Protein AF-A0A2U2X5R2-F1 (afdb_monomer_lite)

Radius of gyration: 72.31 Å; chains: 1; bounding box: 182×84×213 Å

Sequence (684 aa):
MVKTIYPLLIFLSFTLQVFSQEASISTKFSQDGNLYQTEERSSEKIAEFKENQKCIVKSYLGNYTYKVKYKDVVGFVRDQYLFVNEQMMDLYFDHEEKQREKAIEARKQRQDKVEAIARKAREEKELIEQRKRDSIAKIEAEKQRKLLEIRRNDSIAKARIEQERLRIEQRKKDSIARVIKEQNRLIAEKRRNDSIALVKEEERKLLVIKRRNDSIAKVNADKERRRIAQIKKDSIAQAIKEQNRLIAEKRRNDSIALVREERRRQLALQKRNDSIAKVKANQELLRIAQQKKDSIARVKIEQDRLLAEQRKKDSIAQALKEQKRLQAEKRKTDSINQVNKELKLLKQRNDSIAKAKVQQKKEAEKRKKDSIAKVNVEQAKALELLKKRNDSLKSVKSKLKKEAERKKKDSLAKVKKEKADALKLLRKQNDAAAKAKKEAEKNEKITIKRSSEALLIKEEKRKYDSLIKAQQQERKELQALKRKSDSIAQVIALERQELIALRKRDSIAKLNNQRLQTDNSQQEDISRKAHEKAAKEAAFLERMKFRDSCHYQINEYDKFYNITTIRTEAYTLSNNLTVELYRQNRKTNVFFNYSGDLGCASYLPNQRSSVKVTLENNQTIPFYHSWDIECGEFLFKARLTSAQISILKNSPIKSIVLKGTEDSKQINFIEYKEFFIDKLKCIE

Foldseek 3Di:
DDDDDDDPPPPPPPPPPPPPVFAWAKWWWQAKDFFFAAPDPPTDTDDTDGGGAMWTWGADDDPQKTFIGDPNDIGIDGVNGIDDDPVNVVRVVVNVVVVVVVVVVVVVVVVVVVVVVVVVVVVVVVVVVVVVVVVVVVVVVVVVVVVVVVVVVVVVVVVVVVVVVVVVVVVVVVVVVVVVVVVVVVVVVVVVVVVVVVVVVVVVVVVVVVVVVVVVVVVVVVVVVVVVVVVVVVVVVVVVVVVVCVVCVVPDDDDDDDDDDPPPPPDPPPPDDPPDPPPVVVVVVVVVVVVVVVVVVVVVVVVVVVVVVVVVVVVVVVVVVVVVVVVVVVVVVVVVVVVVVVVVVVVVVVVVVVVVVVVVVVVVVVVVVVVVVVVVVVVVVVVVVPPPPDDPDDDDDDDDDDDDDDDDDDDDDDDDPPDPPPPPPPDDDDDDDPPPPPPVVPPPPPPPPPPVVVVVVVVVVVVVVVVVVVVVVVVVVVVVVVVVVVVVVVVVVVVVVVVVVVVVVVVVVCVVVVVPPVPDPCPPVVVVVVVVVVVVVVVVVVLVVVLQDWAFPDQDQDPVVRKTWTKTPWDAFDVQWTKIWIDIPPWIKMKIWGQAFQFKCDQDPVQWKWKWWAFPVRDIDIFTADDDIDGRTHIGMGTDDPVNLVVLLPTFTQWMWTHGSHHIDIGRDTPGRCCSNRHVVVRD

Secondary structure (DSSP, 8-state):
------------------------EEEEBSS-EEEESSSSTTPPEEEEE-TT-EEEEEEE-STTEEEEEETTEEEEEEGGGB---HHHHHHHHHHHHHHHHHHHHHHHHHHHHHHHHHHHHHHHHHHHHHHHHHHHHHHHHHHHHHHHHHHHHHHHHHHHHHHHHHHHHHHHHHHHHHHHHHHHHHHHHHHHHHHHHHHHHHHHHHHHHHHHHHHHHHHHHHHHHHHHHHHHHHHHHHHHHHHHHHHHTTS------------TTSSS--S--SSSSSHHHHHHHHHHHHHHHHHHHHHHHHHHHHHHHHHHHHHHHHHHHHHHHHHHHHHHHHHHHHHHHHHHHHHHHHHHHHHHHHHHHHHHHHHHHHHHHHHHHHHHTTTGGGS-SS-------------S-------------SSSSTTSSSS-----SSSSSSSSSSSSSSSSHHHHHHHHHHHHHHHHHHHHHHHHHHHHHHHHHHHHHHHHHHHHHHHHHHHHHHHHHHHHHHHHHTTTTSTTTSHHHHHHHHHHHHHHHHHHHHHHHHHHS--EEEEEEETTTTEEEEEEPPEEEETTEEEEEEEETTEEEEEEEEEEEEEEE--SGGG--EEEEEETTS-EEEEE--S--EEEEEEEEEEEPHHHHHHHTSS-EEEEEEE-SS-EEEE---S-TTHHHHHGGGG-

Organism: NCBI:txid2100723

Structure (mmCIF, N/CA/C/O backbone):
data_AF-A0A2U2X5R2-F1
#
_entry.id   AF-A0A2U2X5R2-F1
#
loop_
_atom_site.group_PDB
_atom_site.id
_atom_site.type_symbol
_atom_site.label_atom_id
_atom_site.label_alt_id
_atom_site.label_comp_id
_atom_site.label_asym_id
_atom_site.label_entity_id
_atom_site.label_seq_id
_atom_site.pdbx_PDB_ins_code
_atom_site.Cartn_x
_atom_site.Cartn_y
_atom_site.Cartn_z
_atom_site.occupancy
_atom_site.B_iso_or_equiv
_atom_site.auth_seq_id
_atom_site.auth_comp_id
_atom_site.auth_asym_id
_atom_site.auth_atom_id
_atom_site.pdbx_PDB_model_num
ATOM 1 N N . MET A 1 1 ? -40.132 -37.989 -43.905 1.00 37.59 1 MET A N 1
ATOM 2 C CA . MET A 1 1 ? -40.172 -36.617 -44.458 1.00 37.59 1 MET A CA 1
ATOM 3 C C . MET A 1 1 ? -39.296 -35.747 -43.567 1.00 37.59 1 MET A C 1
ATOM 5 O O . MET A 1 1 ? -39.565 -35.738 -42.385 1.00 37.59 1 MET A O 1
ATOM 9 N N . VAL A 1 2 ? -38.227 -35.063 -43.962 1.00 36.97 2 VAL A N 1
ATOM 10 C CA . VAL A 1 2 ? -37.566 -34.801 -45.244 1.00 36.97 2 VAL A CA 1
ATOM 11 C C . VAL A 1 2 ? -36.122 -34.382 -44.889 1.00 36.97 2 VAL A C 1
ATOM 13 O O . VAL A 1 2 ? -35.931 -33.506 -44.057 1.00 36.97 2 VAL A O 1
ATOM 16 N N . LYS A 1 3 ? -35.158 -35.036 -45.551 1.00 43.12 3 LYS A N 1
ATOM 17 C CA . LYS A 1 3 ? -33.820 -34.593 -46.003 1.00 43.12 3 LYS A CA 1
ATOM 18 C C . LYS A 1 3 ? -32.773 -34.087 -44.991 1.00 43.12 3 LYS A C 1
ATOM 20 O O . LYS A 1 3 ? -32.706 -32.921 -44.628 1.00 43.12 3 LYS A O 1
ATOM 25 N N . THR A 1 4 ? -31.838 -34.999 -44.728 1.00 48.16 4 THR A N 1
ATOM 26 C CA . THR A 1 4 ? -30.377 -34.822 -44.825 1.00 48.16 4 THR A CA 1
ATOM 27 C C . THR A 1 4 ? -29.923 -33.643 -45.698 1.00 48.16 4 THR A C 1
ATOM 29 O O . THR A 1 4 ? -30.252 -33.604 -46.885 1.00 48.16 4 THR A O 1
ATOM 32 N N . ILE A 1 5 ? -29.077 -32.763 -45.153 1.00 51.28 5 ILE A N 1
ATOM 33 C CA . ILE A 1 5 ? -28.224 -31.855 -45.933 1.00 51.28 5 ILE A CA 1
ATOM 34 C C . ILE A 1 5 ? -26.797 -31.946 -45.378 1.00 51.28 5 ILE A C 1
ATOM 36 O O . ILE A 1 5 ? -26.553 -31.751 -44.191 1.00 51.28 5 ILE A O 1
ATOM 40 N N . TYR A 1 6 ? -25.892 -32.329 -46.274 1.00 48.84 6 TYR A N 1
ATOM 41 C CA . TYR A 1 6 ? -24.459 -32.550 -46.098 1.00 48.84 6 TYR A CA 1
ATOM 42 C C . TYR A 1 6 ? -23.696 -31.282 -45.667 1.00 48.84 6 TYR A C 1
ATOM 44 O O . TYR A 1 6 ? -24.061 -30.186 -46.095 1.00 48.84 6 TYR A O 1
ATOM 52 N N . PRO A 1 7 ? -22.562 -31.408 -44.948 1.00 48.75 7 PRO A N 1
ATOM 53 C CA . PRO A 1 7 ? -21.560 -30.354 -44.907 1.00 48.75 7 PRO A CA 1
ATOM 54 C C . PRO A 1 7 ? -20.773 -30.366 -46.228 1.00 48.75 7 PRO A C 1
ATOM 56 O O . PRO A 1 7 ? -20.002 -31.284 -46.510 1.00 48.75 7 PRO A O 1
ATOM 59 N N . LEU A 1 8 ? -20.988 -29.346 -47.057 1.00 40.56 8 LEU A N 1
ATOM 60 C CA . LEU A 1 8 ? -20.209 -29.089 -48.264 1.00 40.56 8 LEU A CA 1
ATOM 61 C C . LEU A 1 8 ? -18.820 -28.564 -47.850 1.00 40.56 8 LEU A C 1
ATOM 63 O O . LEU A 1 8 ? -18.608 -27.366 -47.676 1.00 40.56 8 LEU A O 1
ATOM 67 N N . LEU A 1 9 ? -17.882 -29.487 -47.647 1.00 42.34 9 LEU A N 1
ATOM 68 C CA . LEU A 1 9 ? -16.447 -29.227 -47.536 1.00 42.34 9 LEU A CA 1
ATOM 69 C C . LEU A 1 9 ? -15.927 -28.766 -48.907 1.00 42.34 9 LEU A C 1
ATOM 71 O O . LEU A 1 9 ? -15.457 -29.563 -49.715 1.00 42.34 9 LEU A O 1
ATOM 75 N N . ILE A 1 10 ? -16.034 -27.467 -49.188 1.00 40.41 10 ILE A N 1
ATOM 76 C CA . ILE A 1 10 ? -15.314 -26.840 -50.298 1.00 40.41 10 ILE A CA 1
ATOM 77 C C . ILE A 1 10 ? -13.854 -26.682 -49.853 1.00 40.41 10 ILE A C 1
ATOM 79 O O . ILE A 1 10 ? -13.467 -25.682 -49.249 1.00 40.41 10 ILE A O 1
ATOM 83 N N . PHE A 1 11 ? -13.033 -27.692 -50.147 1.00 38.81 11 PHE A N 1
ATOM 84 C CA . PHE A 1 11 ? -11.586 -27.529 -50.270 1.00 38.81 11 PHE A CA 1
ATOM 85 C C . PHE A 1 11 ? -11.328 -26.664 -51.507 1.00 38.81 11 PHE A C 1
ATOM 87 O O . PHE A 1 11 ? -11.135 -27.167 -52.611 1.00 38.81 11 PHE A O 1
ATOM 94 N N . LEU A 1 12 ? -11.372 -25.342 -51.339 1.00 37.56 12 LEU A N 1
ATOM 95 C CA . LEU A 1 12 ? -10.900 -24.417 -52.360 1.00 37.56 12 LEU A CA 1
ATOM 96 C C . LEU A 1 12 ? -9.373 -24.401 -52.266 1.00 37.56 12 LEU A C 1
ATOM 98 O O . LEU A 1 12 ? -8.764 -23.585 -51.575 1.00 37.56 12 LEU A O 1
ATOM 102 N N . SER A 1 13 ? -8.755 -25.384 -52.916 1.00 37.25 13 SER A N 1
ATOM 103 C CA . SER A 1 13 ? -7.333 -25.398 -53.223 1.00 37.25 13 SER A CA 1
ATOM 104 C C . SER A 1 13 ? -7.034 -24.239 -54.173 1.00 37.25 13 SER A C 1
ATOM 106 O O . SER A 1 13 ? -6.959 -24.415 -55.386 1.00 37.25 13 SER A O 1
ATOM 108 N N . PHE A 1 14 ? -6.874 -23.035 -53.619 1.00 38.00 14 PHE A N 1
ATOM 109 C CA . PHE A 1 14 ? -6.139 -21.958 -54.273 1.00 38.00 14 PHE A CA 1
ATOM 110 C C . PHE A 1 14 ? -4.673 -22.396 -54.333 1.00 38.00 14 PHE A C 1
ATOM 112 O O . PHE A 1 14 ? -3.842 -22.021 -53.507 1.00 38.00 14 PHE A O 1
ATOM 119 N N . THR A 1 15 ? -4.339 -23.225 -55.319 1.00 39.06 15 THR A N 1
ATOM 120 C CA . THR A 1 15 ? -2.985 -23.221 -55.857 1.00 39.06 15 THR A CA 1
ATOM 121 C C . THR A 1 15 ? -2.805 -21.848 -56.485 1.00 39.06 15 THR A C 1
ATOM 123 O O . THR A 1 15 ? -3.190 -21.621 -57.631 1.00 39.06 15 THR A O 1
ATOM 126 N N . LEU A 1 16 ? -2.274 -20.903 -55.708 1.00 37.88 16 LEU A N 1
ATOM 127 C CA . LEU A 1 16 ? -1.624 -19.721 -56.251 1.00 37.88 16 LEU A CA 1
ATOM 128 C C . LEU A 1 16 ? -0.477 -20.240 -57.119 1.00 37.88 16 LEU A C 1
ATOM 130 O O . LEU A 1 16 ? 0.641 -20.443 -56.650 1.00 37.88 16 LEU A O 1
ATOM 134 N N . GLN A 1 17 ? -0.767 -20.497 -58.393 1.00 35.28 17 GLN A N 1
ATOM 135 C CA . GLN A 1 17 ? 0.243 -20.422 -59.428 1.00 35.28 17 GLN A CA 1
ATOM 136 C C . GLN A 1 17 ? 0.679 -18.962 -59.435 1.00 35.28 17 GLN A C 1
ATOM 138 O O . GLN A 1 17 ? 0.082 -18.111 -60.091 1.00 35.28 17 GLN A O 1
ATOM 143 N N . VAL A 1 18 ? 1.683 -18.654 -58.615 1.00 37.62 18 VAL A N 1
ATOM 144 C CA . VAL A 1 18 ? 2.458 -17.431 -58.753 1.00 37.62 18 VAL A CA 1
ATOM 145 C C . VAL A 1 18 ? 3.125 -17.556 -60.116 1.00 37.62 18 VAL A C 1
ATOM 147 O O . VAL A 1 18 ? 4.194 -18.149 -60.244 1.00 37.62 18 VAL A O 1
ATOM 150 N N . PHE A 1 19 ? 2.465 -17.045 -61.152 1.00 38.88 19 PHE A N 1
ATOM 151 C CA . PHE A 1 19 ? 3.115 -16.709 -62.407 1.00 38.88 19 PHE A CA 1
ATOM 152 C C . PHE A 1 19 ? 4.068 -15.553 -62.104 1.00 38.88 19 PHE A C 1
ATOM 154 O O . PHE A 1 19 ? 3.778 -14.391 -62.361 1.00 38.88 19 PHE A O 1
ATOM 161 N N . SER A 1 20 ? 5.215 -15.873 -61.506 1.00 44.91 20 SER A N 1
ATOM 162 C CA . SER A 1 20 ? 6.387 -15.028 -61.649 1.00 44.91 20 SER A CA 1
ATOM 163 C C . SER A 1 20 ? 6.757 -15.157 -63.116 1.00 44.91 20 SER A C 1
ATOM 165 O O . SER A 1 20 ? 7.351 -16.160 -63.510 1.00 44.91 20 SER A O 1
ATOM 167 N N . GLN A 1 21 ? 6.340 -14.202 -63.948 1.00 52.94 21 GLN A N 1
ATOM 168 C CA . GLN A 1 21 ? 6.970 -14.043 -65.250 1.00 52.94 21 GLN A CA 1
ATOM 169 C C . GLN A 1 21 ? 8.452 -13.830 -64.943 1.00 52.94 21 GLN A C 1
ATOM 171 O O . GLN A 1 21 ? 8.826 -12.816 -64.360 1.00 52.94 21 GLN A O 1
ATOM 176 N N . GLU A 1 22 ? 9.290 -14.840 -65.191 1.00 62.19 22 GLU A N 1
ATOM 177 C CA . GLU A 1 22 ? 10.728 -14.621 -65.141 1.00 62.19 22 GLU A CA 1
ATOM 178 C C . GLU A 1 22 ? 11.011 -13.550 -66.186 1.00 62.19 22 GLU A C 1
ATOM 180 O O . GLU A 1 22 ? 10.770 -13.768 -67.378 1.00 62.19 22 GLU A O 1
ATOM 185 N N . ALA A 1 23 ? 11.486 -12.393 -65.732 1.00 69.81 23 ALA A N 1
ATOM 186 C CA . ALA A 1 23 ? 11.900 -11.342 -66.633 1.00 69.81 23 ALA A CA 1
ATOM 187 C C . ALA A 1 23 ? 12.921 -11.923 -67.620 1.00 69.81 23 ALA A C 1
ATOM 189 O O . ALA A 1 23 ? 13.661 -12.857 -67.314 1.00 69.81 23 ALA A O 1
ATOM 190 N N . SER A 1 24 ? 12.922 -11.438 -68.853 1.00 84.81 24 SER A N 1
ATOM 191 C CA . SER A 1 24 ? 13.872 -11.893 -69.868 1.00 84.81 24 SER A CA 1
ATOM 192 C C . SER A 1 24 ? 14.518 -10.675 -70.495 1.00 84.81 24 SER A C 1
ATOM 194 O O . SER A 1 24 ? 14.292 -10.359 -71.661 1.00 84.81 24 SER A O 1
ATOM 196 N N . ILE A 1 25 ? 15.300 -9.968 -69.684 1.00 90.62 25 ILE A N 1
ATOM 197 C CA . ILE A 1 25 ? 15.908 -8.697 -70.068 1.00 90.62 25 ILE A CA 1
ATOM 198 C C . ILE A 1 25 ? 17.297 -8.979 -70.633 1.00 90.62 25 ILE A C 1
ATOM 200 O O . ILE A 1 25 ? 18.167 -9.506 -69.942 1.00 90.62 25 ILE A O 1
ATOM 204 N N . SER A 1 26 ? 17.517 -8.646 -71.903 1.00 91.75 26 SER A N 1
ATOM 205 C CA . SER A 1 26 ? 18.826 -8.809 -72.541 1.00 91.75 26 SER A CA 1
ATOM 206 C C . SER A 1 26 ? 19.774 -7.688 -72.108 1.00 91.75 26 SER A C 1
ATOM 208 O O . SER A 1 26 ? 19.473 -6.513 -72.301 1.00 91.75 26 SER A O 1
ATOM 210 N N . THR A 1 27 ? 20.959 -8.045 -71.615 1.00 93.88 27 THR A N 1
ATOM 211 C CA . THR A 1 27 ? 22.047 -7.099 -71.323 1.00 93.88 27 THR A CA 1
ATOM 212 C C . THR A 1 27 ? 23.414 -7.702 -71.680 1.00 93.88 27 THR A C 1
ATOM 214 O O . THR A 1 27 ? 23.500 -8.725 -72.368 1.00 93.88 27 THR A O 1
ATOM 217 N N . LYS A 1 28 ? 24.500 -7.036 -71.288 1.00 95.12 28 LYS A N 1
ATOM 218 C CA . LYS A 1 28 ? 25.884 -7.481 -71.443 1.00 95.12 28 LYS A CA 1
ATOM 219 C C . LYS A 1 28 ? 26.638 -7.356 -70.125 1.00 95.12 28 LYS A C 1
ATOM 221 O O . LYS A 1 28 ? 26.268 -6.546 -69.273 1.00 95.12 28 LYS A O 1
ATOM 226 N N . PHE A 1 29 ? 27.724 -8.110 -69.999 1.00 96.12 29 PHE A N 1
ATOM 227 C CA . PHE A 1 29 ? 28.652 -7.933 -68.890 1.00 96.12 29 PHE A CA 1
ATOM 228 C C . PHE A 1 29 ? 29.520 -6.682 -69.078 1.00 96.12 29 PHE A C 1
ATOM 230 O O . PHE A 1 29 ? 30.000 -6.428 -70.183 1.00 96.12 29 PHE A O 1
ATOM 237 N N . SER A 1 30 ? 29.710 -5.908 -68.012 1.00 92.88 30 SER A N 1
ATOM 238 C CA . SER A 1 30 ? 30.490 -4.658 -67.998 1.00 92.88 30 SER A CA 1
ATOM 239 C C . SER A 1 30 ? 31.986 -4.861 -67.759 1.00 92.88 30 SER A C 1
ATOM 241 O O . SER A 1 30 ? 32.760 -3.942 -67.993 1.00 92.88 30 SER A O 1
ATOM 243 N N . GLN A 1 31 ? 32.387 -6.046 -67.293 1.00 93.25 31 GLN A N 1
ATOM 244 C CA . GLN A 1 31 ? 33.775 -6.451 -67.063 1.00 93.25 31 GLN A CA 1
ATOM 245 C C . GLN A 1 31 ? 33.865 -7.983 -66.982 1.00 93.25 31 GLN A C 1
ATOM 247 O O . GLN A 1 31 ? 32.840 -8.663 -66.873 1.00 93.25 31 GLN A O 1
ATOM 252 N N . ASP A 1 32 ? 35.080 -8.523 -67.003 1.00 94.62 32 ASP A N 1
ATOM 253 C CA . ASP A 1 32 ? 35.329 -9.954 -66.807 1.00 94.62 32 ASP A CA 1
ATOM 254 C C . ASP A 1 32 ? 34.900 -10.410 -65.402 1.00 94.62 32 ASP A C 1
ATOM 256 O O . ASP A 1 32 ? 35.036 -9.686 -64.408 1.00 94.62 32 ASP A O 1
ATOM 260 N N . GLY A 1 33 ? 34.367 -11.626 -65.294 1.00 93.12 33 GLY A N 1
ATOM 261 C CA . GLY A 1 33 ? 33.856 -12.114 -64.020 1.00 93.12 33 GLY A CA 1
ATOM 262 C C . GLY A 1 33 ? 33.344 -13.547 -64.039 1.00 93.12 33 GLY A C 1
ATOM 263 O O . GLY A 1 33 ? 33.489 -14.288 -65.008 1.00 93.12 33 GLY A O 1
ATOM 264 N N . ASN A 1 34 ? 32.756 -13.947 -62.910 1.00 94.06 34 ASN A N 1
ATOM 265 C CA . ASN A 1 34 ? 32.271 -15.304 -62.684 1.00 94.06 34 ASN A CA 1
ATOM 266 C C . ASN A 1 34 ? 30.782 -15.302 -62.347 1.00 94.06 34 ASN A C 1
ATOM 268 O O . ASN A 1 34 ? 30.295 -14.429 -61.627 1.00 94.06 34 ASN A O 1
ATOM 272 N N . LEU A 1 35 ? 30.090 -16.321 -62.840 1.00 93.06 35 LEU A N 1
ATOM 273 C CA . LEU A 1 35 ? 28.728 -16.669 -62.479 1.00 93.06 35 LEU A CA 1
ATOM 274 C C . LEU A 1 35 ? 28.761 -17.686 -61.334 1.00 93.06 35 LEU A C 1
ATOM 276 O O . LEU A 1 35 ? 29.531 -18.650 -61.380 1.00 93.06 35 LEU A O 1
ATOM 280 N N . TYR A 1 36 ? 27.920 -17.482 -60.324 1.00 94.38 36 TYR A N 1
ATOM 281 C CA . TYR A 1 36 ? 27.874 -18.314 -59.120 1.00 94.38 36 TYR A CA 1
ATOM 282 C C . TYR A 1 36 ? 26.615 -19.181 -59.071 1.00 94.38 36 TYR A C 1
ATOM 284 O O . TYR A 1 36 ? 25.584 -18.809 -59.627 1.00 94.38 36 TYR A O 1
ATOM 292 N N . GLN A 1 37 ? 26.694 -20.339 -58.415 1.00 90.69 37 GLN A N 1
ATOM 293 C CA . GLN A 1 37 ? 25.565 -21.267 -58.266 1.00 90.69 37 GLN A CA 1
ATOM 294 C C . GLN A 1 37 ? 24.440 -20.748 -57.359 1.00 90.69 37 GLN A C 1
ATOM 296 O O . GLN A 1 37 ? 23.286 -21.112 -57.557 1.00 90.69 37 GLN A O 1
ATOM 301 N N . THR A 1 38 ? 24.762 -19.920 -56.366 1.00 87.88 38 THR A N 1
ATOM 302 C CA . THR A 1 38 ? 23.839 -19.354 -55.371 1.00 87.88 38 THR A CA 1
ATOM 303 C C . THR A 1 38 ? 24.201 -17.891 -55.081 1.00 87.88 38 THR A C 1
ATOM 305 O O . THR A 1 38 ? 25.253 -17.406 -55.496 1.00 87.88 38 THR A O 1
ATOM 308 N N . GLU A 1 39 ? 23.339 -17.180 -54.352 1.00 79.75 39 GLU A N 1
ATOM 309 C CA . GLU A 1 39 ? 23.553 -15.781 -53.931 1.00 79.75 39 GLU A CA 1
ATOM 310 C C . GLU A 1 39 ? 24.578 -15.632 -52.789 1.00 79.75 39 GLU A C 1
ATOM 312 O O . GLU A 1 39 ? 24.951 -14.519 -52.405 1.00 79.75 39 GLU A O 1
ATOM 317 N N . GLU A 1 40 ? 25.026 -16.745 -52.206 1.00 82.19 40 GLU A N 1
ATOM 318 C CA . GLU A 1 40 ? 25.890 -16.744 -51.032 1.00 82.19 40 GLU A CA 1
ATOM 319 C C . GLU A 1 40 ? 27.345 -16.390 -51.370 1.00 82.19 40 GLU A C 1
ATOM 321 O O . GLU A 1 40 ? 27.879 -16.719 -52.428 1.00 82.19 40 GLU A O 1
ATOM 326 N N . ARG A 1 41 ? 28.047 -15.755 -50.420 1.00 69.06 41 ARG A N 1
ATOM 327 C CA . ARG A 1 41 ? 29.455 -15.344 -50.599 1.00 69.06 41 ARG A CA 1
ATOM 328 C C . ARG A 1 41 ? 30.423 -16.517 -50.796 1.00 69.06 41 ARG A C 1
ATOM 330 O O . ARG A 1 41 ? 31.503 -16.306 -51.335 1.00 69.06 41 ARG A O 1
ATOM 337 N N . SER A 1 42 ? 30.056 -17.710 -50.335 1.00 77.88 42 SER A N 1
ATOM 338 C CA . SER A 1 42 ? 30.820 -18.958 -50.459 1.00 77.88 42 SER A CA 1
ATOM 339 C C . SER A 1 42 ? 30.389 -19.812 -51.652 1.00 77.88 42 SER A C 1
ATOM 341 O O . SER A 1 42 ? 30.792 -20.967 -51.740 1.00 77.88 42 SER A O 1
ATOM 343 N N . SER A 1 43 ? 29.551 -19.280 -52.545 1.00 87.50 43 SER A N 1
ATOM 344 C CA . SER A 1 43 ? 29.026 -20.047 -53.668 1.00 87.50 43 SER A CA 1
ATOM 345 C C . SER A 1 43 ? 30.126 -20.511 -54.623 1.00 87.50 43 SER A C 1
ATOM 347 O O . SER A 1 43 ? 31.051 -19.764 -54.949 1.00 87.50 43 SER A O 1
ATOM 349 N N . GLU A 1 44 ? 29.962 -21.719 -55.160 1.00 90.69 44 GLU A N 1
ATOM 350 C CA . GLU A 1 44 ? 30.823 -22.247 -56.215 1.00 90.69 44 GLU A CA 1
ATOM 351 C C . GLU A 1 44 ? 30.660 -21.457 -57.522 1.00 90.69 44 GLU A C 1
ATOM 353 O O . GLU A 1 44 ? 29.568 -20.967 -57.847 1.00 90.69 44 GLU A O 1
ATOM 358 N N . LYS A 1 45 ? 31.770 -21.327 -58.259 1.00 92.31 45 LYS A N 1
ATOM 359 C CA . LYS A 1 45 ? 31.824 -20.706 -59.588 1.00 92.31 45 LYS A CA 1
ATOM 360 C C . LYS A 1 45 ? 31.391 -21.732 -60.628 1.00 92.31 45 LYS A C 1
ATOM 362 O O . LYS A 1 45 ? 31.979 -22.805 -60.703 1.00 92.31 45 LYS A O 1
ATOM 367 N N . ILE A 1 46 ? 30.406 -21.382 -61.447 1.00 93.75 46 ILE A N 1
ATOM 368 C CA . ILE A 1 46 ? 29.803 -22.304 -62.423 1.00 93.75 46 ILE A CA 1
ATOM 369 C C . ILE A 1 46 ? 30.059 -21.910 -63.879 1.00 93.75 46 ILE A C 1
ATOM 371 O O . ILE A 1 46 ? 29.938 -22.747 -64.767 1.00 93.75 46 ILE A O 1
ATOM 375 N N . ALA A 1 47 ? 30.426 -20.654 -64.139 1.00 92.50 47 ALA A N 1
ATOM 376 C CA . ALA A 1 47 ? 30.899 -20.208 -65.445 1.00 92.50 47 ALA A CA 1
ATOM 377 C C . ALA A 1 47 ? 31.716 -18.922 -65.326 1.00 92.50 47 ALA A C 1
ATOM 379 O O . ALA A 1 47 ? 31.487 -18.114 -64.430 1.00 92.50 47 ALA A O 1
ATOM 380 N N . GLU A 1 48 ? 32.622 -18.714 -66.273 1.00 94.44 48 GLU A N 1
ATOM 381 C CA . GLU A 1 48 ? 33.357 -17.464 -66.451 1.00 94.44 48 GLU A CA 1
ATOM 382 C C . GLU A 1 48 ? 32.817 -16.727 -67.684 1.00 94.44 48 GLU A C 1
ATOM 384 O O . GLU A 1 48 ? 32.497 -17.344 -68.709 1.00 94.44 48 GLU A O 1
ATOM 389 N N . PHE A 1 49 ? 32.690 -15.408 -67.577 1.00 94.94 49 PHE A N 1
ATOM 390 C CA . PHE A 1 49 ? 32.255 -14.529 -68.655 1.00 94.94 49 PHE A CA 1
ATOM 391 C C . PHE A 1 49 ? 33.270 -13.409 -68.868 1.00 94.94 49 PHE A C 1
ATOM 393 O O . PHE A 1 49 ? 33.984 -13.004 -67.951 1.00 94.94 49 PHE A O 1
ATOM 400 N N . LYS A 1 50 ? 33.306 -12.902 -70.097 1.00 94.56 50 LYS A N 1
ATOM 401 C CA . LYS A 1 50 ? 34.136 -11.766 -70.493 1.00 94.56 50 LYS A CA 1
ATOM 402 C C . LYS A 1 50 ? 33.298 -10.514 -70.698 1.00 94.56 50 LYS A C 1
ATOM 404 O O . LYS A 1 50 ? 32.104 -10.603 -71.003 1.00 94.56 50 LYS A O 1
ATOM 409 N N . GLU A 1 51 ? 33.951 -9.367 -70.597 1.00 94.88 51 GLU A N 1
ATOM 410 C CA . GLU A 1 51 ? 33.386 -8.062 -70.909 1.00 94.88 51 GLU A CA 1
ATOM 411 C C . GLU A 1 51 ? 32.653 -8.072 -72.265 1.00 94.88 51 GLU A C 1
ATOM 413 O O . GLU A 1 51 ? 33.062 -8.725 -73.230 1.00 94.88 51 GLU A O 1
ATOM 418 N N . ASN A 1 52 ? 31.535 -7.349 -72.339 1.00 93.38 52 ASN A N 1
ATOM 419 C CA . ASN A 1 52 ? 30.684 -7.168 -73.516 1.00 93.38 52 ASN A CA 1
ATOM 420 C C . ASN A 1 52 ? 29.959 -8.427 -74.031 1.00 93.38 52 ASN A C 1
ATOM 422 O O . ASN A 1 52 ? 29.184 -8.335 -74.994 1.00 93.38 52 ASN A O 1
ATOM 426 N N . GLN A 1 53 ? 30.122 -9.588 -73.387 1.00 95.44 53 GLN A N 1
ATOM 427 C CA . GLN A 1 53 ? 29.342 -10.781 -73.714 1.00 95.44 53 GLN A CA 1
ATOM 428 C C . GLN A 1 53 ? 27.884 -10.630 -73.269 1.00 95.44 53 GLN A C 1
ATOM 430 O O . GLN A 1 53 ? 27.597 -10.111 -72.192 1.00 95.44 53 GLN A O 1
ATOM 435 N N . LYS A 1 54 ? 26.951 -11.084 -74.115 1.00 95.50 54 LYS A N 1
ATOM 436 C CA . LYS A 1 54 ? 25.508 -10.967 -73.868 1.00 95.50 54 LYS A CA 1
ATOM 437 C C . LYS A 1 54 ? 25.028 -11.979 -72.830 1.00 95.50 54 LYS A C 1
ATOM 439 O O . LYS A 1 54 ? 25.438 -13.139 -72.855 1.00 95.50 54 LYS A O 1
ATOM 444 N N . CYS A 1 55 ? 24.093 -11.557 -71.992 1.00 94.50 55 CYS A N 1
ATOM 445 C CA . CYS A 1 55 ? 23.410 -12.396 -71.018 1.00 94.50 55 CYS A CA 1
ATOM 446 C C . CYS A 1 55 ? 21.951 -11.946 -70.835 1.00 94.50 55 CYS A C 1
ATOM 448 O O . CYS A 1 55 ? 21.558 -10.871 -71.289 1.00 94.50 55 CYS A O 1
ATOM 450 N N . ILE A 1 56 ? 21.130 -12.797 -70.218 1.00 94.88 56 ILE A N 1
ATOM 451 C CA . ILE A 1 56 ? 19.702 -12.537 -70.001 1.00 94.88 56 ILE A CA 1
ATOM 452 C C . ILE A 1 56 ? 19.431 -12.488 -68.503 1.00 94.88 56 ILE A C 1
ATOM 454 O O . ILE A 1 56 ? 19.582 -13.494 -67.813 1.00 94.88 56 ILE A O 1
ATOM 458 N N . VAL A 1 57 ? 19.001 -11.337 -68.000 1.00 93.94 57 VAL A N 1
ATOM 459 C CA . VAL A 1 57 ? 18.594 -11.158 -66.606 1.00 93.94 57 VAL A CA 1
ATOM 460 C C . VAL A 1 57 ? 17.209 -11.757 -66.404 1.00 93.94 57 VAL A C 1
ATOM 462 O O . VAL A 1 57 ? 16.283 -11.467 -67.162 1.00 93.94 57 VAL A O 1
ATOM 465 N N . LYS A 1 58 ? 17.107 -12.606 -65.378 1.00 91.44 58 LYS A N 1
ATOM 466 C CA . LYS A 1 58 ? 15.921 -13.381 -65.005 1.00 91.44 58 LYS A CA 1
ATOM 467 C C . LYS A 1 58 ? 15.152 -12.793 -63.828 1.00 91.44 58 LYS A C 1
ATOM 469 O O . LYS A 1 58 ? 13.925 -12.801 -63.832 1.00 91.44 58 LYS A O 1
ATOM 474 N N . SER A 1 59 ? 15.865 -12.304 -62.818 1.00 89.94 59 SER A N 1
ATOM 475 C CA . SER A 1 59 ? 15.266 -11.675 -61.639 1.00 89.94 59 SER A CA 1
ATOM 476 C C . SER A 1 59 ? 16.301 -10.873 -60.856 1.00 89.94 59 SER A C 1
ATOM 478 O O . SER A 1 59 ? 17.494 -11.185 -60.896 1.00 89.94 59 SER A O 1
ATOM 480 N N . TYR A 1 60 ? 15.831 -9.887 -60.097 1.00 90.19 60 TYR A N 1
ATOM 481 C CA . TYR A 1 60 ? 16.608 -9.207 -59.065 1.00 90.19 60 TYR A CA 1
ATOM 482 C C . TYR A 1 60 ? 16.275 -9.787 -57.687 1.00 90.19 60 TYR A C 1
ATOM 484 O O . TYR A 1 60 ? 15.124 -10.130 -57.414 1.00 90.19 60 TYR A O 1
ATOM 492 N N . LEU A 1 61 ? 17.290 -9.950 -56.841 1.00 87.69 61 LEU A N 1
ATOM 493 C CA . LEU A 1 61 ? 17.192 -10.719 -55.592 1.00 87.69 61 LEU A CA 1
ATOM 494 C C . LEU A 1 61 ? 17.547 -9.879 -54.356 1.00 87.69 61 LEU A C 1
ATOM 496 O O . LEU A 1 61 ? 17.577 -10.388 -53.238 1.00 87.69 61 LEU A O 1
ATOM 500 N N . GLY A 1 62 ? 17.812 -8.583 -54.546 1.00 83.75 62 GLY A N 1
ATOM 501 C CA . GLY A 1 62 ? 18.342 -7.709 -53.504 1.00 83.75 62 GLY A CA 1
ATOM 502 C C . GLY A 1 62 ? 19.869 -7.747 -53.424 1.00 83.75 62 GLY A C 1
ATOM 503 O O . GLY A 1 62 ? 20.539 -8.497 -54.136 1.00 83.75 62 GLY A O 1
ATOM 504 N N . ASN A 1 63 ? 20.445 -6.899 -52.564 1.00 85.00 63 ASN A N 1
ATOM 505 C CA . ASN A 1 63 ? 21.899 -6.775 -52.370 1.00 85.00 63 ASN A CA 1
ATOM 506 C C . ASN A 1 63 ? 22.688 -6.657 -53.684 1.00 85.00 63 ASN A C 1
ATOM 508 O O . ASN A 1 63 ? 23.759 -7.255 -53.822 1.00 85.00 63 ASN A O 1
ATOM 512 N N . TYR A 1 64 ? 22.138 -5.925 -54.656 1.00 88.06 64 TYR A N 1
ATOM 513 C CA . TYR A 1 64 ? 22.766 -5.718 -55.957 1.00 88.06 64 TYR A CA 1
ATOM 514 C C . TYR A 1 64 ? 23.038 -7.021 -56.732 1.00 88.06 64 TYR A C 1
ATOM 516 O O . TYR A 1 64 ? 23.944 -7.079 -57.557 1.00 88.06 64 TYR A O 1
ATOM 524 N N . THR A 1 65 ? 22.283 -8.090 -56.457 1.00 91.19 65 THR A N 1
ATOM 525 C CA . THR A 1 65 ? 22.486 -9.419 -57.050 1.00 91.19 65 THR A CA 1
ATOM 526 C C . THR A 1 65 ? 21.345 -9.777 -57.996 1.00 91.19 65 THR A C 1
ATOM 528 O O . THR A 1 65 ? 20.164 -9.654 -57.666 1.00 91.19 65 THR A O 1
ATOM 531 N N . TYR A 1 66 ? 21.714 -10.251 -59.182 1.00 92.62 66 TYR A N 1
ATOM 532 C CA . TYR A 1 66 ? 20.806 -10.649 -60.247 1.00 92.62 66 TYR A CA 1
ATOM 533 C C . TYR A 1 66 ? 20.979 -12.130 -60.576 1.00 92.62 66 TYR A C 1
ATOM 535 O O . TYR A 1 66 ? 22.099 -12.643 -60.647 1.00 92.62 66 TYR A O 1
ATOM 543 N N . LYS A 1 67 ? 19.859 -12.802 -60.844 1.00 94.12 67 LYS A N 1
ATOM 544 C CA . LYS A 1 67 ? 19.839 -14.109 -61.502 1.00 94.12 67 LYS A CA 1
ATOM 545 C C . LYS A 1 67 ? 19.952 -13.880 -62.999 1.00 94.12 67 LYS A C 1
ATOM 547 O O . LYS A 1 67 ? 19.148 -13.146 -63.573 1.00 94.12 67 LYS A O 1
ATOM 552 N N . VAL A 1 68 ? 20.918 -14.516 -63.638 1.00 93.94 68 VAL A N 1
ATOM 553 C CA . VAL A 1 68 ? 21.231 -14.324 -65.052 1.00 93.94 68 VAL A CA 1
ATOM 554 C C . VAL A 1 68 ? 21.402 -15.675 -65.734 1.00 93.94 68 VAL A C 1
ATOM 556 O O . VAL A 1 68 ? 22.015 -16.592 -65.191 1.00 93.94 68 VAL A O 1
ATOM 559 N N . LYS A 1 69 ? 20.872 -15.791 -66.952 1.00 95.00 69 LYS A N 1
ATOM 560 C CA . LYS A 1 69 ? 21.183 -16.866 -67.891 1.00 95.00 69 LYS A CA 1
ATOM 561 C C . LYS A 1 69 ? 22.299 -16.407 -68.825 1.00 95.00 69 LYS A C 1
ATOM 563 O O . LYS A 1 69 ? 22.165 -15.395 -69.517 1.00 95.00 69 LYS A O 1
ATOM 568 N N . TYR A 1 70 ? 23.379 -17.169 -68.872 1.00 95.12 70 TYR A N 1
ATOM 569 C CA . TYR A 1 70 ? 24.504 -16.947 -69.769 1.00 95.12 70 TYR A CA 1
ATOM 570 C C . TYR A 1 70 ? 24.865 -18.275 -70.435 1.00 95.12 70 TYR A C 1
ATOM 572 O O . TYR A 1 70 ? 25.145 -19.254 -69.750 1.00 95.12 70 TYR A O 1
ATOM 580 N N . LYS A 1 71 ? 24.821 -18.323 -71.774 1.00 91.75 71 LYS A N 1
ATOM 581 C CA . LYS A 1 71 ? 24.845 -19.588 -72.535 1.00 91.75 71 LYS A CA 1
ATOM 582 C C . LYS A 1 71 ? 23.744 -20.534 -72.011 1.00 91.75 71 LYS A C 1
ATOM 584 O O . LYS A 1 71 ? 22.599 -20.102 -71.850 1.00 91.75 71 LYS A O 1
ATOM 589 N N . ASP A 1 72 ? 24.091 -21.780 -71.702 1.00 91.19 72 ASP A N 1
ATOM 590 C CA . ASP A 1 72 ? 23.168 -22.800 -71.192 1.00 91.19 72 ASP A CA 1
ATOM 591 C C . ASP A 1 72 ? 23.148 -22.904 -69.661 1.00 91.19 72 ASP A C 1
ATOM 593 O O . ASP A 1 72 ? 22.481 -23.778 -69.111 1.00 91.19 72 ASP A O 1
ATOM 597 N N . VAL A 1 73 ? 23.831 -21.994 -68.954 1.00 92.62 73 VAL A N 1
ATOM 598 C CA . VAL A 1 73 ? 23.874 -21.979 -67.487 1.00 92.62 73 VAL A CA 1
ATOM 599 C C . VAL A 1 73 ? 23.117 -20.786 -66.909 1.00 92.62 73 VAL A C 1
ATOM 601 O O . VAL A 1 73 ? 23.084 -19.691 -67.476 1.00 92.62 73 VAL A O 1
ATOM 604 N N . VAL A 1 74 ? 22.489 -21.006 -65.757 1.00 94.12 74 VAL A N 1
ATOM 605 C CA . VAL A 1 74 ? 21.796 -19.977 -64.978 1.00 94.12 74 VAL A CA 1
ATOM 606 C C . VAL A 1 74 ? 22.498 -19.850 -63.641 1.00 94.12 74 VAL A C 1
ATOM 608 O O . VAL A 1 74 ? 22.729 -20.852 -62.970 1.00 94.12 74 VAL A O 1
ATOM 611 N N . GLY A 1 75 ? 22.810 -18.625 -63.245 1.00 92.88 75 GLY A N 1
ATOM 612 C CA . GLY A 1 75 ? 23.451 -18.363 -61.969 1.00 92.88 75 GLY A CA 1
ATOM 613 C C . GLY A 1 75 ? 23.364 -16.910 -61.561 1.00 92.88 75 GLY A C 1
ATOM 614 O O . GLY A 1 75 ? 22.573 -16.143 -62.106 1.00 92.88 75 GLY A O 1
ATOM 615 N N . PHE A 1 76 ? 24.165 -16.549 -60.574 1.00 94.50 76 PHE A N 1
ATOM 616 C CA . PHE A 1 76 ? 24.039 -15.299 -59.847 1.00 94.50 76 PHE A CA 1
ATOM 617 C C . PHE A 1 76 ? 25.256 -14.422 -60.089 1.00 94.50 76 PHE A C 1
ATOM 619 O O . PHE A 1 76 ? 26.396 -14.895 -60.099 1.00 94.50 76 PHE A O 1
ATOM 626 N N . VAL A 1 77 ? 25.008 -13.136 -60.301 1.00 93.50 77 VAL A N 1
ATOM 627 C CA . VAL A 1 77 ? 26.046 -12.140 -60.551 1.00 93.50 77 VAL A CA 1
ATOM 628 C C . VAL A 1 77 ? 25.631 -10.805 -59.946 1.00 93.50 77 VAL A C 1
ATOM 630 O O . VAL A 1 77 ? 24.444 -10.500 -59.840 1.00 93.50 77 VAL A O 1
ATOM 633 N N . ARG A 1 78 ? 26.611 -10.004 -59.530 1.00 92.38 78 ARG A N 1
ATOM 634 C CA . ARG A 1 78 ? 26.353 -8.651 -59.035 1.00 92.38 78 ARG A CA 1
ATOM 635 C C . ARG A 1 78 ? 26.193 -7.647 -60.169 1.00 92.38 78 ARG A C 1
ATOM 637 O O . ARG A 1 78 ? 26.790 -7.807 -61.231 1.00 92.38 78 ARG A O 1
ATOM 644 N N . ASP A 1 79 ? 25.439 -6.597 -59.895 1.00 90.69 79 ASP A N 1
ATOM 645 C CA . ASP A 1 79 ? 25.180 -5.458 -60.774 1.00 90.69 79 ASP A CA 1
ATOM 646 C C . ASP A 1 79 ? 26.453 -4.810 -61.335 1.00 90.69 79 ASP A C 1
ATOM 648 O O . ASP A 1 79 ? 26.479 -4.447 -62.501 1.00 90.69 79 ASP A O 1
ATOM 652 N N . GLN A 1 80 ? 27.537 -4.767 -60.555 1.00 90.81 80 GLN A N 1
ATOM 653 C CA . GLN A 1 80 ? 28.837 -4.225 -60.954 1.00 90.81 80 GLN A CA 1
ATOM 654 C C . GLN A 1 80 ? 29.432 -4.923 -62.187 1.00 90.81 80 GLN A C 1
ATOM 656 O O . GLN A 1 80 ? 30.317 -4.371 -62.832 1.00 90.81 80 GLN A O 1
ATOM 661 N N . TYR A 1 81 ? 28.979 -6.144 -62.494 1.00 93.88 81 TYR A N 1
ATOM 662 C CA . TYR A 1 81 ? 29.382 -6.909 -63.674 1.00 93.88 81 TYR A CA 1
ATOM 663 C C . TYR A 1 81 ? 28.374 -6.813 -64.821 1.00 93.88 81 TYR A C 1
ATOM 665 O O . TYR A 1 81 ? 28.583 -7.462 -65.839 1.00 93.88 81 TYR A O 1
ATOM 673 N N . LEU A 1 82 ? 27.281 -6.064 -64.682 1.00 92.88 82 LEU A N 1
ATOM 674 C CA . LEU A 1 82 ? 26.228 -5.932 -65.684 1.00 92.88 82 LEU A CA 1
ATOM 675 C C . LEU A 1 82 ? 26.095 -4.478 -66.136 1.00 92.88 82 LEU A C 1
ATOM 677 O O . LEU A 1 82 ? 26.178 -3.545 -65.341 1.00 92.88 82 LEU A O 1
ATOM 681 N N . PHE A 1 83 ? 25.787 -4.277 -67.415 1.00 91.88 83 PHE A N 1
ATOM 682 C CA . PHE A 1 83 ? 25.232 -3.001 -67.858 1.00 91.88 83 PHE A CA 1
ATOM 683 C C . PHE A 1 83 ? 23.769 -2.909 -67.410 1.00 91.88 83 PHE A C 1
ATOM 685 O O . PHE A 1 83 ? 22.876 -3.490 -68.029 1.00 91.88 83 PHE A O 1
ATOM 692 N N . VAL A 1 84 ? 23.523 -2.208 -66.304 1.00 87.88 84 VAL A N 1
ATOM 693 C CA . VAL A 1 84 ? 22.170 -1.996 -65.774 1.00 87.88 84 VAL A CA 1
ATOM 694 C C . VAL A 1 84 ? 21.397 -1.070 -66.715 1.00 87.88 84 VAL A C 1
ATOM 696 O O . VAL A 1 84 ? 21.849 0.033 -67.017 1.00 87.88 84 VAL A O 1
ATOM 699 N N . ASN A 1 85 ? 20.245 -1.532 -67.199 1.00 87.50 85 ASN A N 1
ATOM 700 C CA . ASN A 1 85 ? 19.346 -0.765 -68.062 1.00 87.50 85 ASN A CA 1
ATOM 701 C C . ASN A 1 85 ? 18.026 -0.442 -67.340 1.00 87.50 85 ASN A C 1
ATOM 703 O O . ASN A 1 85 ? 17.777 -0.926 -66.238 1.00 87.50 85 ASN A O 1
ATOM 707 N N . GLU A 1 86 ? 17.175 0.369 -67.968 1.00 84.94 86 GLU A N 1
ATOM 708 C CA . GLU A 1 86 ? 15.901 0.819 -67.388 1.00 84.94 86 GLU A CA 1
ATOM 709 C C . GLU A 1 86 ? 14.984 -0.351 -66.991 1.00 84.94 86 GLU A C 1
ATOM 711 O O . GLU A 1 86 ? 14.480 -0.382 -65.877 1.00 84.94 86 GLU A O 1
ATOM 716 N N . GLN A 1 87 ? 14.888 -1.393 -67.823 1.00 86.44 87 GLN A N 1
ATOM 717 C CA . GLN A 1 87 ? 14.073 -2.582 -67.527 1.00 86.44 87 GLN A CA 1
ATOM 718 C C . GLN A 1 87 ? 14.568 -3.357 -66.292 1.00 86.44 87 GLN A C 1
ATOM 720 O O . GLN A 1 87 ? 13.793 -4.032 -65.620 1.00 86.44 87 GLN A O 1
ATOM 725 N N . MET A 1 88 ? 15.868 -3.297 -65.985 1.00 87.50 88 MET A N 1
ATOM 726 C CA . MET A 1 88 ? 16.422 -3.894 -64.765 1.00 87.50 88 MET A CA 1
ATOM 727 C C . MET A 1 88 ? 16.115 -3.059 -63.516 1.00 87.50 88 MET A C 1
ATOM 729 O O . MET A 1 88 ? 16.051 -3.629 -62.427 1.00 87.50 88 MET A O 1
ATOM 733 N N . MET A 1 89 ? 15.902 -1.744 -63.657 1.00 81.69 89 MET A N 1
ATOM 734 C CA . MET A 1 89 ? 15.490 -0.878 -62.545 1.00 81.69 89 MET A CA 1
ATOM 735 C C . MET A 1 89 ? 14.071 -1.201 -62.077 1.00 81.69 89 MET A C 1
ATOM 737 O O . MET A 1 89 ? 13.825 -1.189 -60.872 1.00 81.69 89 MET A O 1
ATOM 741 N N . ASP A 1 90 ? 13.173 -1.584 -62.986 1.00 86.44 90 ASP A N 1
ATOM 742 C CA . ASP A 1 90 ? 11.826 -2.043 -62.622 1.00 86.44 90 ASP A CA 1
ATOM 743 C C . ASP A 1 90 ? 11.891 -3.268 -61.695 1.00 86.44 90 ASP A C 1
ATOM 745 O O . ASP A 1 90 ? 11.241 -3.298 -60.654 1.00 86.44 90 ASP A O 1
ATOM 749 N N . LEU A 1 91 ? 12.790 -4.224 -61.972 1.00 86.81 91 LEU A N 1
ATOM 750 C CA . LEU A 1 91 ? 13.009 -5.384 -61.093 1.00 86.81 91 LEU A CA 1
ATOM 751 C C . LEU A 1 91 ? 13.525 -5.000 -59.701 1.00 86.81 91 LEU A C 1
ATOM 753 O O . LEU A 1 91 ? 13.237 -5.693 -58.721 1.00 86.81 91 LEU A O 1
ATOM 757 N N . TYR A 1 92 ? 14.317 -3.930 -59.612 1.00 83.94 92 TYR A N 1
ATOM 758 C CA . TYR A 1 92 ? 14.771 -3.384 -58.338 1.00 83.94 92 TYR A CA 1
ATOM 759 C C . TYR A 1 92 ? 13.594 -2.802 -57.550 1.00 83.94 92 TYR A C 1
ATOM 761 O O . TYR A 1 92 ? 13.406 -3.165 -56.387 1.00 83.94 92 TYR A O 1
ATOM 769 N N . PHE A 1 93 ? 12.778 -1.954 -58.179 1.00 81.94 93 PHE A N 1
ATOM 770 C CA . PHE A 1 93 ? 11.625 -1.342 -57.520 1.00 81.94 93 PHE A CA 1
ATOM 771 C C . PHE A 1 93 ? 10.564 -2.374 -57.121 1.00 81.94 93 PHE A C 1
ATOM 773 O O . PHE A 1 93 ? 10.112 -2.338 -55.978 1.00 81.94 93 PHE A O 1
ATOM 780 N N . ASP A 1 94 ? 10.265 -3.353 -57.979 1.00 85.31 94 ASP A N 1
ATOM 781 C CA . ASP A 1 94 ? 9.349 -4.461 -57.681 1.00 85.31 94 ASP A CA 1
ATOM 782 C C . ASP A 1 94 ? 9.816 -5.281 -56.470 1.00 85.31 94 ASP A C 1
ATOM 784 O O . ASP A 1 94 ? 9.027 -5.673 -55.601 1.00 85.31 94 ASP A O 1
ATOM 788 N N . HIS A 1 95 ? 11.122 -5.558 -56.389 1.00 85.12 95 HIS A N 1
ATOM 789 C CA . HIS A 1 95 ? 11.701 -6.246 -55.241 1.00 85.12 95 HIS A CA 1
ATOM 790 C C . HIS A 1 95 ? 11.543 -5.413 -53.965 1.00 85.12 95 HIS A C 1
ATOM 792 O O . HIS A 1 95 ? 11.072 -5.938 -52.955 1.00 85.12 95 HIS A O 1
ATOM 798 N N . GLU A 1 96 ? 11.909 -4.130 -53.998 1.00 78.81 96 GLU A N 1
ATOM 799 C CA . GLU A 1 96 ? 11.810 -3.237 -52.839 1.00 78.81 96 GLU A CA 1
ATOM 800 C C . GLU A 1 96 ? 10.361 -3.044 -52.373 1.00 78.81 96 GLU A C 1
ATOM 802 O O . GLU A 1 96 ? 10.083 -3.117 -51.172 1.00 78.81 96 GLU A O 1
ATOM 807 N N . GLU A 1 97 ? 9.414 -2.880 -53.298 1.00 83.00 97 GLU A N 1
ATOM 808 C CA . GLU A 1 97 ? 7.989 -2.763 -52.988 1.00 83.00 97 GLU A CA 1
ATOM 809 C C . GLU A 1 97 ? 7.461 -4.043 -52.331 1.00 83.00 97 GLU A C 1
ATOM 811 O O . GLU A 1 97 ? 6.852 -3.993 -51.259 1.00 83.00 97 GLU A O 1
ATOM 816 N N . LYS A 1 98 ? 7.819 -5.215 -52.865 1.00 84.75 98 LYS A N 1
ATOM 817 C CA . LYS A 1 98 ? 7.459 -6.507 -52.268 1.00 84.75 98 LYS A CA 1
ATOM 818 C C . LYS A 1 98 ? 8.061 -6.712 -50.874 1.00 84.75 98 LYS A C 1
ATOM 820 O O . LYS A 1 98 ? 7.425 -7.319 -50.008 1.00 84.75 98 LYS A O 1
ATOM 825 N N . GLN A 1 99 ? 9.284 -6.238 -50.619 1.00 78.94 99 GLN A N 1
ATOM 826 C CA . GLN A 1 99 ? 9.864 -6.271 -49.269 1.00 78.94 99 GLN A CA 1
ATOM 827 C C . GLN A 1 99 ? 9.145 -5.297 -48.327 1.00 78.94 99 GLN A C 1
ATOM 829 O O . GLN A 1 99 ? 8.887 -5.636 -47.167 1.00 78.94 99 GLN A O 1
ATOM 834 N N . ARG A 1 100 ? 8.760 -4.117 -48.825 1.00 78.19 100 ARG A N 1
ATOM 835 C CA . ARG A 1 100 ? 7.991 -3.119 -48.075 1.00 78.19 100 ARG A CA 1
ATOM 836 C C . ARG A 1 100 ? 6.628 -3.659 -47.654 1.00 78.19 100 ARG A C 1
ATOM 838 O O . ARG A 1 100 ? 6.270 -3.534 -46.485 1.00 78.19 100 ARG A O 1
ATOM 845 N N . GLU A 1 101 ? 5.900 -4.309 -48.557 1.00 82.62 101 GLU A N 1
ATOM 846 C CA . GLU A 1 101 ? 4.615 -4.949 -48.257 1.00 82.62 101 GLU A CA 1
ATOM 847 C C . GLU A 1 101 ? 4.750 -6.035 -47.185 1.00 82.62 101 GLU A C 1
ATOM 849 O O . GLU A 1 101 ? 4.009 -6.030 -46.200 1.00 82.62 101 GLU A O 1
ATOM 854 N N . LYS A 1 102 ? 5.751 -6.920 -47.304 1.00 83.00 102 LYS A N 1
ATOM 855 C CA . LYS A 1 102 ? 6.044 -7.933 -46.274 1.00 83.00 102 LYS A CA 1
ATOM 856 C C . LYS A 1 102 ? 6.335 -7.301 -44.914 1.00 83.00 102 LYS A C 1
ATOM 858 O O . LYS A 1 102 ? 5.894 -7.821 -43.889 1.00 83.00 102 LYS A O 1
ATOM 863 N N . ALA A 1 103 ? 7.071 -6.190 -44.885 1.00 74.38 103 ALA A N 1
ATOM 864 C CA . ALA A 1 103 ? 7.377 -5.473 -43.653 1.00 74.38 103 ALA A CA 1
ATOM 865 C C . ALA A 1 103 ? 6.126 -4.823 -43.034 1.00 74.38 103 ALA A C 1
ATOM 867 O O . ALA A 1 103 ? 5.955 -4.867 -41.812 1.00 74.38 103 ALA A O 1
ATOM 868 N N . ILE A 1 104 ? 5.236 -4.262 -43.860 1.00 78.50 104 ILE A N 1
ATOM 869 C CA . ILE A 1 104 ? 3.948 -3.701 -43.425 1.00 78.50 104 ILE A CA 1
ATOM 870 C C . ILE A 1 104 ? 3.058 -4.802 -42.839 1.00 78.50 104 ILE A C 1
ATOM 872 O O . ILE A 1 104 ? 2.551 -4.645 -41.728 1.00 78.50 104 ILE A O 1
ATOM 876 N N . GLU A 1 105 ? 2.925 -5.936 -43.525 1.00 84.75 105 GLU A N 1
ATOM 877 C CA . GLU A 1 105 ? 2.122 -7.072 -43.065 1.00 84.75 105 GLU A CA 1
ATOM 878 C C . GLU A 1 105 ? 2.684 -7.664 -41.762 1.00 84.75 105 GLU A C 1
ATOM 880 O O . GLU A 1 105 ? 1.957 -7.860 -40.787 1.00 84.75 105 GLU A O 1
ATOM 885 N N . ALA A 1 106 ? 4.006 -7.844 -41.673 1.00 75.50 106 ALA A N 1
ATOM 886 C CA . ALA A 1 106 ? 4.657 -8.289 -40.442 1.00 75.50 106 ALA A CA 1
ATOM 887 C C . ALA A 1 106 ? 4.438 -7.305 -39.279 1.00 75.50 106 ALA A C 1
ATOM 889 O O . ALA A 1 106 ? 4.270 -7.724 -38.129 1.00 75.50 106 ALA A O 1
ATOM 890 N N . ARG A 1 107 ? 4.422 -5.994 -39.552 1.00 72.50 107 ARG A N 1
ATOM 891 C CA . ARG A 1 107 ? 4.116 -4.965 -38.550 1.00 72.50 107 ARG A CA 1
ATOM 892 C C . ARG A 1 107 ? 2.658 -5.039 -38.099 1.00 72.50 107 ARG A C 1
ATOM 894 O O . ARG A 1 107 ? 2.421 -4.989 -36.893 1.00 72.50 107 ARG A O 1
ATOM 901 N N . LYS A 1 108 ? 1.716 -5.212 -39.027 1.00 81.12 108 LYS A N 1
ATOM 902 C CA . LYS A 1 108 ? 0.285 -5.369 -38.734 1.00 81.12 108 LYS A CA 1
ATOM 903 C C . LYS A 1 108 ? 0.028 -6.599 -37.862 1.00 81.12 108 LYS A C 1
ATOM 905 O O . LYS A 1 108 ? -0.552 -6.480 -36.791 1.00 81.12 108 LYS A O 1
ATOM 910 N N . GLN A 1 109 ? 0.614 -7.745 -38.209 1.00 81.44 109 GLN A N 1
ATOM 911 C CA . GLN A 1 109 ? 0.514 -8.965 -37.397 1.00 81.44 109 GLN A CA 1
ATOM 912 C C . GLN A 1 109 ? 1.101 -8.806 -35.989 1.00 81.44 109 GLN A C 1
ATOM 914 O O . GLN A 1 109 ? 0.594 -9.387 -35.026 1.00 81.44 109 GLN A O 1
ATOM 919 N N . ARG A 1 110 ? 2.188 -8.038 -35.835 1.00 76.25 110 ARG A N 1
ATOM 920 C CA . ARG A 1 110 ? 2.732 -7.709 -34.508 1.00 76.25 110 ARG A CA 1
ATOM 921 C C . ARG A 1 110 ? 1.765 -6.829 -33.718 1.00 76.25 110 ARG A C 1
ATOM 923 O O . ARG A 1 110 ? 1.571 -7.092 -32.535 1.00 76.25 110 ARG A O 1
ATOM 930 N N . GLN A 1 111 ? 1.153 -5.831 -34.356 1.00 69.75 111 GLN A N 1
ATOM 931 C CA . GLN A 1 111 ? 0.156 -4.963 -33.724 1.00 69.75 111 GLN A CA 1
ATOM 932 C C . GLN A 1 111 ? -1.077 -5.753 -33.271 1.00 69.75 111 GLN A C 1
ATOM 934 O O . GLN A 1 111 ? -1.434 -5.665 -32.099 1.00 69.75 111 GLN A O 1
ATOM 939 N N . ASP A 1 112 ? -1.630 -6.613 -34.126 1.00 82.25 112 ASP A N 1
ATOM 940 C CA . ASP A 1 112 ? -2.792 -7.448 -33.793 1.00 82.25 112 ASP A CA 1
ATOM 941 C C . ASP A 1 112 ? -2.504 -8.381 -32.604 1.00 82.25 112 ASP A C 1
ATOM 943 O O . ASP A 1 112 ? -3.334 -8.558 -31.709 1.00 82.25 112 ASP A O 1
ATOM 947 N N . LYS A 1 113 ? -1.291 -8.954 -32.538 1.00 80.81 113 LYS A N 1
ATOM 948 C CA . LYS A 1 113 ? -0.854 -9.774 -31.393 1.00 80.81 113 LYS A CA 1
ATOM 949 C C . LYS A 1 113 ? -0.771 -8.959 -30.103 1.00 80.81 113 LYS A C 1
ATOM 951 O O . LYS A 1 113 ? -1.220 -9.435 -29.060 1.00 80.81 113 LYS A O 1
ATOM 956 N N . VAL A 1 114 ? -0.210 -7.751 -30.161 1.00 75.50 114 VAL A N 1
ATOM 957 C CA . VAL A 1 114 ? -0.124 -6.849 -29.001 1.00 75.50 114 VAL A CA 1
ATOM 958 C C . VAL A 1 114 ? -1.522 -6.447 -28.529 1.00 75.50 114 VAL A C 1
ATOM 960 O O . VAL A 1 114 ? -1.803 -6.507 -27.331 1.00 75.50 114 VAL A O 1
ATOM 963 N N . GLU A 1 115 ? -2.425 -6.115 -29.449 1.00 74.50 115 GLU A N 1
ATOM 964 C CA . GLU A 1 115 ? -3.802 -5.750 -29.118 1.00 74.50 115 GLU A CA 1
ATOM 965 C C . GLU A 1 115 ? -4.581 -6.925 -28.508 1.00 74.50 115 GLU A C 1
ATOM 967 O O . GLU A 1 115 ? -5.276 -6.754 -27.503 1.00 74.50 115 GLU A O 1
ATOM 972 N N . ALA A 1 116 ? -4.406 -8.141 -29.035 1.00 81.88 116 ALA A N 1
ATOM 973 C CA . ALA A 1 116 ? -5.010 -9.346 -28.472 1.00 81.88 116 ALA A CA 1
ATOM 974 C C . ALA A 1 116 ? -4.531 -9.626 -27.036 1.00 81.88 116 ALA A C 1
ATOM 976 O O . ALA A 1 116 ? -5.337 -10.000 -26.179 1.00 81.88 116 ALA A O 1
ATOM 977 N N . ILE A 1 117 ? -3.240 -9.418 -26.749 1.00 73.06 117 ILE A N 1
ATOM 978 C CA . ILE A 1 117 ? -2.686 -9.533 -25.390 1.00 73.06 117 ILE A CA 1
ATOM 979 C C . ILE A 1 117 ? -3.290 -8.456 -24.480 1.00 73.06 117 ILE A C 1
ATOM 981 O O . ILE A 1 117 ? -3.752 -8.766 -23.381 1.00 73.06 117 ILE A O 1
ATOM 985 N N . ALA A 1 118 ? -3.356 -7.207 -24.948 1.00 71.50 118 ALA A N 1
ATOM 986 C CA . ALA A 1 118 ? -3.937 -6.103 -24.189 1.00 71.50 118 ALA A CA 1
ATOM 987 C C . ALA A 1 118 ? -5.435 -6.309 -23.897 1.00 71.50 118 ALA A C 1
ATOM 989 O O . ALA A 1 118 ? -5.919 -5.918 -22.834 1.00 71.50 118 ALA A O 1
ATOM 990 N N . ARG A 1 119 ? -6.187 -6.927 -24.817 1.00 82.94 119 ARG A N 1
ATOM 991 C CA . ARG A 1 119 ? -7.595 -7.288 -24.598 1.00 82.94 119 ARG A CA 1
ATOM 992 C C . ARG A 1 119 ? -7.737 -8.371 -23.528 1.00 82.94 119 ARG A C 1
ATOM 994 O O . ARG A 1 119 ? -8.479 -8.161 -22.576 1.00 82.94 119 ARG A O 1
ATOM 1001 N N . LYS A 1 120 ? -6.961 -9.458 -23.614 1.00 76.81 120 LYS A N 1
ATOM 1002 C CA . LYS A 1 120 ? -6.963 -10.522 -22.590 1.00 76.81 120 LYS A CA 1
ATOM 1003 C C . LYS A 1 120 ? -6.610 -9.993 -21.199 1.00 76.81 120 LYS A C 1
ATOM 1005 O O . LYS A 1 120 ? -7.266 -10.343 -20.226 1.00 76.81 120 LYS A O 1
ATOM 1010 N N . ALA A 1 121 ? -5.623 -9.101 -21.108 1.00 68.19 121 ALA A N 1
ATOM 1011 C CA . ALA A 1 121 ? -5.249 -8.474 -19.843 1.00 68.19 121 ALA A CA 1
ATOM 1012 C C . ALA A 1 121 ? -6.379 -7.604 -19.254 1.00 68.19 121 ALA A C 1
ATOM 1014 O O . ALA A 1 121 ? -6.558 -7.564 -18.036 1.00 68.19 121 ALA A O 1
ATOM 1015 N N . ARG A 1 122 ? -7.160 -6.916 -20.103 1.00 74.12 122 ARG A N 1
ATOM 1016 C CA . ARG A 1 122 ? -8.345 -6.152 -19.673 1.00 74.12 122 ARG A CA 1
ATOM 1017 C C . ARG A 1 122 ? -9.455 -7.071 -19.159 1.00 74.12 122 ARG A C 1
ATOM 1019 O O . ARG A 1 122 ? -9.940 -6.843 -18.055 1.00 74.12 122 ARG A O 1
ATOM 1026 N N . GLU A 1 123 ? -9.784 -8.124 -19.903 1.00 81.94 123 GLU A N 1
ATOM 1027 C CA . GLU A 1 123 ? -10.794 -9.123 -19.515 1.00 81.94 123 GLU A CA 1
ATOM 1028 C C . GLU A 1 123 ? -10.440 -9.804 -18.180 1.00 81.94 123 GLU A C 1
ATOM 1030 O O . GLU A 1 123 ? -11.280 -9.934 -17.289 1.00 81.94 123 GLU A O 1
ATOM 1035 N N . GLU A 1 124 ? -9.173 -10.183 -17.986 1.00 77.69 124 GLU A N 1
ATOM 1036 C CA . GLU A 1 124 ? -8.707 -10.781 -16.731 1.00 77.69 124 GLU A CA 1
ATOM 1037 C C . GLU A 1 124 ? -8.806 -9.799 -15.554 1.00 77.69 124 GLU A C 1
ATOM 1039 O O . GLU A 1 124 ? -9.242 -10.167 -14.459 1.00 77.69 124 GLU A O 1
ATOM 1044 N N . LYS A 1 125 ? -8.464 -8.525 -15.780 1.00 71.56 125 LYS A N 1
ATOM 1045 C CA . LYS A 1 125 ? -8.600 -7.472 -14.768 1.00 71.56 125 LYS A CA 1
ATOM 1046 C C . LYS A 1 125 ? -10.062 -7.259 -14.368 1.00 71.56 125 LYS A C 1
ATOM 1048 O O . LYS A 1 125 ? -10.348 -7.146 -13.176 1.00 71.56 125 LYS A O 1
ATOM 1053 N N . GLU A 1 126 ? -10.981 -7.237 -15.329 1.00 81.94 126 GLU A N 1
ATOM 1054 C CA . GLU A 1 126 ? -12.421 -7.127 -15.069 1.00 81.94 126 GLU A CA 1
ATOM 1055 C C . GLU A 1 126 ? -12.948 -8.324 -14.268 1.00 81.94 126 GLU A C 1
ATOM 1057 O O . GLU A 1 126 ? -13.659 -8.134 -13.278 1.00 81.94 126 GLU A O 1
ATOM 1062 N N . LEU A 1 127 ? -12.521 -9.544 -14.606 1.00 81.75 127 LEU A N 1
ATOM 1063 C CA . LEU A 1 127 ? -12.892 -10.753 -13.867 1.00 81.75 127 LEU A CA 1
ATOM 1064 C C . LEU A 1 127 ? -12.392 -10.721 -12.414 1.00 81.75 127 LEU A C 1
ATOM 1066 O O . LEU A 1 127 ? -13.112 -11.113 -11.490 1.00 81.75 127 LEU A O 1
ATOM 1070 N N . ILE A 1 128 ? -11.163 -10.249 -12.189 1.00 69.56 128 ILE A N 1
ATOM 1071 C CA . ILE A 1 128 ? -10.604 -10.083 -10.841 1.00 69.56 128 ILE A CA 1
ATOM 1072 C C . ILE A 1 12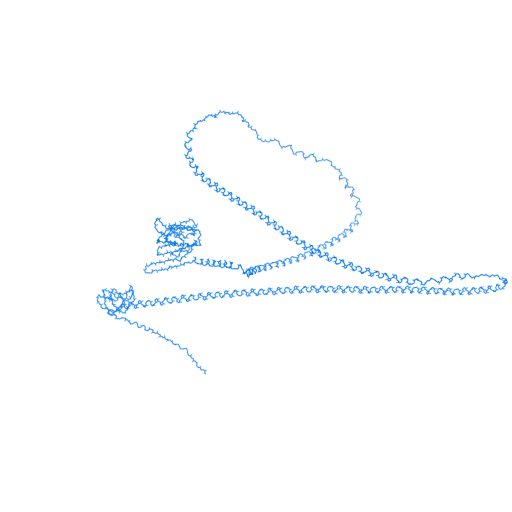8 ? -11.427 -9.068 -10.039 1.00 69.56 128 ILE A C 1
ATOM 1074 O O . ILE A 1 128 ? -11.744 -9.321 -8.875 1.00 69.56 128 ILE A O 1
ATOM 1078 N N . GLU A 1 129 ? -11.802 -7.939 -10.642 1.00 72.12 129 GLU A N 1
ATOM 1079 C CA . GLU A 1 129 ? -12.628 -6.927 -9.980 1.00 72.12 129 GLU A CA 1
ATOM 1080 C C . GLU A 1 129 ? -14.040 -7.437 -9.671 1.00 72.12 129 GLU A C 1
ATOM 1082 O O . GLU A 1 129 ? -14.552 -7.204 -8.573 1.00 72.12 129 GLU A O 1
ATOM 1087 N N . GLN A 1 130 ? -14.647 -8.210 -10.572 1.00 78.56 130 GLN A N 1
ATOM 1088 C CA . GLN A 1 130 ? -15.938 -8.847 -10.318 1.00 78.56 130 GLN A CA 1
ATOM 1089 C C . GLN A 1 130 ? -15.862 -9.820 -9.132 1.00 78.56 130 GLN A C 1
ATOM 1091 O O . GLN A 1 130 ? -16.653 -9.714 -8.194 1.00 78.56 130 GLN A O 1
ATOM 1096 N N . ARG A 1 131 ? -14.843 -10.691 -9.087 1.00 72.69 131 ARG A N 1
ATOM 1097 C CA . ARG A 1 131 ? -14.631 -11.622 -7.960 1.00 72.69 131 ARG A CA 1
ATOM 1098 C C . ARG A 1 131 ? -14.459 -10.905 -6.620 1.00 72.69 131 ARG A C 1
ATOM 1100 O O . ARG A 1 131 ? -14.923 -11.404 -5.589 1.00 72.69 131 ARG A O 1
ATOM 1107 N N . LYS A 1 132 ? -13.801 -9.740 -6.609 1.00 69.19 132 LYS A N 1
ATOM 1108 C CA . LYS A 1 132 ? -13.681 -8.909 -5.401 1.00 69.19 132 LYS A CA 1
ATOM 1109 C C . LYS A 1 132 ? -15.044 -8.386 -4.953 1.00 69.19 132 LYS A C 1
ATOM 1111 O O . LYS A 1 132 ? -15.359 -8.504 -3.770 1.00 69.19 132 LYS A O 1
ATOM 1116 N N . ARG A 1 133 ? -15.859 -7.862 -5.877 1.00 71.31 133 ARG A N 1
ATOM 1117 C CA . ARG A 1 133 ? -17.217 -7.373 -5.575 1.00 71.31 133 ARG A CA 1
ATOM 1118 C C . ARG A 1 133 ? -18.099 -8.479 -5.003 1.00 71.31 133 ARG A C 1
ATOM 1120 O O . ARG A 1 133 ? -18.701 -8.279 -3.951 1.00 71.31 133 ARG A O 1
ATOM 1127 N N . ASP A 1 134 ? -18.092 -9.657 -5.620 1.00 77.81 134 ASP A N 1
ATOM 1128 C CA . ASP A 1 134 ? -18.883 -10.803 -5.157 1.00 77.81 134 ASP A CA 1
ATOM 1129 C C . ASP A 1 134 ? -18.452 -11.268 -3.758 1.00 77.81 134 ASP A C 1
ATOM 1131 O O . ASP A 1 134 ? -19.282 -11.572 -2.897 1.00 77.81 134 ASP A O 1
ATOM 1135 N N . SER A 1 135 ? -17.143 -11.272 -3.493 1.00 70.00 135 SER A N 1
ATOM 1136 C CA . SER A 1 135 ? -16.599 -11.627 -2.178 1.00 70.00 135 SER A CA 1
ATOM 1137 C C . SER A 1 135 ? -17.021 -10.631 -1.095 1.00 70.00 135 SER A C 1
ATOM 1139 O O . SER A 1 135 ? -17.409 -11.043 -0.000 1.00 70.00 135 SER A O 1
ATOM 1141 N N . ILE A 1 136 ? -16.991 -9.329 -1.397 1.00 70.50 136 ILE A N 1
ATOM 1142 C CA . ILE A 1 136 ? -17.444 -8.274 -0.480 1.00 70.50 136 ILE A CA 1
ATOM 1143 C C . ILE A 1 136 ? -18.945 -8.417 -0.210 1.00 70.50 136 ILE A C 1
ATOM 1145 O O . ILE A 1 136 ? -19.346 -8.474 0.953 1.00 70.50 136 ILE A O 1
ATOM 1149 N N . ALA A 1 137 ? -19.759 -8.580 -1.256 1.00 82.38 137 ALA A N 1
ATOM 1150 C CA . ALA A 1 137 ? -21.203 -8.763 -1.126 1.00 82.38 137 ALA A CA 1
ATOM 1151 C C . ALA A 1 137 ? -21.552 -9.979 -0.249 1.00 82.38 137 ALA A C 1
ATOM 1153 O O . ALA A 1 137 ? -22.449 -9.917 0.595 1.00 82.38 137 ALA A O 1
ATOM 1154 N N . LYS A 1 138 ? -20.799 -11.080 -0.381 1.00 82.38 138 LYS A N 1
ATOM 1155 C CA . LYS A 1 138 ? -20.971 -12.273 0.459 1.00 82.38 138 LYS A CA 1
ATOM 1156 C C . LYS A 1 138 ? -20.658 -11.999 1.934 1.00 82.38 138 LYS A C 1
ATOM 1158 O O . LYS A 1 138 ? -21.423 -12.418 2.805 1.00 82.38 138 LYS A O 1
ATOM 1163 N N . ILE A 1 139 ? -19.571 -11.280 2.222 1.00 75.75 139 ILE A N 1
ATOM 1164 C CA . ILE A 1 139 ? -19.191 -10.893 3.592 1.00 75.75 139 ILE A CA 1
ATOM 1165 C C . ILE A 1 139 ? -20.252 -9.972 4.207 1.00 75.75 139 ILE A C 1
ATOM 1167 O O . ILE A 1 139 ? -20.633 -10.143 5.369 1.00 75.75 139 ILE A O 1
ATOM 1171 N N . GLU A 1 140 ? -20.764 -9.015 3.436 1.00 74.94 140 GLU A N 1
ATOM 1172 C CA . GLU A 1 140 ? -21.815 -8.100 3.884 1.00 74.94 140 GLU A CA 1
ATOM 1173 C C . GLU A 1 140 ? -23.126 -8.832 4.180 1.00 74.94 140 GLU A C 1
ATOM 1175 O O . GLU A 1 140 ? -23.723 -8.618 5.240 1.00 74.94 140 GLU A O 1
ATOM 1180 N N . ALA A 1 141 ? -23.536 -9.755 3.307 1.00 83.06 141 ALA A N 1
ATOM 1181 C CA . ALA A 1 141 ? -24.714 -10.588 3.523 1.00 83.06 141 ALA A CA 1
ATOM 1182 C C . ALA A 1 141 ? -24.586 -11.447 4.795 1.00 83.06 141 ALA A C 1
ATOM 1184 O O . ALA A 1 141 ? -25.537 -11.562 5.574 1.00 83.06 141 ALA A O 1
ATOM 1185 N N . GLU A 1 142 ? -23.408 -12.017 5.059 1.00 83.38 142 GLU A N 1
ATOM 1186 C CA . GLU A 1 142 ? -23.157 -12.783 6.281 1.00 83.38 142 GLU A CA 1
ATOM 1187 C C . GLU A 1 142 ? -23.190 -11.895 7.537 1.00 83.38 142 GLU A C 1
ATOM 1189 O O . GLU A 1 142 ? -23.787 -12.268 8.553 1.00 83.38 142 GLU A O 1
ATOM 1194 N N . LYS A 1 143 ? -22.613 -10.688 7.467 1.00 83.38 143 LYS A N 1
ATOM 1195 C CA . LYS A 1 143 ? -22.666 -9.700 8.557 1.00 83.38 143 LYS A CA 1
ATOM 1196 C C . LYS A 1 143 ? -24.111 -9.304 8.874 1.00 83.38 143 LYS A C 1
ATOM 1198 O O . LYS A 1 143 ? -24.476 -9.248 10.049 1.00 83.38 143 LYS A O 1
ATOM 1203 N N . GLN A 1 144 ? -24.938 -9.079 7.852 1.00 81.38 144 GLN A N 1
ATOM 1204 C CA . GLN A 1 144 ? -26.365 -8.777 8.011 1.00 81.38 144 GLN A CA 1
ATOM 1205 C C . GLN A 1 144 ? -27.122 -9.937 8.669 1.00 81.38 144 GLN A C 1
ATOM 1207 O O . GLN A 1 144 ? -27.874 -9.719 9.620 1.00 81.38 144 GLN A O 1
ATOM 1212 N N . ARG A 1 145 ? -26.873 -11.182 8.239 1.00 84.25 145 ARG A N 1
ATOM 1213 C CA . ARG A 1 145 ? -27.473 -12.376 8.863 1.00 84.25 145 ARG A CA 1
ATOM 1214 C C . ARG A 1 145 ? -27.122 -12.489 10.346 1.00 84.25 145 ARG A C 1
ATOM 1216 O O . ARG A 1 145 ? -28.022 -12.643 11.168 1.00 84.25 145 ARG A O 1
ATOM 1223 N N . LYS A 1 146 ? -25.843 -12.329 10.700 1.00 85.56 146 LYS A N 1
ATOM 1224 C CA . LYS A 1 146 ? -25.380 -12.352 12.100 1.00 85.56 146 LYS A CA 1
ATOM 1225 C C . LYS A 1 146 ? -26.009 -11.234 12.937 1.00 85.56 146 LYS A C 1
ATOM 1227 O O . LYS A 1 146 ? -26.388 -11.460 14.082 1.00 85.56 146 LYS A O 1
ATOM 1232 N N . LEU A 1 147 ? -26.164 -10.035 12.373 1.00 82.12 147 LEU A N 1
ATOM 1233 C CA . LEU A 1 147 ? -26.802 -8.916 13.070 1.00 82.12 147 LEU A CA 1
ATOM 1234 C C . LEU A 1 147 ? -28.291 -9.180 13.347 1.00 82.12 147 LEU A C 1
ATOM 1236 O O . LEU A 1 147 ? -28.780 -8.882 14.439 1.00 82.12 147 LEU A O 1
ATOM 1240 N N . LEU A 1 148 ? -29.006 -9.751 12.376 1.00 84.56 148 LEU A N 1
ATOM 1241 C CA . LEU A 1 148 ? -30.405 -10.151 12.541 1.00 84.56 148 LEU A CA 1
ATOM 1242 C C . LEU A 1 148 ? -30.557 -11.246 13.602 1.00 84.56 148 LEU A C 1
ATOM 1244 O O . LEU A 1 148 ? -31.487 -11.189 14.407 1.00 84.56 148 LEU A O 1
ATOM 1248 N N . GLU A 1 149 ? -29.630 -12.200 13.649 1.00 85.81 149 GLU A N 1
ATOM 1249 C CA . GLU A 1 149 ? -29.605 -13.251 14.667 1.00 85.81 149 GLU A CA 1
ATOM 1250 C C . GLU A 1 149 ? -29.398 -12.681 16.078 1.00 85.81 149 GLU A C 1
ATOM 1252 O O . GLU A 1 149 ? -30.169 -12.995 16.985 1.00 85.81 149 GLU A O 1
ATOM 1257 N N . ILE A 1 150 ? -28.437 -11.766 16.255 1.00 83.38 150 ILE A N 1
ATOM 1258 C CA . ILE A 1 150 ? -28.225 -11.064 17.532 1.00 83.38 150 ILE A CA 1
ATOM 1259 C C . ILE A 1 150 ? -29.498 -10.319 17.949 1.00 83.38 150 ILE A C 1
ATOM 1261 O O . ILE A 1 150 ? -29.964 -10.472 19.076 1.00 83.38 150 ILE A O 1
ATOM 1265 N N . ARG A 1 151 ? -30.124 -9.570 17.029 1.00 83.94 151 ARG A N 1
ATOM 1266 C CA . ARG A 1 151 ? -31.368 -8.833 17.311 1.00 83.94 151 ARG A CA 1
ATOM 1267 C C . ARG A 1 151 ? -32.511 -9.767 17.726 1.00 83.94 151 ARG A C 1
ATOM 1269 O O . ARG A 1 151 ? -33.294 -9.430 18.621 1.00 83.94 151 ARG A O 1
ATOM 1276 N N . ARG A 1 152 ? -32.622 -10.935 17.087 1.00 86.31 152 ARG A N 1
ATOM 1277 C CA . ARG A 1 152 ? -33.614 -11.957 17.441 1.00 86.31 152 ARG A CA 1
ATOM 1278 C C . ARG A 1 152 ? -33.353 -12.502 18.845 1.00 86.31 152 ARG A C 1
ATOM 1280 O O . ARG A 1 152 ? -34.286 -12.567 19.642 1.00 86.31 152 ARG A O 1
ATOM 1287 N N . ASN A 1 153 ? -32.103 -12.820 19.167 1.00 86.25 153 ASN A N 1
ATOM 1288 C CA . ASN A 1 153 ? -31.719 -13.336 20.481 1.00 86.25 153 ASN A CA 1
ATOM 1289 C C . ASN A 1 153 ? -31.955 -12.309 21.599 1.00 86.25 153 ASN A C 1
ATOM 1291 O O . ASN A 1 153 ? -32.512 -12.666 22.637 1.00 86.25 153 ASN A O 1
ATOM 1295 N N . ASP A 1 154 ? -31.652 -11.031 21.365 1.00 86.44 154 ASP A N 1
ATOM 1296 C CA . ASP A 1 154 ? -31.964 -9.943 22.301 1.00 86.44 154 ASP A CA 1
ATOM 1297 C C . ASP A 1 154 ? -33.471 -9.808 22.550 1.00 86.44 154 ASP A C 1
ATOM 1299 O O . ASP A 1 154 ? -33.915 -9.612 23.684 1.00 86.44 154 ASP A O 1
ATOM 1303 N N . SER A 1 155 ? -34.277 -9.931 21.493 1.00 84.19 155 SER A N 1
ATOM 1304 C CA . SER A 1 155 ? -35.739 -9.873 21.600 1.00 84.19 155 SER A CA 1
ATOM 1305 C C . SER A 1 155 ? -36.283 -11.050 22.415 1.00 84.19 155 SER A C 1
ATOM 1307 O O . SER A 1 155 ? -37.128 -10.861 23.290 1.00 84.19 155 SER A O 1
ATOM 1309 N N . ILE A 1 156 ? -35.741 -12.254 22.203 1.00 87.75 156 ILE A N 1
ATOM 1310 C CA . ILE A 1 156 ? -36.074 -13.447 22.994 1.00 87.75 156 ILE A CA 1
ATOM 1311 C C . ILE A 1 156 ? -35.666 -13.261 24.461 1.00 87.75 156 ILE A C 1
ATOM 1313 O O . ILE A 1 156 ? -36.437 -13.596 25.361 1.00 87.75 156 ILE A O 1
ATOM 1317 N N . ALA A 1 157 ? -34.480 -12.709 24.728 1.00 86.44 157 ALA A N 1
ATOM 1318 C CA . ALA A 1 157 ? -34.013 -12.453 26.088 1.00 86.44 157 ALA A CA 1
ATOM 1319 C C . ALA A 1 157 ? -34.931 -11.467 26.828 1.00 86.44 157 ALA A C 1
ATOM 1321 O O . ALA A 1 157 ? -35.313 -11.722 27.972 1.00 86.44 157 ALA A O 1
ATOM 1322 N N . LYS A 1 158 ? -35.356 -10.385 26.163 1.00 87.56 158 LYS A N 1
ATOM 1323 C CA . LYS A 1 158 ? -36.335 -9.435 26.715 1.00 87.56 158 LYS A CA 1
ATOM 1324 C C . LYS A 1 158 ? -37.668 -10.111 27.032 1.00 87.56 158 LYS A C 1
ATOM 1326 O O . LYS A 1 158 ? -38.154 -9.969 28.152 1.00 87.56 158 LYS A O 1
ATOM 1331 N N . ALA A 1 159 ? -38.202 -10.904 26.102 1.00 84.75 159 ALA A N 1
ATOM 1332 C CA . ALA A 1 159 ? -39.447 -11.641 26.312 1.00 84.75 159 ALA A CA 1
ATOM 1333 C C . ALA A 1 159 ? -39.357 -12.604 27.512 1.00 84.75 159 ALA A C 1
ATOM 1335 O O . ALA A 1 159 ? -40.284 -12.683 28.315 1.00 84.75 159 ALA A O 1
ATOM 1336 N N . ARG A 1 160 ? -38.217 -13.287 27.697 1.00 86.75 160 ARG A N 1
ATOM 1337 C CA . ARG A 1 160 ? -37.982 -14.154 28.867 1.00 86.75 160 ARG A CA 1
ATOM 1338 C C . ARG A 1 160 ? -37.957 -13.376 30.183 1.00 86.75 160 ARG A C 1
ATOM 1340 O O . ARG A 1 160 ? -38.540 -13.832 31.163 1.00 86.75 160 ARG A O 1
ATOM 1347 N N . ILE A 1 161 ? -37.302 -12.214 30.216 1.00 86.25 161 ILE A N 1
ATOM 1348 C CA . ILE A 1 161 ? -37.264 -11.353 31.411 1.00 86.25 161 ILE A CA 1
ATOM 1349 C C . ILE A 1 161 ? -38.674 -10.882 31.774 1.00 86.25 161 ILE A C 1
ATOM 1351 O O . ILE A 1 161 ? -39.044 -10.880 32.948 1.00 86.25 161 ILE A O 1
ATOM 1355 N N . GLU A 1 162 ? -39.463 -10.492 30.778 1.00 85.88 162 GLU A N 1
ATOM 1356 C CA . GLU A 1 162 ? -40.839 -10.052 30.982 1.00 85.88 162 GLU A CA 1
ATOM 1357 C C . GLU A 1 162 ? -41.737 -11.190 31.473 1.00 85.88 162 GLU A C 1
ATOM 1359 O O . GLU A 1 162 ? -42.452 -11.031 32.462 1.00 85.88 162 GLU A O 1
ATOM 1364 N N . GLN A 1 163 ? -41.611 -12.379 30.883 1.00 84.12 163 GLN A N 1
ATOM 1365 C CA . GLN A 1 163 ? -42.320 -13.570 31.344 1.00 84.12 163 GLN A CA 1
ATOM 1366 C C . GLN A 1 163 ? -41.976 -13.921 32.801 1.00 84.12 163 GLN A C 1
ATOM 1368 O O . GLN A 1 163 ? -42.864 -14.266 33.582 1.00 84.12 163 GLN A O 1
ATOM 1373 N N . GLU A 1 164 ? -40.707 -13.810 33.201 1.00 84.94 164 GLU A N 1
ATOM 1374 C CA . GLU A 1 164 ? -40.305 -14.071 34.585 1.00 84.94 164 GLU A CA 1
ATOM 1375 C C . GLU A 1 164 ? -40.820 -12.991 35.546 1.00 84.94 164 GLU A C 1
ATOM 1377 O O . GLU A 1 164 ? -41.276 -13.312 36.644 1.00 84.94 164 GLU A O 1
ATOM 1382 N N . ARG A 1 165 ? -40.843 -11.716 35.131 1.00 84.94 165 ARG A N 1
ATOM 1383 C CA . ARG A 1 165 ? -41.487 -10.646 35.912 1.00 84.94 165 ARG A CA 1
ATOM 1384 C C . ARG A 1 165 ? -42.961 -10.942 36.156 1.00 84.94 165 ARG A C 1
ATOM 1386 O O . ARG A 1 165 ? -43.401 -10.854 37.302 1.00 84.94 165 ARG A O 1
ATOM 1393 N N . LEU A 1 166 ? -43.686 -11.345 35.114 1.00 86.56 166 LEU A N 1
ATOM 1394 C CA . LEU A 1 166 ? -45.093 -11.727 35.221 1.00 86.56 166 LEU A CA 1
ATOM 1395 C C . LEU A 1 166 ? -45.275 -12.915 36.175 1.00 86.56 166 LEU A C 1
ATOM 1397 O O . LEU A 1 166 ? -46.141 -12.873 37.044 1.00 86.56 166 LEU A O 1
ATOM 1401 N N . ARG A 1 167 ? -44.415 -13.941 36.105 1.00 87.06 167 ARG A N 1
ATOM 1402 C CA . ARG A 1 167 ? -44.444 -15.080 37.046 1.00 87.06 167 ARG A CA 1
ATOM 1403 C C . ARG A 1 167 ? -44.171 -14.669 38.489 1.00 87.06 167 ARG A C 1
ATOM 1405 O O . ARG A 1 167 ? -44.829 -15.171 39.399 1.00 87.06 167 ARG A O 1
ATOM 1412 N N . ILE A 1 168 ? -43.212 -13.775 38.722 1.00 84.69 168 ILE A N 1
ATOM 1413 C CA . ILE A 1 168 ? -42.924 -13.247 40.062 1.00 84.69 168 ILE A CA 1
ATOM 1414 C C . ILE A 1 168 ? -44.129 -12.464 40.590 1.00 84.69 168 ILE A C 1
ATOM 1416 O O . ILE A 1 168 ? -44.484 -12.607 41.760 1.00 84.69 168 ILE A O 1
ATOM 1420 N N . GLU A 1 169 ? -44.772 -11.656 39.750 1.00 84.50 169 GLU A N 1
ATOM 1421 C CA . GLU A 1 169 ? -45.979 -10.923 40.128 1.00 84.50 169 GLU A CA 1
ATOM 1422 C C . GLU A 1 169 ? -47.142 -11.870 40.450 1.00 84.50 169 GLU A C 1
ATOM 1424 O O . GLU A 1 169 ? -47.788 -11.709 41.487 1.00 84.50 169 GLU A O 1
ATOM 1429 N N . GLN A 1 170 ? -47.344 -12.910 39.636 1.00 83.94 170 GLN A N 1
ATOM 1430 C CA . GLN A 1 170 ? -48.326 -13.964 39.890 1.00 83.94 170 GLN A CA 1
ATOM 1431 C C . GLN A 1 170 ? -48.073 -14.634 41.249 1.00 83.94 170 GLN A C 1
ATOM 1433 O O . GLN A 1 170 ? -48.957 -14.673 42.099 1.00 83.94 170 GLN A O 1
ATOM 1438 N N . ARG A 1 171 ? -46.827 -15.050 41.521 1.00 86.00 171 ARG A N 1
ATOM 1439 C CA . ARG A 1 171 ? -46.438 -15.658 42.805 1.00 86.00 171 ARG A CA 1
ATOM 1440 C C . ARG A 1 171 ? -46.700 -14.735 43.995 1.00 86.00 171 ARG A C 1
ATOM 1442 O O . ARG A 1 171 ? -47.077 -15.216 45.064 1.00 86.00 171 ARG A O 1
ATOM 1449 N N . LYS A 1 172 ? -46.510 -13.420 43.837 1.00 86.00 172 LYS A N 1
ATOM 1450 C CA . LYS A 1 172 ? -46.853 -12.436 44.876 1.00 86.00 172 LYS A CA 1
ATOM 1451 C C . LYS A 1 172 ? -48.362 -12.383 45.106 1.00 86.00 172 LYS A C 1
ATOM 1453 O O . LYS A 1 172 ? -48.774 -12.446 46.262 1.00 86.00 172 LYS A O 1
ATOM 1458 N N . LYS A 1 173 ? -49.170 -12.324 44.041 1.00 85.44 173 LYS A N 1
ATOM 1459 C CA . LYS A 1 173 ? -50.642 -12.362 44.133 1.00 85.44 173 LYS A CA 1
ATOM 1460 C C . LYS A 1 173 ? -51.116 -13.640 44.832 1.00 85.44 173 LYS A C 1
ATOM 1462 O O . LYS A 1 173 ? -51.869 -13.549 45.798 1.00 85.44 173 LYS A O 1
ATOM 1467 N N . ASP A 1 174 ? -50.582 -14.797 44.452 1.00 88.06 174 ASP A N 1
ATOM 1468 C CA . ASP A 1 174 ? -50.913 -16.090 45.068 1.00 88.06 174 ASP A CA 1
ATOM 1469 C C . ASP A 1 174 ? -50.487 -16.163 46.543 1.00 88.06 174 ASP A C 1
ATOM 1471 O O . ASP A 1 174 ? -51.184 -16.729 47.388 1.00 88.06 174 ASP A O 1
ATOM 1475 N N . SER A 1 175 ? -49.332 -15.586 46.888 1.00 84.25 175 SER A N 1
ATOM 1476 C CA . SER A 1 175 ? -48.876 -15.497 48.277 1.00 84.25 175 SER A CA 1
ATOM 1477 C C . SER A 1 175 ? -49.800 -14.619 49.120 1.00 84.25 175 SER A C 1
ATOM 1479 O O . SER A 1 175 ? -50.156 -15.009 50.230 1.00 84.25 175 SER A O 1
ATOM 1481 N N . ILE A 1 176 ? -50.213 -13.462 48.598 1.00 83.00 176 ILE A N 1
ATOM 1482 C CA . ILE A 1 176 ? -51.156 -12.561 49.271 1.00 83.00 176 ILE A CA 1
ATOM 1483 C C . ILE A 1 176 ? -52.510 -13.258 49.450 1.00 83.00 176 ILE A C 1
ATOM 1485 O O . ILE A 1 176 ? -53.059 -13.254 50.549 1.00 83.00 176 ILE A O 1
ATOM 1489 N N . ALA A 1 177 ? -53.011 -13.934 48.413 1.00 85.56 177 ALA A N 1
ATOM 1490 C CA . ALA A 1 177 ? -54.263 -14.683 48.476 1.00 85.56 177 ALA A CA 1
ATOM 1491 C C . ALA A 1 177 ? -54.231 -15.784 49.552 1.00 85.56 177 ALA A C 1
ATOM 1493 O O . ALA A 1 177 ? -55.198 -15.947 50.299 1.00 85.56 177 ALA A O 1
ATOM 1494 N N . ARG A 1 178 ? -53.108 -16.505 49.693 1.00 86.19 178 ARG A N 1
ATOM 1495 C CA . ARG A 1 178 ? -52.924 -17.498 50.767 1.00 86.19 178 ARG A CA 1
ATOM 1496 C C . ARG A 1 178 ? -52.960 -16.873 52.160 1.00 86.19 178 ARG A C 1
ATOM 1498 O O . ARG A 1 178 ? -53.629 -17.417 53.033 1.00 86.19 178 ARG A O 1
ATOM 1505 N N . VAL A 1 179 ? -52.289 -15.737 52.360 1.00 82.69 179 VAL A N 1
ATOM 1506 C CA . VAL A 1 179 ? -52.302 -15.024 53.650 1.00 82.69 179 VAL A CA 1
ATOM 1507 C C . VAL A 1 179 ? -53.716 -14.564 54.003 1.00 82.69 179 VAL A C 1
ATOM 1509 O O . VAL A 1 179 ? -54.166 -14.803 55.119 1.00 82.69 179 VAL A O 1
ATOM 1512 N N . ILE A 1 180 ? -54.452 -13.991 53.045 1.00 83.00 180 ILE A N 1
ATOM 1513 C CA . ILE A 1 180 ? -55.849 -13.575 53.247 1.00 83.00 180 ILE A CA 1
ATOM 1514 C C . ILE A 1 180 ? -56.728 -14.779 53.613 1.00 83.00 180 ILE A C 1
ATOM 1516 O O . ILE A 1 180 ? -57.533 -14.702 54.542 1.00 83.00 180 ILE A O 1
ATOM 1520 N N . LYS A 1 181 ? -56.565 -15.913 52.918 1.00 87.81 181 LYS A N 1
ATOM 1521 C CA . LYS A 1 181 ? -57.318 -17.141 53.205 1.00 87.81 181 LYS A CA 1
ATOM 1522 C C . LYS A 1 181 ? -57.061 -17.645 54.625 1.00 87.81 181 LYS A C 1
ATOM 1524 O O . LYS A 1 181 ? -58.013 -17.982 55.326 1.00 87.81 181 LYS A O 1
ATOM 1529 N N . GLU A 1 182 ? -55.804 -17.662 55.058 1.00 85.00 182 GLU A N 1
ATOM 1530 C CA . GLU A 1 182 ? -55.444 -18.109 56.406 1.00 85.00 182 GLU A CA 1
ATOM 1531 C C . GLU A 1 182 ? -55.935 -17.129 57.478 1.00 85.00 182 GLU A C 1
ATOM 1533 O O . GLU A 1 182 ? -56.481 -17.544 58.496 1.00 85.00 182 GLU A O 1
ATOM 1538 N N . GLN A 1 183 ? -55.855 -15.822 57.224 1.00 80.06 183 GLN A N 1
ATOM 1539 C CA . GLN A 1 183 ? -56.385 -14.807 58.133 1.00 80.06 183 GLN A CA 1
ATOM 1540 C C . GLN A 1 183 ? -57.908 -14.931 58.292 1.00 80.06 183 GLN A C 1
ATOM 1542 O O . GLN A 1 183 ? -58.418 -14.894 59.411 1.00 80.06 183 GLN A O 1
ATOM 1547 N N . ASN A 1 184 ? -58.635 -15.169 57.197 1.00 85.19 184 ASN A N 1
ATOM 1548 C CA . ASN A 1 184 ? -60.076 -15.424 57.235 1.00 85.19 184 ASN A CA 1
ATOM 1549 C C . ASN A 1 184 ? -60.417 -16.714 57.991 1.00 85.19 184 ASN A C 1
ATOM 1551 O O . ASN A 1 184 ? -61.383 -16.737 58.756 1.00 85.19 184 ASN A O 1
ATOM 1555 N N . ARG A 1 185 ? -59.614 -17.771 57.825 1.00 88.56 185 ARG A N 1
ATOM 1556 C CA . ARG A 1 185 ? -59.757 -19.016 58.588 1.00 88.56 185 ARG A CA 1
ATOM 1557 C C . ARG A 1 185 ? -59.563 -18.774 60.088 1.00 88.56 185 ARG A C 1
ATOM 1559 O O . ARG A 1 185 ? -60.410 -19.197 60.868 1.00 88.56 185 ARG A O 1
ATOM 1566 N N . LEU A 1 186 ? -58.518 -18.048 60.483 1.00 83.75 186 LEU A N 1
ATOM 1567 C CA . LEU A 1 186 ? -58.255 -17.700 61.884 1.00 83.75 186 LEU A CA 1
ATOM 1568 C C . LEU A 1 186 ? -59.377 -16.841 62.485 1.00 83.75 186 LEU A C 1
ATOM 1570 O O . LEU A 1 186 ? -59.789 -17.065 63.621 1.00 83.75 186 LEU A O 1
ATOM 1574 N N . ILE A 1 187 ? -59.921 -15.886 61.722 1.00 81.75 187 ILE A N 1
ATOM 1575 C CA . ILE A 1 187 ? -61.083 -15.090 62.149 1.00 81.75 187 ILE A CA 1
ATOM 1576 C C . ILE A 1 187 ? -62.308 -15.990 62.359 1.00 81.75 187 ILE A C 1
ATOM 1578 O O . ILE A 1 187 ? -63.015 -15.837 63.356 1.00 81.75 187 ILE A O 1
ATOM 1582 N N . ALA A 1 188 ? -62.566 -16.933 61.451 1.00 79.56 188 ALA A N 1
ATOM 1583 C CA . ALA A 1 188 ? -63.673 -17.877 61.583 1.00 79.56 188 ALA A CA 1
ATOM 1584 C C . ALA A 1 188 ? -63.498 -18.812 62.793 1.00 79.56 188 ALA A C 1
ATOM 1586 O O . ALA A 1 188 ? -64.458 -19.063 63.521 1.00 79.56 188 ALA A O 1
ATOM 1587 N N . GLU A 1 189 ? -62.278 -19.283 63.045 1.00 83.75 189 GLU A N 1
ATOM 1588 C CA . GLU A 1 189 ? -61.939 -20.113 64.203 1.00 83.75 189 GLU A CA 1
ATOM 1589 C C . GLU A 1 189 ? -62.110 -19.347 65.518 1.00 83.75 189 GLU A C 1
ATOM 1591 O O . GLU A 1 189 ? -62.740 -19.848 66.450 1.00 83.75 189 GLU A O 1
ATOM 1596 N N . LYS A 1 190 ? -61.669 -18.084 65.567 1.00 81.69 190 LYS A N 1
ATOM 1597 C CA . LYS A 1 190 ? -61.908 -17.206 66.715 1.00 81.69 190 LYS A CA 1
ATOM 1598 C C . LYS A 1 190 ? -63.403 -17.020 66.981 1.00 81.69 190 LYS A C 1
ATOM 1600 O O . LYS A 1 190 ? -63.838 -17.214 68.108 1.00 81.69 190 LYS A O 1
ATOM 1605 N N . ARG A 1 191 ? -64.209 -16.752 65.944 1.00 80.50 191 ARG A N 1
ATOM 1606 C CA . ARG A 1 191 ? -65.677 -16.647 66.074 1.00 80.50 191 ARG A CA 1
ATOM 1607 C C . ARG A 1 191 ? -66.315 -17.935 66.600 1.00 80.50 191 ARG A C 1
ATOM 1609 O O . ARG A 1 191 ? -67.240 -17.860 67.407 1.00 80.50 191 ARG A O 1
ATOM 1616 N N . ARG A 1 192 ? -65.837 -19.109 66.168 1.00 80.12 192 ARG A N 1
ATOM 1617 C CA . ARG A 1 192 ? -66.296 -20.403 66.704 1.00 80.12 192 ARG A CA 1
ATOM 1618 C C . ARG A 1 192 ? -65.949 -20.544 68.183 1.00 80.12 192 ARG A C 1
ATOM 1620 O O . ARG A 1 192 ? -66.826 -20.890 68.963 1.00 80.12 192 ARG A O 1
ATOM 1627 N N . ASN A 1 193 ? -64.717 -20.228 68.573 1.00 78.56 193 ASN A N 1
ATOM 1628 C CA . ASN A 1 193 ? -64.284 -20.304 69.969 1.00 78.56 193 ASN A CA 1
ATOM 1629 C C . ASN A 1 193 ? -65.044 -19.320 70.868 1.00 78.56 193 ASN A C 1
ATOM 1631 O O . ASN A 1 193 ? -65.469 -19.705 71.954 1.00 78.56 193 ASN A O 1
ATOM 1635 N N . ASP A 1 194 ? -65.283 -18.097 70.393 1.00 81.19 194 ASP A N 1
ATOM 1636 C CA . ASP A 1 194 ? -66.095 -17.099 71.096 1.00 81.19 194 ASP A CA 1
ATOM 1637 C C . ASP A 1 194 ? -67.546 -17.596 71.263 1.00 81.19 194 ASP A C 1
ATOM 1639 O O . ASP A 1 194 ? -68.122 -17.487 72.344 1.00 81.19 194 ASP A O 1
ATOM 1643 N N . SER A 1 195 ? -68.118 -18.230 70.232 1.00 77.50 195 SER A N 1
ATOM 1644 C CA . SER A 1 195 ? -69.459 -18.837 70.304 1.00 77.50 195 SER A CA 1
ATOM 1645 C C . SER A 1 195 ? -69.510 -20.008 71.295 1.00 77.50 195 SER A C 1
ATOM 1647 O O . SER A 1 195 ? -70.441 -20.107 72.088 1.00 77.50 195 SER A O 1
ATOM 1649 N N . ILE A 1 196 ? -68.486 -20.869 71.310 1.00 79.25 196 ILE A N 1
ATOM 1650 C CA . ILE A 1 196 ? -68.363 -21.974 72.278 1.00 79.25 196 ILE A CA 1
ATOM 1651 C C . ILE A 1 196 ? -68.234 -21.434 73.709 1.00 79.25 196 ILE A C 1
ATOM 1653 O O . ILE A 1 196 ? -68.806 -22.004 74.638 1.00 79.25 196 ILE A O 1
ATOM 1657 N N . ALA A 1 197 ? -67.490 -20.345 73.907 1.00 76.00 197 ALA A N 1
ATOM 1658 C CA . ALA A 1 197 ? -67.346 -19.711 75.213 1.00 76.00 197 ALA A CA 1
ATOM 1659 C C . ALA A 1 197 ? -68.685 -19.154 75.721 1.00 76.00 197 ALA A C 1
ATOM 1661 O O . ALA A 1 197 ? -69.031 -19.390 76.877 1.00 76.00 197 ALA A O 1
ATOM 1662 N N . LEU A 1 198 ? -69.462 -18.501 74.849 1.00 78.00 198 LEU A N 1
ATOM 1663 C CA . LEU A 1 198 ? -70.807 -18.019 75.178 1.00 78.00 198 LEU A CA 1
ATOM 1664 C C . LEU A 1 198 ? -71.741 -19.164 75.592 1.00 78.00 198 LEU A C 1
ATOM 1666 O O . LEU A 1 198 ? -72.379 -19.068 76.639 1.00 78.00 198 LEU A O 1
ATOM 1670 N N . VAL A 1 199 ? -71.755 -20.273 74.843 1.00 73.50 199 VAL A N 1
ATOM 1671 C CA . VAL A 1 199 ? -72.562 -21.460 75.184 1.00 73.50 199 VAL A CA 1
ATOM 1672 C C . VAL A 1 199 ? -72.142 -22.049 76.535 1.00 73.50 199 VAL A C 1
ATOM 1674 O O . VAL A 1 199 ? -72.991 -22.302 77.385 1.00 73.50 199 VAL A O 1
ATOM 1677 N N . LYS A 1 200 ? -70.836 -22.193 76.800 1.00 73.56 200 LYS A N 1
ATOM 1678 C CA . LYS A 1 200 ? -70.339 -22.663 78.109 1.00 73.56 200 LYS A CA 1
ATOM 1679 C C . LYS A 1 200 ? -70.736 -21.737 79.258 1.00 73.56 200 LYS A C 1
ATOM 1681 O O . LYS A 1 200 ? -70.932 -22.188 80.387 1.00 73.56 200 LYS A O 1
ATOM 1686 N N . GLU A 1 201 ? -70.813 -20.437 79.006 1.00 74.00 201 GLU A N 1
ATOM 1687 C CA . GLU A 1 201 ? -71.226 -19.462 80.010 1.00 74.00 201 GLU A CA 1
ATOM 1688 C C . GLU A 1 201 ? -72.733 -19.528 80.289 1.00 74.00 201 GLU A C 1
ATOM 1690 O O . GLU A 1 201 ? -73.150 -19.454 81.448 1.00 74.00 201 GLU A O 1
ATOM 1695 N N . GLU A 1 202 ? -73.552 -19.743 79.261 1.00 76.00 202 GLU A N 1
ATOM 1696 C CA . GLU A 1 202 ? -74.979 -20.031 79.418 1.00 76.00 202 GLU A CA 1
ATOM 1697 C C . GLU A 1 202 ? -75.223 -21.347 80.156 1.00 76.00 202 GLU A C 1
ATOM 1699 O O . GLU A 1 202 ? -76.002 -21.364 81.109 1.00 76.00 202 GLU A O 1
ATOM 1704 N N . GLU A 1 203 ? -74.499 -22.417 79.820 1.00 73.25 203 GLU A N 1
ATOM 1705 C CA . GLU A 1 203 ? -74.551 -23.688 80.551 1.00 73.25 203 GLU A CA 1
ATOM 1706 C C . GLU A 1 203 ? -74.212 -23.499 82.034 1.00 73.25 203 GLU A C 1
ATOM 1708 O O . GLU A 1 203 ? -74.912 -24.017 82.904 1.00 73.25 203 GLU A O 1
ATOM 1713 N N . ARG A 1 204 ? -73.183 -22.701 82.359 1.00 74.81 204 ARG A N 1
ATOM 1714 C CA . ARG A 1 204 ? -72.847 -22.364 83.753 1.00 74.81 204 ARG A CA 1
ATOM 1715 C C . ARG A 1 204 ? -73.978 -21.613 84.450 1.00 74.81 204 ARG A C 1
ATOM 1717 O O . ARG A 1 204 ? -74.289 -21.934 85.597 1.00 74.81 204 ARG A O 1
ATOM 1724 N N . LYS A 1 205 ? -74.606 -20.639 83.783 1.00 77.38 205 LYS A N 1
ATOM 1725 C CA . LYS A 1 205 ? -75.758 -19.900 84.331 1.00 77.38 205 LYS A CA 1
ATOM 1726 C C . LYS A 1 205 ? -76.947 -20.832 84.578 1.00 77.38 205 LYS A C 1
ATOM 1728 O O . LYS A 1 205 ? -77.522 -20.796 85.664 1.00 77.38 205 LYS A O 1
ATOM 1733 N N . LEU A 1 206 ? -77.262 -21.710 83.627 1.00 76.19 206 LEU A N 1
ATOM 1734 C CA . LEU A 1 206 ? -78.288 -22.751 83.758 1.00 76.19 206 LEU A CA 1
ATOM 1735 C C . LEU A 1 206 ? -77.990 -23.703 84.922 1.00 76.19 206 LEU A C 1
ATOM 1737 O O . LEU A 1 206 ? -78.884 -24.022 85.704 1.00 76.19 206 LEU A O 1
ATOM 1741 N N . LEU A 1 207 ? -76.731 -24.101 85.102 1.00 78.62 207 LEU A N 1
ATOM 1742 C CA . LEU A 1 207 ? -76.315 -24.980 86.194 1.00 78.62 207 LEU A CA 1
ATOM 1743 C C . LEU A 1 207 ? -76.444 -24.299 87.566 1.00 78.62 207 LEU A C 1
ATOM 1745 O O . LEU A 1 207 ? -76.857 -24.932 88.538 1.00 78.62 207 LEU A O 1
ATOM 1749 N N . VAL A 1 208 ? -76.142 -22.999 87.650 1.00 73.56 208 VAL A N 1
ATOM 1750 C CA . VAL A 1 208 ? -76.372 -22.184 88.854 1.00 73.56 208 VAL A CA 1
ATOM 1751 C C . VAL A 1 208 ? -77.867 -22.071 89.161 1.00 73.56 208 VAL A C 1
ATOM 1753 O O . VAL A 1 208 ? -78.259 -22.233 90.317 1.00 73.56 208 VAL A O 1
ATOM 1756 N N . ILE A 1 209 ? -78.709 -21.853 88.146 1.00 74.19 209 ILE A N 1
ATOM 1757 C CA . ILE A 1 209 ? -80.172 -21.835 88.304 1.00 74.19 209 ILE A CA 1
ATOM 1758 C C . ILE A 1 209 ? -80.672 -23.195 88.803 1.00 74.19 209 ILE A C 1
ATOM 1760 O O . ILE A 1 209 ? -81.424 -23.239 89.774 1.00 74.19 209 ILE A O 1
ATOM 1764 N N . LYS A 1 210 ? -80.202 -24.303 88.217 1.00 75.62 210 LYS A N 1
ATOM 1765 C CA . LYS A 1 210 ? -80.560 -25.662 88.647 1.00 75.62 210 LYS A CA 1
ATOM 1766 C C . LYS A 1 210 ? -80.185 -25.908 90.111 1.00 75.62 210 LYS A C 1
ATOM 1768 O O . LYS A 1 210 ? -81.053 -26.254 90.902 1.00 75.62 210 LYS A O 1
ATOM 1773 N N . ARG A 1 211 ? -78.948 -25.593 90.517 1.00 74.81 211 ARG A N 1
ATOM 1774 C CA . ARG A 1 211 ? -78.505 -25.695 91.924 1.00 74.81 211 ARG A CA 1
ATOM 1775 C C . ARG A 1 211 ? -79.346 -24.844 92.876 1.00 74.81 211 ARG A C 1
ATOM 1777 O O . ARG A 1 211 ? -79.598 -25.251 94.011 1.00 74.81 211 ARG A O 1
ATOM 1784 N N . ARG A 1 212 ? -79.772 -23.657 92.436 1.00 73.12 212 ARG A N 1
ATOM 1785 C CA . ARG A 1 212 ? -80.640 -22.778 93.225 1.00 73.12 212 ARG A CA 1
ATOM 1786 C C . ARG A 1 212 ? -82.037 -23.377 93.372 1.00 73.12 212 ARG A C 1
ATOM 1788 O O . ARG A 1 212 ? -82.559 -23.379 94.481 1.00 73.12 212 ARG A O 1
ATOM 1795 N N . ASN A 1 213 ? -82.598 -23.931 92.301 1.00 74.12 213 ASN A N 1
ATOM 1796 C CA . ASN A 1 213 ? -83.888 -24.620 92.328 1.00 74.12 213 ASN A CA 1
ATOM 1797 C C . ASN A 1 213 ? -83.844 -25.879 93.203 1.00 74.12 213 ASN A C 1
ATOM 1799 O O . ASN A 1 213 ? -84.740 -26.061 94.020 1.00 74.12 213 ASN A O 1
ATOM 1803 N N . ASP A 1 214 ? -82.777 -26.677 93.127 1.00 77.94 214 ASP A N 1
ATOM 1804 C CA . ASP A 1 214 ? -82.571 -27.847 93.992 1.00 77.94 214 ASP A CA 1
ATOM 1805 C C . ASP A 1 214 ? -82.457 -27.431 95.471 1.00 77.94 214 ASP A C 1
ATOM 1807 O O . ASP A 1 214 ? -83.034 -28.058 96.361 1.00 77.94 214 ASP A O 1
ATOM 1811 N N . SER A 1 215 ? -81.770 -26.315 95.748 1.00 73.44 215 SER A N 1
ATOM 1812 C CA . SER A 1 215 ? -81.681 -25.741 97.099 1.00 73.44 215 SER A CA 1
ATOM 1813 C C . SER A 1 215 ? -83.039 -25.239 97.603 1.00 73.44 215 SER A C 1
ATOM 1815 O O . SER A 1 215 ? -83.385 -25.471 98.759 1.00 73.44 215 SER A O 1
ATOM 1817 N N . ILE A 1 216 ? -83.833 -24.587 96.747 1.00 74.62 216 ILE A N 1
ATOM 1818 C CA . ILE A 1 216 ? -85.201 -24.151 97.070 1.00 74.62 216 ILE A CA 1
ATOM 1819 C C . ILE A 1 216 ? -86.098 -25.364 97.331 1.00 74.62 216 ILE A C 1
ATOM 1821 O O . ILE A 1 216 ? -86.835 -25.366 98.314 1.00 74.62 216 ILE A O 1
ATOM 1825 N N . ALA A 1 217 ? -86.008 -26.412 96.510 1.00 73.88 217 ALA A N 1
ATOM 1826 C CA . ALA A 1 217 ? -86.754 -27.651 96.703 1.00 73.88 217 ALA A CA 1
ATOM 1827 C C . ALA A 1 217 ? -86.411 -28.307 98.049 1.00 73.88 217 ALA A C 1
ATOM 1829 O O . ALA A 1 217 ? -87.313 -28.697 98.787 1.00 73.88 217 ALA A O 1
ATOM 1830 N N . LYS A 1 218 ? -85.125 -28.335 98.425 1.00 76.88 218 LYS A N 1
ATOM 1831 C CA . LYS A 1 218 ? -84.673 -28.832 99.733 1.00 76.88 218 LYS A CA 1
ATOM 1832 C C . LYS A 1 218 ? -85.210 -27.988 100.895 1.00 76.88 218 LYS A C 1
ATOM 1834 O O . LYS A 1 218 ? -85.731 -28.542 101.856 1.00 76.88 218 LYS A O 1
ATOM 1839 N N . VAL A 1 219 ? -85.161 -26.658 100.785 1.00 72.38 219 VAL A N 1
ATOM 1840 C CA . VAL A 1 219 ? -85.723 -25.739 101.794 1.00 72.38 219 VAL A CA 1
ATOM 1841 C C . VAL A 1 219 ? -87.241 -25.892 101.918 1.00 72.38 219 VAL A C 1
ATOM 1843 O O . VAL A 1 219 ? -87.771 -25.836 103.026 1.00 72.38 219 VAL A O 1
ATOM 1846 N N . ASN A 1 220 ? -87.951 -26.095 100.809 1.00 74.50 220 ASN A N 1
ATOM 1847 C CA . ASN A 1 220 ? -89.393 -26.332 100.821 1.00 74.50 220 ASN A CA 1
ATOM 1848 C C . ASN A 1 220 ? -89.731 -27.688 101.453 1.00 74.50 220 ASN A C 1
ATOM 1850 O O . ASN A 1 220 ? -90.631 -27.748 102.286 1.00 74.50 220 ASN A O 1
ATOM 1854 N N . ALA A 1 221 ? -88.970 -28.742 101.148 1.00 73.81 221 ALA A N 1
ATOM 1855 C CA . ALA A 1 221 ? -89.109 -30.040 101.804 1.00 73.81 221 ALA A CA 1
ATOM 1856 C C . ALA A 1 221 ? -88.830 -29.954 103.316 1.00 73.81 221 ALA A C 1
ATOM 1858 O O . ALA A 1 221 ? -89.561 -30.542 104.109 1.00 73.81 221 ALA A O 1
ATOM 1859 N N . ASP A 1 222 ? -87.829 -29.177 103.739 1.00 76.62 222 ASP A N 1
ATOM 1860 C CA . ASP A 1 222 ? -87.546 -28.930 105.157 1.00 76.62 222 ASP A CA 1
ATOM 1861 C C . ASP A 1 222 ? -88.635 -28.088 105.831 1.00 76.62 222 ASP A C 1
ATOM 1863 O O . ASP A 1 222 ? -89.003 -28.361 106.974 1.00 76.62 222 ASP A O 1
ATOM 1867 N N . LYS A 1 223 ? -89.191 -27.083 105.142 1.00 75.81 223 LYS A N 1
ATOM 1868 C CA . LYS A 1 223 ? -90.361 -26.332 105.623 1.00 75.81 223 LYS A CA 1
ATOM 1869 C C . LYS A 1 223 ? -91.566 -27.241 105.809 1.00 75.81 223 LYS A C 1
ATOM 1871 O O . LYS A 1 223 ? -92.248 -27.104 106.819 1.00 75.81 223 LYS A O 1
ATOM 1876 N N . GLU A 1 224 ? -91.805 -28.164 104.885 1.00 74.38 224 GLU A N 1
ATOM 1877 C CA . GLU A 1 224 ? -92.920 -29.102 104.979 1.00 74.38 224 GLU A CA 1
ATOM 1878 C C . GLU A 1 224 ? -92.701 -30.116 106.105 1.00 74.38 224 GLU A C 1
ATOM 1880 O O . GLU A 1 224 ? -93.579 -30.306 106.942 1.00 74.38 224 GLU A O 1
ATOM 1885 N N . ARG A 1 225 ? -91.484 -30.661 106.251 1.00 73.94 225 ARG A N 1
ATOM 1886 C CA . ARG A 1 225 ? -91.108 -31.475 107.422 1.00 73.94 225 ARG A CA 1
ATOM 1887 C C . ARG A 1 225 ? -91.306 -30.713 108.729 1.00 73.94 225 ARG A C 1
ATOM 1889 O O . ARG A 1 225 ? -91.816 -31.284 109.688 1.00 73.94 225 ARG A O 1
ATOM 1896 N N . ARG A 1 226 ? -90.929 -29.430 108.778 1.00 73.44 226 ARG A N 1
ATOM 1897 C CA . ARG A 1 226 ? -91.154 -28.566 109.946 1.00 73.44 226 ARG A CA 1
ATOM 1898 C C . ARG A 1 226 ? -92.636 -28.311 110.186 1.00 73.44 226 ARG A C 1
ATOM 1900 O O . ARG A 1 226 ? -93.032 -28.357 111.339 1.00 73.44 226 ARG A O 1
ATOM 1907 N N . ARG A 1 227 ? -93.456 -28.093 109.152 1.00 72.44 227 ARG A N 1
ATOM 1908 C CA . ARG A 1 227 ? -94.919 -27.974 109.285 1.00 72.44 227 ARG A CA 1
ATOM 1909 C C . ARG A 1 227 ? -95.535 -29.256 109.822 1.00 72.44 227 ARG A C 1
ATOM 1911 O O . ARG A 1 227 ? -96.290 -29.182 110.776 1.00 72.44 227 ARG A O 1
ATOM 1918 N N . ILE A 1 228 ? -95.159 -30.418 109.296 1.00 72.31 228 ILE A N 1
ATOM 1919 C CA . ILE A 1 228 ? -95.625 -31.718 109.799 1.00 72.31 228 ILE A CA 1
ATOM 1920 C C . ILE A 1 228 ? -95.167 -31.935 111.249 1.00 72.31 228 ILE A C 1
ATOM 1922 O O . ILE A 1 228 ? -95.950 -32.381 112.084 1.00 72.31 228 ILE A O 1
ATOM 1926 N N . ALA A 1 229 ? -93.921 -31.594 111.586 1.00 71.31 229 ALA A N 1
ATOM 1927 C CA . ALA A 1 229 ? -93.421 -31.664 112.960 1.00 71.31 229 ALA A CA 1
ATOM 1928 C C . ALA A 1 229 ? -94.141 -30.678 113.894 1.00 71.31 229 ALA A C 1
ATOM 1930 O O . ALA A 1 229 ? -94.389 -31.010 115.050 1.00 71.31 229 ALA A O 1
ATOM 1931 N N . GLN A 1 230 ? -94.498 -29.494 113.393 1.00 68.62 230 GLN A N 1
ATOM 1932 C CA . GLN A 1 230 ? -95.283 -28.501 114.115 1.00 68.62 230 GLN A CA 1
ATOM 1933 C C . GLN A 1 230 ? -96.711 -29.001 114.329 1.00 68.62 230 GLN A C 1
ATOM 1935 O O . GLN A 1 230 ? -97.161 -28.987 115.457 1.00 68.62 230 GLN A O 1
ATOM 1940 N N . ILE A 1 231 ? -97.366 -29.570 113.314 1.00 72.25 231 ILE A N 1
ATOM 1941 C CA . ILE A 1 231 ? -98.684 -30.210 113.437 1.00 72.25 231 ILE A CA 1
ATOM 1942 C C . ILE A 1 231 ? -98.636 -31.352 114.459 1.00 72.25 231 ILE A C 1
ATOM 1944 O O . ILE A 1 231 ? -99.539 -31.476 115.277 1.00 72.25 231 ILE A O 1
ATOM 1948 N N . LYS A 1 232 ? -97.565 -32.160 114.482 1.00 70.50 232 LYS A N 1
ATOM 1949 C CA . LYS A 1 232 ? -97.371 -33.186 115.520 1.00 70.50 232 LYS A CA 1
ATOM 1950 C C . LYS A 1 232 ? -97.183 -32.575 116.910 1.00 70.50 232 LYS A C 1
ATOM 1952 O O . LYS A 1 232 ? -97.786 -33.062 117.858 1.00 70.50 232 LYS A O 1
ATOM 1957 N N . LYS A 1 233 ? -96.384 -31.510 117.046 1.00 69.12 233 LYS A N 1
ATOM 1958 C CA . LYS A 1 233 ? -96.226 -30.769 118.310 1.00 69.12 233 LYS A CA 1
ATOM 1959 C C . LYS A 1 233 ? -97.528 -30.128 118.768 1.00 69.12 233 LYS A C 1
ATOM 1961 O O . LYS A 1 233 ? -97.816 -30.188 119.953 1.00 69.12 233 LYS A O 1
ATOM 1966 N N . ASP A 1 234 ? -98.297 -29.555 117.855 1.00 68.00 234 ASP A N 1
ATOM 1967 C CA . ASP A 1 234 ? -99.565 -28.893 118.127 1.00 68.00 234 ASP A CA 1
ATOM 1968 C C . ASP A 1 234 ? -100.633 -29.933 118.474 1.00 68.00 234 ASP A C 1
ATOM 1970 O O . ASP A 1 234 ? -101.388 -29.712 119.404 1.00 68.00 234 ASP A O 1
ATOM 1974 N N . SER A 1 235 ? -100.634 -31.110 117.838 1.00 66.00 235 SER A N 1
ATOM 1975 C CA . SER A 1 235 ? -101.499 -32.243 118.196 1.00 66.00 235 SER A CA 1
ATOM 1976 C C . SER A 1 235 ? -101.143 -32.833 119.570 1.00 66.00 235 SER A C 1
ATOM 1978 O O . SER A 1 235 ? -102.037 -33.082 120.376 1.00 66.00 235 SER A O 1
ATOM 1980 N N . ILE A 1 236 ? -99.850 -32.953 119.903 1.00 63.34 236 ILE A N 1
ATOM 1981 C CA . ILE A 1 236 ? -99.385 -33.298 121.260 1.00 63.34 236 ILE A CA 1
ATOM 1982 C C . ILE A 1 236 ? -99.772 -32.197 122.257 1.00 63.34 236 ILE A C 1
ATOM 1984 O O . ILE A 1 236 ? -100.244 -32.491 123.349 1.00 63.34 236 ILE A O 1
ATOM 1988 N N . ALA A 1 237 ? -99.621 -30.925 121.888 1.00 60.28 237 ALA A N 1
ATOM 1989 C CA . ALA A 1 237 ? -100.002 -29.794 122.724 1.00 60.28 237 ALA A CA 1
ATOM 1990 C C . ALA A 1 237 ? -101.519 -29.712 122.912 1.00 60.28 237 ALA A C 1
ATOM 1992 O O . ALA A 1 237 ? -101.957 -29.306 123.977 1.00 60.28 237 ALA A O 1
ATOM 1993 N N . GLN A 1 238 ? -102.321 -30.123 121.929 1.00 61.47 238 GLN A N 1
ATOM 1994 C CA . GLN A 1 238 ? -103.775 -30.196 122.014 1.00 61.47 238 GLN A CA 1
ATOM 1995 C C . GLN A 1 238 ? -104.207 -31.374 122.889 1.00 61.47 238 GLN A C 1
ATOM 1997 O O . GLN A 1 238 ? -105.095 -31.198 123.708 1.00 61.47 238 GLN A O 1
ATOM 2002 N N . ALA A 1 239 ? -103.519 -32.519 122.824 1.00 58.84 239 ALA A N 1
ATOM 2003 C CA . ALA A 1 239 ? -103.717 -33.627 123.760 1.00 58.84 239 ALA A CA 1
ATOM 2004 C C . ALA A 1 239 ? -103.345 -33.236 125.204 1.00 58.84 239 ALA A C 1
ATOM 2006 O O . ALA A 1 239 ? -104.110 -33.496 126.128 1.00 58.84 239 ALA A O 1
ATOM 2007 N N . ILE A 1 240 ? -102.227 -32.524 125.398 1.00 61.91 240 ILE A N 1
ATOM 2008 C CA . ILE A 1 240 ? -101.835 -31.946 126.695 1.00 61.91 240 ILE A CA 1
ATOM 2009 C C . ILE A 1 240 ? -102.836 -30.870 127.131 1.00 61.91 240 ILE A C 1
ATOM 2011 O O . ILE A 1 240 ? -103.154 -30.776 128.309 1.00 61.91 240 ILE A O 1
ATOM 2015 N N . LYS A 1 241 ? -103.357 -30.055 126.207 1.00 61.53 241 LYS A N 1
ATOM 2016 C CA . LYS A 1 241 ? -104.357 -29.020 126.492 1.00 61.53 241 LYS A CA 1
ATOM 2017 C C . LYS A 1 241 ? -105.704 -29.632 126.851 1.00 61.53 241 LYS A C 1
ATOM 2019 O O . LYS A 1 241 ? -106.337 -29.091 127.736 1.00 61.53 241 LYS A O 1
ATOM 2024 N N . GLU A 1 242 ? -106.110 -30.749 126.256 1.00 61.50 242 GLU A N 1
ATOM 2025 C CA . GLU A 1 242 ? -107.343 -31.465 126.606 1.00 61.50 242 GLU A CA 1
ATOM 2026 C C . GLU A 1 242 ? -107.192 -32.201 127.950 1.00 61.50 242 GLU A C 1
ATOM 2028 O O . GLU A 1 242 ? -108.078 -32.134 128.799 1.00 61.50 242 GLU A O 1
ATOM 2033 N N . GLN A 1 243 ? -106.020 -32.793 128.213 1.00 55.25 243 GLN A N 1
ATOM 2034 C CA . GLN A 1 243 ? -105.667 -33.371 129.515 1.00 55.25 243 GLN A CA 1
ATOM 2035 C C . GLN A 1 243 ? -105.610 -32.296 130.615 1.00 55.25 243 GLN A C 1
ATOM 2037 O O . GLN A 1 243 ? -106.128 -32.488 131.713 1.00 55.25 243 GLN A O 1
ATOM 2042 N N . ASN A 1 244 ? -105.053 -31.125 130.302 1.00 53.59 244 ASN A N 1
ATOM 2043 C CA . ASN A 1 244 ? -105.028 -29.974 131.198 1.00 53.59 244 ASN A CA 1
ATOM 2044 C C . ASN A 1 244 ? -106.379 -29.256 131.270 1.00 53.59 244 ASN A C 1
ATOM 2046 O O . ASN A 1 244 ? -106.639 -28.631 132.284 1.00 53.59 244 ASN A O 1
ATOM 2050 N N . ARG A 1 245 ? -107.256 -29.358 130.264 1.00 56.88 245 ARG A N 1
ATOM 2051 C CA . ARG A 1 245 ? -108.636 -28.847 130.286 1.00 56.88 245 ARG A CA 1
ATOM 2052 C C . ARG A 1 245 ? -109.501 -29.698 131.215 1.00 56.88 245 ARG A C 1
ATOM 2054 O O . ARG A 1 245 ? -110.196 -29.126 132.039 1.00 56.88 245 ARG A O 1
ATOM 2061 N N . LEU A 1 246 ? -109.339 -31.024 131.217 1.00 54.50 246 LEU A N 1
ATOM 2062 C CA . LEU A 1 246 ? -109.941 -31.918 132.221 1.00 54.50 246 LEU A CA 1
ATOM 2063 C C . LEU A 1 246 ? -109.450 -31.636 133.659 1.00 54.50 246 LEU A C 1
ATOM 2065 O O . LEU A 1 246 ? -110.182 -31.860 134.621 1.00 54.50 246 LEU A O 1
ATOM 2069 N N . ILE A 1 247 ? -108.225 -31.122 133.823 1.00 55.00 247 ILE A N 1
ATOM 2070 C CA . ILE A 1 247 ? -107.644 -30.765 135.132 1.00 55.00 247 ILE A CA 1
ATOM 2071 C C . ILE A 1 247 ? -107.958 -29.304 135.532 1.00 55.00 247 ILE A C 1
ATOM 2073 O O . ILE A 1 247 ? -108.119 -29.016 136.719 1.00 55.00 247 ILE A O 1
ATOM 2077 N N . ALA A 1 248 ? -108.099 -28.387 134.569 1.00 45.62 248 ALA A N 1
ATOM 2078 C CA . ALA A 1 248 ? -108.342 -26.954 134.774 1.00 45.62 248 ALA A CA 1
ATOM 2079 C C . ALA A 1 248 ? -109.834 -26.575 134.803 1.00 45.62 248 ALA A C 1
ATOM 2081 O O . ALA A 1 248 ? -110.185 -25.607 135.464 1.00 45.62 248 ALA A O 1
ATOM 2082 N N . GLU A 1 249 ? -110.733 -27.374 134.219 1.00 45.19 249 GLU A N 1
ATOM 2083 C CA . GLU A 1 249 ? -112.191 -27.244 134.416 1.00 45.19 249 GLU A CA 1
ATOM 2084 C C . GLU A 1 249 ? -112.602 -27.570 135.869 1.00 45.19 249 GLU A C 1
ATOM 2086 O O . GLU A 1 249 ? -113.659 -27.164 136.339 1.00 45.19 249 GLU A O 1
ATOM 2091 N N . LYS A 1 250 ? -111.707 -28.210 136.639 1.00 45.75 250 LYS A N 1
ATOM 2092 C CA . LYS A 1 250 ? -111.840 -28.402 138.092 1.00 45.75 250 LYS A CA 1
ATOM 2093 C C . LYS A 1 250 ? -111.272 -27.271 138.946 1.00 45.75 250 LYS A C 1
ATOM 2095 O O . LYS A 1 250 ? -111.465 -27.291 140.162 1.00 45.75 250 LYS A O 1
ATOM 2100 N N . ARG A 1 251 ? -110.530 -26.315 138.385 1.00 40.53 251 ARG A N 1
ATOM 2101 C CA . ARG A 1 251 ? -109.867 -25.280 139.185 1.00 40.53 251 ARG A CA 1
ATOM 2102 C C . ARG A 1 251 ? -109.845 -23.954 138.443 1.00 40.53 251 ARG A C 1
ATOM 2104 O O . ARG A 1 251 ? -108.899 -23.690 137.710 1.00 40.53 251 ARG A O 1
ATOM 2111 N N . ARG A 1 252 ? -110.806 -23.114 138.851 1.00 31.41 252 ARG A N 1
ATOM 2112 C CA . ARG A 1 252 ? -110.881 -21.647 138.710 1.00 31.41 252 ARG A CA 1
ATOM 2113 C C . ARG A 1 252 ? -111.678 -21.215 137.473 1.00 31.41 252 ARG A C 1
ATOM 2115 O O . ARG A 1 252 ? -111.186 -21.301 136.360 1.00 31.41 252 ARG A O 1
ATOM 2122 N N . ASN A 1 253 ? -112.951 -20.821 137.607 1.00 41.88 253 ASN A N 1
ATOM 2123 C CA . ASN A 1 253 ? -113.421 -19.721 138.467 1.00 41.88 253 ASN A CA 1
ATOM 2124 C C . ASN A 1 253 ? -112.378 -18.601 138.540 1.00 41.88 253 ASN A C 1
ATOM 2126 O O . ASN A 1 253 ? -111.410 -18.690 139.288 1.00 41.88 253 ASN A O 1
ATOM 2130 N N . ASP A 1 254 ? -112.647 -17.571 137.744 1.00 32.28 254 ASP A N 1
ATOM 2131 C CA . ASP A 1 254 ? -112.040 -16.242 137.744 1.00 32.28 254 ASP A CA 1
ATOM 2132 C C . ASP A 1 254 ? -110.799 -16.082 136.855 1.00 32.28 254 ASP A C 1
ATOM 2134 O O . ASP A 1 254 ? -109.661 -16.378 137.217 1.00 32.28 254 ASP A O 1
ATOM 2138 N N . SER A 1 255 ? -111.054 -15.571 135.644 1.00 31.41 255 SER A N 1
ATOM 2139 C CA . SER A 1 255 ? -110.049 -15.126 134.678 1.00 31.41 255 SER A CA 1
ATOM 2140 C C . SER A 1 255 ? -110.029 -13.605 134.557 1.00 31.41 255 SER A C 1
ATOM 2142 O O . SER A 1 255 ? -111.047 -12.955 134.330 1.00 31.41 255 SER A O 1
ATOM 2144 N N . ILE A 1 256 ? -108.811 -13.080 134.651 1.00 32.81 256 ILE A N 1
ATOM 2145 C CA . ILE A 1 256 ? -108.365 -11.735 134.287 1.00 32.81 256 ILE A CA 1
ATOM 2146 C C . ILE A 1 256 ? -107.887 -11.770 132.814 1.00 32.81 256 ILE A C 1
ATOM 2148 O O . ILE A 1 256 ? -107.419 -12.801 132.338 1.00 32.81 256 ILE A O 1
ATOM 2152 N N . ALA A 1 257 ? -107.887 -10.596 132.175 1.00 35.28 257 ALA A N 1
ATOM 2153 C CA . ALA A 1 257 ? -106.818 -10.078 131.298 1.00 35.28 257 ALA A CA 1
ATOM 2154 C C . ALA A 1 257 ? -106.929 -10.238 129.767 1.00 35.28 257 ALA A C 1
ATOM 2156 O O . ALA A 1 257 ? -106.662 -11.276 129.176 1.00 35.28 257 ALA A O 1
ATOM 2157 N N . LEU A 1 258 ? -107.216 -9.106 129.118 1.00 37.12 258 LEU A N 1
ATOM 2158 C CA . LEU A 1 258 ? -106.261 -8.252 128.387 1.00 37.12 258 LEU A CA 1
ATOM 2159 C C . LEU A 1 258 ? -104.910 -8.825 127.871 1.00 37.12 258 LEU A C 1
ATOM 2161 O O . LEU A 1 258 ? -104.115 -9.414 128.596 1.00 37.12 258 LEU A O 1
ATOM 2165 N N . VAL A 1 259 ? -104.609 -8.344 126.653 1.00 38.38 259 VAL A N 1
ATOM 2166 C CA . VAL A 1 259 ? -103.318 -8.135 125.954 1.00 38.38 259 VAL A CA 1
ATOM 2167 C C . VAL A 1 259 ? -102.870 -9.213 124.957 1.00 38.38 259 VAL A C 1
ATOM 2169 O O . VAL A 1 259 ? -102.348 -10.258 125.329 1.00 38.38 259 VAL A O 1
ATOM 2172 N N . ARG A 1 260 ? -102.922 -8.860 123.660 1.00 32.50 260 ARG A N 1
ATOM 2173 C CA . ARG A 1 260 ? -101.745 -8.702 122.768 1.00 32.50 260 ARG A CA 1
ATOM 2174 C C . ARG A 1 260 ? -102.183 -8.467 121.318 1.00 32.50 260 ARG A C 1
ATOM 2176 O O . ARG A 1 260 ? -102.652 -9.383 120.661 1.00 32.50 260 ARG A O 1
ATOM 2183 N N . GLU A 1 261 ? -101.917 -7.277 120.786 1.00 38.84 261 GLU A N 1
ATOM 2184 C CA . GLU A 1 261 ? -101.863 -7.027 119.334 1.00 38.84 261 GLU A CA 1
ATOM 2185 C C . GLU A 1 261 ? -100.689 -6.081 119.033 1.00 38.84 261 GLU A C 1
ATOM 2187 O O . GLU A 1 261 ? -100.808 -4.935 118.612 1.00 38.84 261 GLU A O 1
ATOM 2192 N N . GLU A 1 262 ? -99.495 -6.615 119.281 1.00 45.22 262 GLU A N 1
ATOM 2193 C CA . GLU A 1 262 ? -98.193 -6.064 118.895 1.00 45.22 262 GLU A CA 1
ATOM 2194 C C . GLU A 1 262 ? -97.862 -6.390 117.417 1.00 45.22 262 GLU A C 1
ATOM 2196 O O . GLU A 1 262 ? -96.714 -6.328 116.980 1.00 45.22 262 GLU A O 1
ATOM 2201 N N . ARG A 1 263 ? -98.872 -6.748 116.607 1.00 47.25 263 ARG A N 1
ATOM 2202 C CA . ARG A 1 263 ? -98.702 -7.287 115.248 1.00 47.25 263 ARG A CA 1
ATOM 2203 C C . ARG A 1 263 ? -98.915 -6.274 114.126 1.00 47.25 263 ARG A C 1
ATOM 2205 O O . ARG A 1 263 ? -98.725 -6.604 112.957 1.00 47.25 263 ARG A O 1
ATOM 2212 N N . ARG A 1 264 ? -99.243 -5.019 114.443 1.00 47.22 264 ARG A N 1
ATOM 2213 C CA . ARG A 1 264 ? -99.450 -3.969 113.426 1.00 47.22 264 ARG A CA 1
ATOM 2214 C C . ARG A 1 264 ? -98.205 -3.162 113.045 1.00 47.22 264 ARG A C 1
ATOM 2216 O O . ARG A 1 264 ? -98.273 -2.369 112.112 1.00 47.22 264 ARG A O 1
ATOM 2223 N N . ARG A 1 265 ? -97.042 -3.397 113.668 1.00 46.88 265 ARG A N 1
ATOM 2224 C CA . ARG A 1 265 ? -95.788 -2.684 113.334 1.00 46.88 265 ARG A CA 1
ATOM 2225 C C . ARG A 1 265 ? -94.966 -3.263 112.170 1.00 46.88 265 ARG A C 1
ATOM 2227 O O . ARG A 1 265 ? -93.936 -2.687 111.846 1.00 46.88 265 ARG A O 1
ATOM 2234 N N . GLN A 1 266 ? -95.392 -4.337 111.498 1.00 46.47 266 GLN A N 1
ATOM 2235 C CA . GLN A 1 266 ? -94.555 -4.997 110.473 1.00 46.47 266 GLN A CA 1
ATOM 2236 C C . GLN A 1 266 ? -95.064 -4.988 109.023 1.00 46.47 266 GLN A C 1
ATOM 2238 O O . GLN A 1 266 ? -94.375 -5.529 108.163 1.00 46.47 266 GLN A O 1
ATOM 2243 N N . LEU A 1 267 ? -96.188 -4.342 108.690 1.00 46.88 267 LEU A N 1
ATOM 2244 C CA . LEU A 1 267 ? -96.741 -4.430 107.323 1.00 46.88 267 LEU A CA 1
ATOM 2245 C C . LEU A 1 267 ? -96.571 -3.190 106.426 1.00 46.88 267 LEU A C 1
ATOM 2247 O O . LEU A 1 267 ? -97.038 -3.194 105.293 1.00 46.88 267 LEU A O 1
ATOM 2251 N N . ALA A 1 268 ? -95.877 -2.141 106.874 1.00 43.66 268 ALA A N 1
ATOM 2252 C CA . ALA A 1 268 ? -95.709 -0.904 106.094 1.00 43.66 268 ALA A CA 1
ATOM 2253 C C . ALA A 1 268 ? -94.288 -0.703 105.523 1.00 43.66 268 ALA A C 1
ATOM 2255 O O . ALA A 1 268 ? -93.913 0.407 105.159 1.00 43.66 268 ALA A O 1
ATOM 2256 N N . LEU A 1 269 ? -93.496 -1.777 105.415 1.00 41.78 269 LEU A N 1
ATOM 2257 C CA . LEU A 1 269 ? -92.145 -1.790 104.823 1.00 41.78 269 LEU A CA 1
ATOM 2258 C C . LEU A 1 269 ? -92.086 -2.554 103.487 1.00 41.78 269 LEU A C 1
ATOM 2260 O O . LEU A 1 269 ? -91.047 -3.077 103.095 1.00 41.78 269 LEU A O 1
ATOM 2264 N N . GLN A 1 270 ? -93.203 -2.598 102.759 1.00 47.59 270 GLN A N 1
ATOM 2265 C CA . GLN A 1 270 ? -93.315 -3.280 101.466 1.00 47.59 270 GLN A CA 1
ATOM 2266 C C . GLN A 1 270 ? -93.763 -2.324 100.344 1.00 47.59 270 GLN A C 1
ATOM 2268 O O . GLN A 1 270 ? -94.607 -2.659 99.523 1.00 47.59 270 GLN A O 1
ATOM 2273 N N . LYS A 1 271 ? -93.200 -1.105 100.314 1.00 48.78 271 LYS A N 1
ATOM 2274 C CA . LYS A 1 271 ? -93.382 -0.125 99.217 1.00 48.78 271 LYS A CA 1
ATOM 2275 C C . LYS A 1 271 ? -92.094 0.605 98.802 1.00 48.78 271 LYS A C 1
ATOM 2277 O O . LYS A 1 271 ? -92.106 1.787 98.478 1.00 48.78 271 LYS A O 1
ATOM 2282 N N . ARG A 1 272 ? -90.962 -0.094 98.771 1.00 40.84 272 ARG A N 1
ATOM 2283 C CA . ARG A 1 272 ? -89.744 0.384 98.093 1.00 40.84 272 ARG A CA 1
ATOM 2284 C C . ARG A 1 272 ? -88.969 -0.814 97.569 1.00 40.84 272 ARG A C 1
ATOM 2286 O O . ARG A 1 272 ? -88.190 -1.372 98.326 1.00 40.84 272 ARG A O 1
ATOM 2293 N N . ASN A 1 273 ? -89.214 -1.226 96.321 1.00 45.00 273 ASN A N 1
ATOM 2294 C CA . ASN A 1 273 ? -88.239 -1.983 95.517 1.00 45.00 273 ASN A CA 1
ATOM 2295 C C . ASN A 1 273 ? -88.606 -2.132 94.022 1.00 45.00 273 ASN A C 1
ATOM 2297 O O . ASN A 1 273 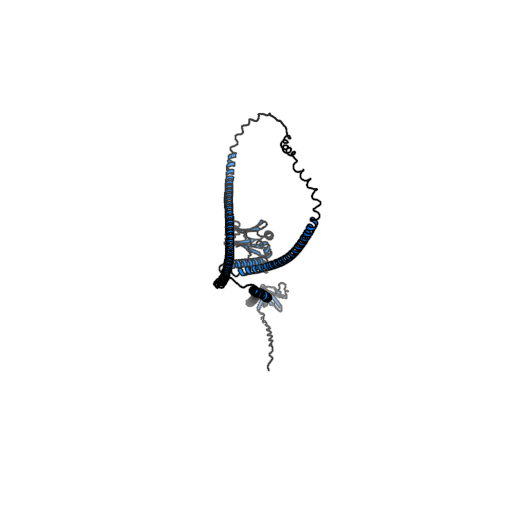? -88.220 -3.113 93.399 1.00 45.00 273 ASN A O 1
ATOM 2301 N N . ASP A 1 274 ? -89.244 -1.128 93.410 1.00 47.50 274 ASP A N 1
ATOM 2302 C CA . ASP A 1 274 ? -89.503 -1.120 91.954 1.00 47.50 274 ASP A CA 1
ATOM 2303 C C . ASP A 1 274 ? -88.468 -0.340 91.115 1.00 47.50 274 ASP A C 1
ATOM 2305 O O . ASP A 1 274 ? -88.647 -0.163 89.914 1.00 47.50 274 ASP A O 1
ATOM 2309 N N . SER A 1 275 ? -87.321 0.063 91.677 1.00 46.16 275 SER A N 1
ATOM 2310 C CA . SER A 1 275 ? -86.364 0.931 90.952 1.00 46.16 275 SER A CA 1
ATOM 2311 C C . SER A 1 275 ? -84.932 0.397 90.811 1.00 46.16 275 SER A C 1
ATOM 2313 O O . SER A 1 275 ? -84.010 1.188 90.634 1.00 46.16 275 SER A O 1
ATOM 2315 N N . ILE A 1 276 ? -84.700 -0.924 90.841 1.00 49.03 276 ILE A N 1
ATOM 2316 C CA . ILE A 1 276 ? -83.335 -1.505 90.725 1.00 49.03 276 ILE A CA 1
ATOM 2317 C C . ILE A 1 276 ? -83.114 -2.346 89.445 1.00 49.03 276 ILE A C 1
ATOM 2319 O O . ILE A 1 276 ? -81.991 -2.749 89.150 1.00 49.03 276 ILE A O 1
ATOM 2323 N N . ALA A 1 277 ? -84.127 -2.542 88.595 1.00 49.84 277 ALA A N 1
ATOM 2324 C CA . ALA A 1 277 ? -83.960 -3.321 87.357 1.00 49.84 277 ALA A CA 1
ATOM 2325 C C . ALA A 1 277 ? -83.558 -2.490 86.116 1.00 49.84 277 ALA A C 1
ATOM 2327 O O . ALA A 1 277 ? -82.995 -3.040 85.173 1.00 49.84 277 ALA A O 1
ATOM 2328 N N . LYS A 1 278 ? -83.786 -1.167 86.100 1.00 46.44 278 LYS A N 1
ATOM 2329 C CA . LYS A 1 278 ? -83.614 -0.336 84.885 1.00 46.44 278 LYS A CA 1
ATOM 2330 C C . LYS A 1 278 ? -82.267 0.398 84.774 1.00 46.44 278 LYS A C 1
ATOM 2332 O O . LYS A 1 278 ? -81.895 0.820 83.685 1.00 46.44 278 LYS A O 1
ATOM 2337 N N . VAL A 1 279 ? -81.497 0.504 85.861 1.00 48.69 279 VAL A N 1
ATOM 2338 C CA . VAL A 1 279 ? -80.207 1.233 85.874 1.00 48.69 279 VAL A CA 1
ATOM 2339 C C . VAL A 1 279 ? -79.022 0.349 85.450 1.00 48.69 279 VAL A C 1
ATOM 2341 O O . VAL A 1 279 ? -78.089 0.836 84.818 1.00 48.69 279 VAL A O 1
ATOM 2344 N N . LYS A 1 280 ? -79.074 -0.971 85.681 1.00 48.12 280 LYS A N 1
ATOM 2345 C CA . LYS A 1 280 ? -77.972 -1.888 85.318 1.00 48.12 280 LYS A CA 1
ATOM 2346 C C . LYS A 1 280 ? -77.881 -2.220 83.821 1.00 48.12 280 LYS A C 1
ATOM 2348 O O . LYS A 1 280 ? -76.801 -2.559 83.353 1.00 48.12 280 LYS A O 1
ATOM 2353 N N . ALA A 1 281 ? -78.971 -2.087 83.063 1.00 50.16 281 ALA A N 1
ATOM 2354 C CA . ALA A 1 281 ? -78.983 -2.368 81.623 1.00 50.16 281 ALA A CA 1
ATOM 2355 C C . ALA A 1 281 ? -78.397 -1.219 80.771 1.00 50.16 281 ALA A C 1
ATOM 2357 O O . ALA A 1 281 ? -77.766 -1.474 79.747 1.00 50.16 281 ALA A O 1
ATOM 2358 N N . ASN A 1 282 ? -78.517 0.038 81.219 1.00 52.03 282 ASN A N 1
ATOM 2359 C CA . ASN A 1 282 ? -77.971 1.196 80.494 1.00 52.03 282 ASN A CA 1
ATOM 2360 C C . ASN A 1 282 ? -76.461 1.409 80.709 1.00 52.03 282 ASN A C 1
ATOM 2362 O O . ASN A 1 282 ? -75.812 2.058 79.891 1.00 52.03 282 ASN A O 1
ATOM 2366 N N . GLN A 1 283 ? -75.878 0.836 81.764 1.00 52.44 283 GLN A N 1
ATOM 2367 C CA . GLN A 1 283 ? -74.451 0.982 82.068 1.00 52.44 283 GLN A CA 1
ATOM 2368 C C . GLN A 1 283 ? -73.562 0.037 81.229 1.00 52.44 283 GLN A C 1
ATOM 2370 O O . GLN A 1 283 ? -72.427 0.387 80.908 1.00 52.44 283 GLN A O 1
ATOM 2375 N N . GLU A 1 284 ? -74.091 -1.111 80.789 1.00 55.62 284 GLU A N 1
ATOM 2376 C CA . GLU A 1 284 ? -73.356 -2.073 79.946 1.00 55.62 284 GLU A CA 1
ATOM 2377 C C . GLU A 1 284 ? -73.365 -1.679 78.454 1.00 55.62 284 GLU A C 1
ATOM 2379 O O . GLU A 1 284 ? -72.356 -1.830 77.761 1.00 55.62 284 GLU A O 1
ATOM 2384 N N . LEU A 1 285 ? -74.455 -1.072 77.961 1.00 56.19 285 LEU A N 1
ATOM 2385 C CA . LEU A 1 285 ? -74.538 -0.546 76.588 1.00 56.19 285 LEU A CA 1
ATOM 2386 C C . LEU A 1 285 ? -73.578 0.634 76.346 1.00 56.19 285 LEU A C 1
ATOM 2388 O O . LEU A 1 285 ? -72.981 0.724 75.271 1.00 56.19 285 LEU A O 1
ATOM 2392 N N . LEU A 1 286 ? -73.349 1.490 77.353 1.00 54.91 286 LEU A N 1
ATOM 2393 C CA . LEU A 1 286 ? -72.343 2.558 77.271 1.00 54.91 286 LEU A CA 1
ATOM 2394 C C . LEU A 1 286 ? -70.908 2.001 77.204 1.00 54.91 286 LEU A C 1
ATOM 2396 O O . LEU A 1 286 ? -70.079 2.511 76.451 1.00 54.91 286 LEU A O 1
ATOM 2400 N N . ARG A 1 287 ? -70.613 0.917 77.936 1.00 57.19 287 ARG A N 1
ATOM 2401 C CA . ARG A 1 287 ? -69.270 0.312 77.997 1.00 57.19 287 ARG A CA 1
ATOM 2402 C C . ARG A 1 287 ? -68.851 -0.326 76.666 1.00 57.19 287 ARG A C 1
ATOM 2404 O O . ARG A 1 287 ? -67.703 -0.181 76.244 1.00 57.19 287 ARG A O 1
ATOM 2411 N N . ILE A 1 288 ? -69.794 -0.962 75.966 1.00 58.25 288 ILE A N 1
ATOM 2412 C CA . ILE A 1 288 ? -69.578 -1.548 74.631 1.00 58.25 288 ILE A CA 1
ATOM 2413 C C . ILE A 1 288 ? -69.412 -0.451 73.560 1.00 58.25 288 ILE A C 1
ATOM 2415 O O . ILE A 1 288 ? -68.591 -0.593 72.648 1.00 58.25 288 ILE A O 1
ATOM 2419 N N . ALA A 1 289 ? -70.129 0.671 73.682 1.00 53.22 289 ALA A N 1
ATOM 2420 C CA . ALA A 1 289 ? -69.967 1.822 72.790 1.00 53.22 289 ALA A CA 1
ATOM 2421 C C . ALA A 1 289 ? -68.596 2.515 72.964 1.00 53.22 289 ALA A C 1
ATOM 2423 O O . ALA A 1 289 ? -67.976 2.899 71.970 1.00 53.22 289 ALA A O 1
ATOM 2424 N N . GLN A 1 290 ? -68.072 2.594 74.195 1.00 54.94 290 GLN A N 1
ATOM 2425 C CA . GLN A 1 290 ? -66.734 3.131 74.485 1.00 54.94 290 GLN A CA 1
ATOM 2426 C C . GLN A 1 290 ? -65.616 2.247 73.892 1.00 54.94 290 GLN A C 1
ATOM 2428 O O . GLN A 1 290 ? -64.717 2.751 73.220 1.00 54.94 290 GLN A O 1
ATOM 2433 N N . GLN A 1 291 ? -65.716 0.917 74.031 1.00 57.31 291 GLN A N 1
ATOM 2434 C CA . GLN A 1 291 ? -64.730 -0.022 73.468 1.00 57.31 291 GLN A CA 1
ATOM 2435 C C . GLN A 1 291 ? -64.679 -0.012 71.928 1.00 57.31 291 GLN A C 1
ATOM 2437 O O . GLN A 1 291 ? -63.609 -0.206 71.340 1.00 57.31 291 GLN A O 1
ATOM 2442 N N . LYS A 1 292 ? -65.804 0.260 71.249 1.00 54.72 292 LYS A N 1
ATOM 2443 C CA . LYS A 1 292 ? -65.827 0.444 69.785 1.00 54.72 292 LYS A CA 1
ATOM 2444 C C . LYS A 1 292 ? -65.166 1.758 69.344 1.00 54.72 292 LYS A C 1
ATOM 2446 O O . LYS A 1 292 ? -64.501 1.767 68.309 1.00 54.72 292 LYS A O 1
ATOM 2451 N N . LYS A 1 293 ? -65.270 2.834 70.133 1.00 52.53 293 LYS A N 1
ATOM 2452 C CA . LYS A 1 293 ? -64.613 4.127 69.855 1.00 52.53 293 LYS A CA 1
ATOM 2453 C C . LYS A 1 293 ? -63.084 4.041 70.005 1.00 52.53 293 LYS A C 1
ATOM 2455 O O . LYS A 1 293 ? -62.360 4.530 69.139 1.00 52.53 293 LYS A O 1
ATOM 2460 N N . ASP A 1 294 ? -62.600 3.312 71.012 1.00 53.28 294 ASP A N 1
ATOM 2461 C CA . ASP A 1 294 ? -61.162 3.091 71.243 1.00 53.28 294 ASP A CA 1
ATOM 2462 C C . ASP A 1 294 ? -60.515 2.151 70.212 1.00 53.28 294 ASP A C 1
ATOM 2464 O O . ASP A 1 294 ? -59.328 2.273 69.903 1.00 53.28 294 ASP A O 1
ATOM 2468 N N . SER A 1 295 ? -61.286 1.222 69.641 1.00 52.56 295 SER A N 1
ATOM 2469 C CA . SER A 1 295 ? -60.803 0.308 68.595 1.00 52.56 295 SER A CA 1
ATOM 2470 C C . SER A 1 295 ? -60.628 1.016 67.244 1.00 52.56 295 SER A C 1
ATOM 2472 O O . SER A 1 295 ? -59.669 0.743 66.525 1.00 52.56 295 SER A O 1
ATOM 2474 N N . ILE A 1 296 ? -61.495 1.985 66.925 1.00 52.03 296 ILE A N 1
ATOM 2475 C CA . ILE A 1 296 ? -61.383 2.827 65.719 1.00 52.03 296 ILE A CA 1
ATOM 2476 C C . ILE A 1 296 ? -60.205 3.811 65.841 1.00 52.03 296 ILE A C 1
ATOM 2478 O O . ILE A 1 296 ? -59.500 4.054 64.861 1.00 52.03 296 ILE A O 1
ATOM 2482 N N . ALA A 1 297 ? -59.926 4.321 67.046 1.00 55.22 297 ALA A N 1
ATOM 2483 C CA . ALA A 1 297 ? -58.765 5.175 67.299 1.00 55.22 297 ALA A CA 1
ATOM 2484 C C . ALA A 1 297 ? -57.426 4.434 67.103 1.00 55.22 297 ALA A C 1
ATOM 2486 O O . ALA A 1 297 ? -56.494 4.996 66.531 1.00 55.22 297 ALA A O 1
ATOM 2487 N N . ARG A 1 298 ? -57.329 3.156 67.502 1.00 55.81 298 ARG A N 1
ATOM 2488 C CA . ARG A 1 298 ? -56.098 2.355 67.335 1.00 55.81 298 ARG A CA 1
ATOM 2489 C C . ARG A 1 298 ? -55.776 2.038 65.874 1.00 55.81 298 ARG A C 1
ATOM 2491 O O . ARG A 1 298 ? -54.619 2.160 65.489 1.00 55.81 298 ARG A O 1
ATOM 2498 N N . VAL A 1 299 ? -56.780 1.712 65.055 1.00 56.62 299 VAL A N 1
ATOM 2499 C CA . VAL A 1 299 ? -56.583 1.462 63.612 1.00 56.62 299 VAL A CA 1
ATOM 2500 C C . VAL A 1 299 ? -56.122 2.732 62.890 1.00 56.62 299 VAL A C 1
ATOM 2502 O O . VAL A 1 299 ? -55.246 2.671 62.031 1.00 56.62 299 VAL A O 1
ATOM 2505 N N . LYS A 1 300 ? -56.643 3.902 63.280 1.00 54.81 300 LYS A N 1
ATOM 2506 C CA . LYS A 1 300 ? -56.236 5.185 62.693 1.00 54.81 300 LYS A CA 1
ATOM 2507 C C . LYS A 1 300 ? -54.804 5.578 63.078 1.00 54.81 300 LYS A C 1
ATOM 2509 O O . LYS A 1 300 ? -54.040 5.985 62.212 1.00 54.81 300 LYS A O 1
ATOM 2514 N N . ILE A 1 301 ? -54.403 5.338 64.331 1.00 59.38 301 ILE A N 1
ATOM 2515 C CA . ILE A 1 301 ? -53.013 5.518 64.790 1.00 59.38 301 ILE A CA 1
ATOM 2516 C C . ILE A 1 301 ? -52.052 4.574 64.053 1.00 59.38 301 ILE A C 1
ATOM 2518 O O . ILE A 1 301 ? -50.948 4.979 63.699 1.00 59.38 301 ILE A O 1
ATOM 2522 N N . GLU A 1 302 ? -52.444 3.325 63.804 1.00 63.47 302 GLU A N 1
ATOM 2523 C CA . GLU A 1 302 ? -51.609 2.361 63.080 1.00 63.47 302 GLU A CA 1
ATOM 2524 C C . GLU A 1 302 ? -51.465 2.728 61.593 1.00 63.47 302 GLU A C 1
ATOM 2526 O O . GLU A 1 302 ? -50.364 2.669 61.043 1.00 63.47 302 GLU A O 1
ATOM 2531 N N . GLN A 1 303 ? -52.538 3.213 60.966 1.00 59.69 303 GLN A N 1
ATOM 2532 C CA . GLN A 1 303 ? -52.519 3.698 59.586 1.00 59.69 303 GLN A CA 1
ATOM 2533 C C . GLN A 1 303 ? -51.694 4.988 59.428 1.00 59.69 303 GLN A C 1
ATOM 2535 O O . GLN A 1 303 ? -50.898 5.085 58.492 1.00 59.69 303 GLN A O 1
ATOM 2540 N N . ASP A 1 304 ? -51.787 5.926 60.375 1.00 64.06 304 ASP A N 1
ATOM 2541 C CA . ASP A 1 304 ? -50.952 7.134 60.407 1.00 64.06 304 ASP A CA 1
ATOM 2542 C C . ASP A 1 304 ? -49.475 6.802 60.684 1.00 64.06 304 ASP A C 1
ATOM 2544 O O . ASP A 1 304 ? -48.572 7.428 60.122 1.00 64.06 304 ASP A O 1
ATOM 2548 N N . ARG A 1 305 ? -49.200 5.765 61.489 1.00 67.12 305 ARG A N 1
ATOM 2549 C CA . ARG A 1 305 ? -47.838 5.283 61.760 1.00 67.12 305 ARG A CA 1
ATOM 2550 C C . ARG A 1 305 ? -47.209 4.617 60.533 1.00 67.12 305 ARG A C 1
ATOM 2552 O O . ARG A 1 305 ? -46.044 4.887 60.248 1.00 67.12 305 ARG A O 1
ATOM 2559 N N . LEU A 1 306 ? -47.973 3.828 59.774 1.00 63.25 306 LEU A N 1
ATOM 2560 C CA . LEU A 1 306 ? -47.528 3.234 58.505 1.00 63.25 306 LEU A CA 1
ATOM 2561 C C . LEU A 1 306 ? -47.281 4.303 57.428 1.00 63.25 306 LEU A C 1
ATOM 2563 O O . LEU A 1 306 ? -46.253 4.265 56.751 1.00 63.25 306 LEU A O 1
ATOM 2567 N N . LEU A 1 307 ? -48.158 5.309 57.321 1.00 63.19 307 LEU A N 1
ATOM 2568 C CA . LEU A 1 307 ? -47.965 6.470 56.439 1.00 63.19 307 LEU A CA 1
ATOM 2569 C C . LEU A 1 307 ? -46.731 7.300 56.831 1.00 63.19 307 LEU A C 1
ATOM 2571 O O . LEU A 1 307 ? -45.969 7.725 55.959 1.00 63.19 307 LEU A O 1
ATOM 2575 N N . ALA A 1 308 ? -46.484 7.501 58.128 1.00 62.88 308 ALA A N 1
ATOM 2576 C CA . ALA A 1 308 ? -45.284 8.176 58.619 1.00 62.88 308 ALA A CA 1
ATOM 2577 C C . ALA A 1 308 ? -44.002 7.367 58.349 1.00 62.88 308 ALA A C 1
ATOM 2579 O O . ALA A 1 308 ? -42.959 7.940 58.029 1.00 62.88 308 ALA A O 1
ATOM 2580 N N . GLU A 1 309 ? -44.061 6.038 58.439 1.00 66.31 309 GLU A N 1
ATOM 2581 C CA . GLU A 1 309 ? -42.927 5.160 58.147 1.00 66.31 309 GLU A CA 1
ATOM 2582 C C . GLU A 1 309 ? -42.596 5.115 56.648 1.00 66.31 309 GLU A C 1
ATOM 2584 O O . GLU A 1 309 ? -41.423 5.099 56.266 1.00 66.31 309 GLU A O 1
ATOM 2589 N N . GLN A 1 310 ? -43.612 5.192 55.788 1.00 65.00 310 GLN A N 1
ATOM 2590 C CA . GLN A 1 310 ? -43.439 5.302 54.341 1.00 65.00 310 GLN A CA 1
ATOM 2591 C C . GLN A 1 310 ? -42.828 6.657 53.948 1.00 65.00 310 GLN A C 1
ATOM 2593 O O . GLN A 1 310 ? -41.828 6.685 53.234 1.00 65.00 310 GLN A O 1
ATOM 2598 N N . ARG A 1 311 ? -43.295 7.764 54.545 1.00 64.19 311 ARG A N 1
ATOM 2599 C CA . ARG A 1 311 ? -42.673 9.094 54.380 1.00 64.19 311 ARG A CA 1
ATOM 2600 C C . ARG A 1 311 ? -41.216 9.133 54.854 1.00 64.19 311 ARG A C 1
ATOM 2602 O O . ARG A 1 311 ? -40.385 9.770 54.214 1.00 64.19 311 ARG A O 1
ATOM 2609 N N . LYS A 1 312 ? -40.868 8.417 55.933 1.00 62.97 312 LYS A N 1
ATOM 2610 C CA . LYS A 1 312 ? -39.467 8.270 56.371 1.00 62.97 312 LYS A CA 1
ATOM 2611 C C . LYS A 1 312 ? -38.623 7.512 55.345 1.00 62.97 312 LYS A C 1
ATOM 2613 O O . LYS A 1 312 ? -37.502 7.933 55.073 1.00 62.97 312 LYS A O 1
ATOM 2618 N N . LYS A 1 313 ? -39.144 6.433 54.751 1.00 63.47 313 LYS A N 1
ATOM 2619 C CA . LYS A 1 313 ? -38.445 5.687 53.687 1.00 63.47 313 LYS A CA 1
ATOM 2620 C C . LYS A 1 313 ? -38.228 6.546 52.437 1.00 63.47 313 LYS A C 1
ATOM 2622 O O . LYS A 1 313 ? -37.131 6.516 51.881 1.00 63.47 313 LYS A O 1
ATOM 2627 N N . ASP A 1 314 ? -39.204 7.372 52.068 1.00 68.50 314 ASP A N 1
ATOM 2628 C CA . ASP A 1 314 ? -39.096 8.291 50.929 1.00 68.50 314 ASP A CA 1
ATOM 2629 C C . ASP A 1 314 ? -38.098 9.436 51.195 1.00 68.50 314 ASP A C 1
ATOM 2631 O O . ASP A 1 314 ? -37.259 9.733 50.340 1.00 68.50 314 ASP A O 1
ATOM 2635 N N . SER A 1 315 ? -38.084 10.009 52.407 1.00 61.25 315 SER A N 1
ATOM 2636 C CA . SER A 1 315 ? -37.056 10.982 52.821 1.00 61.25 315 SER A CA 1
ATOM 2637 C C . SER A 1 315 ? -35.649 10.382 52.849 1.00 61.25 315 SER A C 1
ATOM 2639 O O . SER A 1 315 ? -34.697 11.046 52.442 1.00 61.25 315 SER A O 1
ATOM 2641 N N . ILE A 1 316 ? -35.492 9.127 53.282 1.00 62.25 316 ILE A N 1
ATOM 2642 C CA . ILE A 1 316 ? -34.195 8.431 53.255 1.00 62.25 316 ILE A CA 1
ATOM 2643 C C . ILE A 1 316 ? -33.742 8.203 51.807 1.00 62.25 316 ILE A C 1
ATOM 2645 O O . ILE A 1 316 ? -32.567 8.398 51.494 1.00 62.25 316 ILE A O 1
ATOM 2649 N N . ALA A 1 317 ? -34.657 7.849 50.900 1.00 69.38 317 ALA A N 1
ATOM 2650 C CA . ALA A 1 317 ? -34.348 7.687 49.482 1.00 69.38 317 ALA A CA 1
ATOM 2651 C C . ALA A 1 317 ? -33.928 9.014 48.818 1.00 69.38 317 ALA A C 1
ATOM 2653 O O . ALA A 1 317 ? -32.968 9.033 48.040 1.00 69.38 317 ALA A O 1
ATOM 2654 N N . GLN A 1 318 ? -34.587 10.128 49.157 1.00 67.75 318 GLN A N 1
ATOM 2655 C CA . GLN A 1 318 ? -34.177 11.468 48.722 1.00 67.75 318 GLN A CA 1
ATOM 2656 C C . GLN A 1 318 ? -32.814 11.869 49.296 1.00 67.75 318 GLN A C 1
ATOM 2658 O O . GLN A 1 318 ? -31.949 12.300 48.534 1.00 67.75 318 GLN A O 1
ATOM 2663 N N . ALA A 1 319 ? -32.569 11.644 50.590 1.00 65.25 319 ALA A N 1
ATOM 2664 C CA . ALA A 1 319 ? -31.282 11.932 51.222 1.00 65.25 319 ALA A CA 1
ATOM 2665 C C . ALA A 1 319 ? -30.131 11.126 50.590 1.00 65.25 319 ALA A C 1
ATOM 2667 O O . ALA A 1 319 ? -29.055 11.669 50.349 1.00 65.25 319 ALA A O 1
ATOM 2668 N N . LEU A 1 320 ? -30.362 9.858 50.225 1.00 66.31 320 LEU A N 1
ATOM 2669 C CA . LEU A 1 320 ? -29.369 9.037 49.521 1.00 66.31 320 LEU A CA 1
ATOM 2670 C C . LEU A 1 320 ? -29.078 9.548 48.101 1.00 66.31 320 LEU A C 1
ATOM 2672 O O . LEU A 1 320 ? -27.951 9.434 47.610 1.00 66.31 320 LEU A O 1
ATOM 2676 N N . LYS A 1 321 ? -30.093 10.087 47.416 1.00 71.06 321 LYS A N 1
ATOM 2677 C CA . LYS A 1 321 ? -29.954 10.673 46.075 1.00 71.06 321 LYS A CA 1
ATOM 2678 C C . LYS A 1 321 ? -29.171 11.987 46.132 1.00 71.06 321 LYS A C 1
ATOM 2680 O O . LYS A 1 321 ? -28.273 12.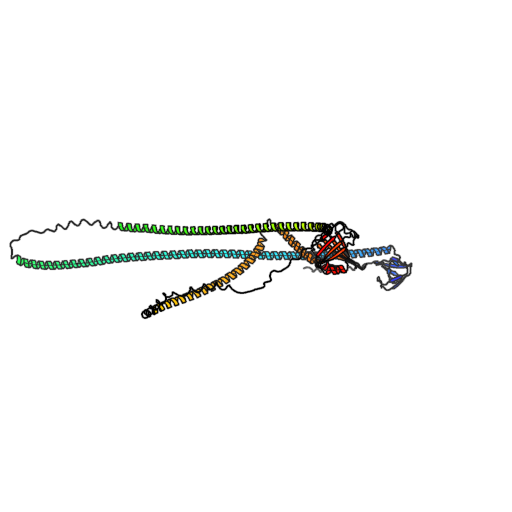184 45.313 1.00 71.06 321 LYS A O 1
ATOM 2685 N N . GLU A 1 322 ? -29.449 12.820 47.131 1.00 72.06 322 GLU A N 1
ATOM 2686 C CA . GLU A 1 322 ? -28.735 14.073 47.393 1.00 72.06 322 GLU A CA 1
ATOM 2687 C C . GLU A 1 322 ? -27.276 13.808 47.793 1.00 72.06 322 GLU A C 1
ATOM 2689 O O . GLU A 1 322 ? -26.356 14.405 47.238 1.00 72.06 322 GLU A O 1
ATOM 2694 N N . GLN A 1 323 ? -27.034 12.813 48.655 1.00 67.69 323 GLN A N 1
ATOM 2695 C CA . GLN A 1 323 ? -25.688 12.392 49.046 1.00 67.69 323 GLN A CA 1
ATOM 2696 C C . GLN A 1 323 ? -24.870 11.911 47.839 1.00 67.69 323 GLN A C 1
ATOM 2698 O O . GLN A 1 323 ? -23.706 12.282 47.700 1.00 67.69 323 GLN A O 1
ATOM 2703 N N . LYS A 1 324 ? -25.473 11.138 46.923 1.00 70.31 324 LYS A N 1
ATOM 2704 C CA . LYS A 1 324 ? -24.818 10.727 45.669 1.00 70.31 324 LYS A CA 1
ATOM 2705 C C . LYS A 1 324 ? -24.545 11.910 44.735 1.00 70.31 324 LYS A C 1
ATOM 2707 O O . LYS A 1 324 ? -23.490 11.927 44.102 1.00 70.31 324 LYS A O 1
ATOM 2712 N N . ARG A 1 325 ? -25.447 12.900 44.664 1.00 71.38 325 ARG A N 1
ATOM 2713 C CA . ARG A 1 325 ? -25.228 14.155 43.918 1.00 71.38 325 ARG A CA 1
ATOM 2714 C C . ARG A 1 325 ? -24.036 14.927 44.473 1.00 71.38 325 ARG A C 1
ATOM 2716 O O . ARG A 1 325 ? -23.121 15.225 43.714 1.00 71.38 325 ARG A O 1
ATOM 2723 N N . LEU A 1 326 ? -23.996 15.145 45.786 1.00 68.62 326 LEU A N 1
ATOM 2724 C CA . LEU A 1 326 ? -22.903 15.843 46.471 1.00 68.62 326 LEU A CA 1
ATOM 2725 C C . LEU A 1 326 ? -21.564 15.104 46.331 1.00 68.62 326 LEU A C 1
ATOM 2727 O O . LEU A 1 326 ? -20.517 15.727 46.175 1.00 68.62 326 LEU A O 1
ATOM 2731 N N . GLN A 1 327 ? -21.570 13.768 46.337 1.00 68.56 327 GLN A N 1
ATOM 2732 C CA . GLN A 1 327 ? -20.358 12.971 46.127 1.00 68.56 327 GLN A CA 1
ATOM 2733 C C . GLN A 1 327 ? -19.856 13.047 44.676 1.00 68.56 327 GLN A C 1
ATOM 2735 O O . GLN A 1 327 ? -18.648 13.079 44.443 1.00 68.56 327 GLN A O 1
ATOM 2740 N N . ALA A 1 328 ? -20.766 13.097 43.699 1.00 66.88 328 ALA A N 1
ATOM 2741 C CA . ALA A 1 328 ? -20.419 13.321 42.298 1.00 66.88 328 ALA A CA 1
ATOM 2742 C C . ALA A 1 328 ? -19.904 14.750 42.059 1.00 66.88 328 ALA A C 1
ATOM 2744 O O . ALA A 1 328 ? -18.979 14.940 41.273 1.00 66.88 328 ALA A O 1
ATOM 2745 N N . GLU A 1 329 ? -20.463 15.736 42.758 1.00 72.62 329 GLU A N 1
ATOM 2746 C CA . GLU A 1 329 ? -20.028 17.129 42.697 1.00 72.62 329 GLU A CA 1
ATOM 2747 C C . GLU A 1 329 ? -18.629 17.306 43.292 1.00 72.62 329 GLU A C 1
ATOM 2749 O O . GLU A 1 329 ? -17.759 17.821 42.600 1.00 72.62 329 GLU A O 1
ATOM 2754 N N . LYS A 1 330 ? -18.345 16.735 44.474 1.00 68.31 330 LYS A N 1
ATOM 2755 C CA . LYS A 1 330 ? -16.983 16.701 45.043 1.00 68.31 330 LYS A CA 1
ATOM 2756 C C . LYS A 1 330 ? -15.960 16.081 44.090 1.00 68.31 330 LYS A C 1
ATOM 2758 O O . LYS A 1 330 ? -14.897 16.653 43.885 1.00 68.31 330 LYS A O 1
ATOM 2763 N N . ARG A 1 331 ? -16.301 14.965 43.430 1.00 70.38 331 ARG A N 1
ATOM 2764 C CA . ARG A 1 331 ? -15.422 14.345 42.420 1.00 70.38 331 ARG A CA 1
ATOM 2765 C C . ARG A 1 331 ? -15.134 15.273 41.242 1.00 70.38 331 ARG A C 1
ATOM 2767 O O . ARG A 1 331 ? -14.020 15.250 40.729 1.00 70.38 331 ARG A O 1
ATOM 2774 N N . LYS A 1 332 ? -16.107 16.085 40.809 1.00 69.12 332 LYS A N 1
ATOM 2775 C CA . LYS A 1 332 ? -15.882 17.100 39.768 1.00 69.12 332 LYS A CA 1
ATOM 2776 C C . LYS A 1 332 ? -14.933 18.188 40.267 1.00 69.12 332 LYS A C 1
ATOM 2778 O O . LYS A 1 332 ? -14.002 18.529 39.545 1.00 69.12 332 LYS A O 1
ATOM 2783 N N . THR A 1 333 ? -15.115 18.677 41.491 1.00 67.38 333 THR A N 1
ATOM 2784 C CA . THR A 1 333 ? -14.238 19.694 42.091 1.00 67.38 333 THR A CA 1
ATOM 2785 C C . THR A 1 333 ? -12.806 19.187 42.261 1.00 67.38 333 THR A C 1
ATOM 2787 O O . THR A 1 333 ? -11.861 19.895 41.921 1.00 67.38 333 THR A O 1
ATOM 2790 N N . ASP A 1 334 ? -12.631 17.939 42.698 1.00 73.69 334 ASP A N 1
ATOM 2791 C CA . ASP A 1 334 ? -11.316 17.306 42.843 1.00 73.69 334 ASP A CA 1
ATOM 2792 C C . ASP A 1 334 ? -10.619 17.136 41.485 1.00 73.69 334 ASP A C 1
ATOM 2794 O O . ASP A 1 334 ? -9.433 17.440 41.351 1.00 73.69 334 ASP A O 1
ATOM 2798 N N . SER A 1 335 ? -11.365 16.742 40.446 1.00 71.06 335 SER A N 1
ATOM 2799 C CA . SER A 1 335 ? -10.848 16.654 39.073 1.00 71.06 335 SER A CA 1
ATOM 2800 C C . SER A 1 335 ? -10.427 18.023 38.526 1.00 71.06 335 SER A C 1
ATOM 2802 O O . SER A 1 335 ? -9.352 18.151 37.944 1.00 71.06 335 SER A O 1
ATOM 2804 N N . ILE A 1 336 ? -11.221 19.071 38.771 1.00 70.44 336 ILE A N 1
ATOM 2805 C CA . ILE A 1 336 ? -10.893 20.450 38.373 1.00 70.44 336 ILE A CA 1
ATOM 2806 C C . ILE A 1 336 ? -9.638 20.946 39.106 1.00 70.44 336 ILE A C 1
ATOM 2808 O O . ILE A 1 336 ? -8.744 21.526 38.490 1.00 70.44 336 ILE A O 1
ATOM 2812 N N . ASN A 1 337 ? -9.521 20.674 40.407 1.00 74.31 337 ASN A N 1
ATOM 2813 C CA . ASN A 1 337 ? -8.344 21.040 41.195 1.00 74.31 337 ASN A CA 1
ATOM 2814 C C . ASN A 1 337 ? -7.078 20.309 40.725 1.00 74.31 337 ASN A C 1
ATOM 2816 O O . ASN A 1 337 ? -5.995 20.899 40.709 1.00 74.31 337 ASN A O 1
ATOM 2820 N N . GLN A 1 338 ? -7.207 19.054 40.293 1.00 73.75 338 GLN A N 1
ATOM 2821 C CA . GLN A 1 338 ? -6.099 18.279 39.741 1.00 73.75 338 GLN A CA 1
ATOM 2822 C C . GLN A 1 338 ? -5.633 18.828 38.386 1.00 73.75 338 GLN A C 1
ATOM 2824 O O . GLN A 1 338 ? -4.436 19.062 38.210 1.00 73.75 338 GLN A O 1
ATOM 2829 N N . VAL A 1 339 ? -6.564 19.154 37.483 1.00 72.44 339 VAL A N 1
ATOM 2830 C CA . VAL A 1 339 ? -6.254 19.807 36.197 1.00 72.44 339 VAL A CA 1
ATOM 2831 C C . VAL A 1 339 ? -5.598 21.176 36.411 1.00 72.44 339 VAL A C 1
ATOM 2833 O O . VAL A 1 339 ? -4.601 21.498 35.766 1.00 72.44 339 VAL A O 1
ATOM 2836 N N . ASN A 1 340 ? -6.075 21.970 37.374 1.00 74.06 340 ASN A N 1
ATOM 2837 C CA . ASN A 1 340 ? -5.473 23.266 37.702 1.00 74.06 340 ASN A CA 1
ATOM 2838 C C . ASN A 1 340 ? -4.047 23.133 38.266 1.00 74.06 340 ASN A C 1
ATOM 2840 O O . ASN A 1 340 ? -3.185 23.975 37.994 1.00 74.06 340 ASN A O 1
ATOM 2844 N N . LYS A 1 341 ? -3.769 22.065 39.022 1.00 76.06 341 LYS A N 1
ATOM 2845 C CA . LYS A 1 341 ? -2.424 21.759 39.526 1.00 76.06 341 LYS A CA 1
ATOM 2846 C C . LYS A 1 341 ? -1.476 21.363 38.391 1.00 76.06 341 LYS A C 1
ATOM 2848 O O . LYS A 1 341 ? -0.348 21.855 38.355 1.00 76.06 341 LYS A O 1
ATOM 2853 N N . GLU A 1 342 ? -1.937 20.546 37.446 1.00 74.62 342 GLU A N 1
ATOM 2854 C CA . GLU A 1 342 ? -1.174 20.176 36.245 1.00 74.62 342 GLU A CA 1
ATOM 2855 C C . GLU A 1 342 ? -0.902 21.385 35.344 1.00 74.62 342 GLU A C 1
ATOM 2857 O O . GLU A 1 342 ? 0.229 21.577 34.896 1.00 74.62 342 GLU A O 1
ATOM 2862 N N . LEU A 1 343 ? -1.890 22.266 35.160 1.00 72.25 343 LEU A N 1
ATOM 2863 C CA . LEU A 1 343 ? -1.734 23.502 34.393 1.00 72.25 343 LEU A CA 1
ATOM 2864 C C . LEU A 1 343 ? -0.698 24.445 35.028 1.00 72.25 343 LEU A C 1
ATOM 2866 O O . LEU A 1 343 ? 0.104 25.060 34.323 1.00 72.25 343 LEU A O 1
ATOM 2870 N N . LYS A 1 344 ? -0.668 24.536 36.364 1.00 73.25 344 LYS A N 1
ATOM 2871 C CA . LYS A 1 344 ? 0.346 25.311 37.097 1.00 73.25 344 LYS A CA 1
ATOM 2872 C C . LYS A 1 344 ? 1.747 24.711 36.934 1.00 73.25 344 LYS A C 1
ATOM 2874 O O . LYS A 1 344 ? 2.702 25.462 36.739 1.00 73.25 344 LYS A O 1
ATOM 2879 N N . LEU A 1 345 ? 1.865 23.381 36.947 1.00 72.62 345 LEU A N 1
ATOM 2880 C CA . LEU A 1 345 ? 3.129 22.680 36.702 1.00 72.62 345 LEU A CA 1
ATOM 2881 C C . LEU A 1 345 ? 3.638 22.907 35.268 1.00 72.62 345 LEU A C 1
ATOM 2883 O O . LEU A 1 345 ? 4.824 23.153 35.058 1.00 72.62 345 LEU A O 1
ATOM 2887 N N . LEU A 1 346 ? 2.735 22.878 34.284 1.00 68.94 346 LEU A N 1
ATOM 2888 C CA . LEU A 1 346 ? 3.031 23.168 32.878 1.00 68.94 346 LEU A CA 1
ATOM 2889 C C . LEU A 1 346 ? 3.519 24.606 32.678 1.00 68.94 346 LEU A C 1
ATOM 2891 O O . LEU A 1 346 ? 4.516 24.811 31.985 1.00 68.94 346 LEU A O 1
ATOM 2895 N N . LYS A 1 347 ? 2.886 25.590 33.332 1.00 71.75 347 LYS A N 1
ATOM 2896 C CA . LYS A 1 347 ? 3.357 26.986 33.318 1.00 71.75 347 LYS A CA 1
ATOM 2897 C C . LYS A 1 347 ? 4.773 27.111 33.889 1.00 71.75 347 LYS A C 1
ATOM 2899 O O . LYS A 1 347 ? 5.644 27.652 33.219 1.00 71.75 347 LYS A O 1
ATOM 2904 N N . GLN A 1 348 ? 5.049 26.503 35.046 1.00 73.25 348 GLN A N 1
ATOM 2905 C CA . GLN A 1 348 ? 6.395 26.504 35.641 1.00 73.25 348 GLN A CA 1
ATOM 2906 C C . GLN A 1 348 ? 7.449 25.837 34.741 1.00 73.25 348 GLN A C 1
ATOM 2908 O O . GLN A 1 348 ? 8.592 26.299 34.661 1.00 73.25 348 GLN A O 1
ATOM 2913 N N . ARG A 1 349 ? 7.077 24.759 34.039 1.00 68.56 349 ARG A N 1
ATOM 2914 C CA . ARG A 1 349 ? 7.963 24.055 33.103 1.00 68.56 349 ARG A CA 1
ATOM 2915 C C . ARG A 1 349 ? 8.261 24.906 31.869 1.00 68.56 349 ARG A C 1
ATOM 2917 O O . ARG A 1 349 ? 9.416 24.988 31.460 1.00 68.56 349 ARG A O 1
ATOM 2924 N N . ASN A 1 350 ? 7.256 25.595 31.332 1.00 69.81 350 ASN A N 1
ATOM 2925 C CA . ASN A 1 350 ? 7.420 26.514 30.206 1.00 69.81 350 ASN A CA 1
ATOM 2926 C C . ASN A 1 350 ? 8.266 27.739 30.576 1.00 69.81 350 ASN A C 1
ATOM 2928 O O . ASN A 1 350 ? 9.162 28.098 29.814 1.00 69.81 350 ASN A O 1
ATOM 2932 N N . ASP A 1 351 ? 8.077 28.311 31.767 1.00 73.44 351 ASP A N 1
ATOM 2933 C CA . ASP A 1 351 ? 8.912 29.409 32.273 1.00 73.44 351 ASP A CA 1
ATOM 2934 C C . ASP A 1 351 ? 10.372 28.970 32.464 1.00 73.44 351 ASP A C 1
ATOM 2936 O O . ASP A 1 351 ? 11.307 29.719 32.174 1.00 73.44 351 ASP A O 1
ATOM 2940 N N . SER A 1 352 ? 10.588 27.725 32.898 1.00 68.19 352 SER A N 1
ATOM 2941 C CA . SER A 1 352 ? 11.927 27.135 33.028 1.00 68.19 352 SER A CA 1
ATOM 2942 C C . SER A 1 352 ? 12.590 26.913 31.663 1.00 68.19 352 SER A C 1
ATOM 2944 O O . SER A 1 352 ? 13.776 27.197 31.503 1.00 68.19 352 SER A O 1
ATOM 2946 N N . ILE A 1 353 ? 11.829 26.482 30.651 1.00 69.88 353 ILE A N 1
ATOM 2947 C CA . ILE A 1 353 ? 12.309 26.347 29.265 1.00 69.88 353 ILE A CA 1
ATOM 2948 C C . ILE A 1 353 ? 12.623 27.724 28.661 1.00 69.88 353 ILE A C 1
ATOM 2950 O O . ILE A 1 353 ? 13.641 27.879 27.985 1.00 69.88 353 ILE A O 1
ATOM 2954 N N . ALA A 1 354 ? 11.797 28.738 28.925 1.00 70.31 354 ALA A N 1
ATOM 2955 C CA . ALA A 1 354 ? 12.048 30.108 28.487 1.00 70.31 354 ALA A CA 1
ATOM 2956 C C . ALA A 1 354 ? 13.337 30.666 29.113 1.00 70.31 354 ALA A C 1
ATOM 2958 O O . ALA A 1 354 ? 14.189 31.192 28.394 1.00 70.31 354 ALA A O 1
ATOM 2959 N N . LYS A 1 355 ? 13.545 30.460 30.421 1.00 72.69 355 LYS A N 1
ATOM 2960 C CA . LYS A 1 355 ? 14.797 30.820 31.109 1.00 72.69 355 LYS A CA 1
ATOM 2961 C C . LYS A 1 355 ? 16.006 30.071 30.538 1.00 72.69 355 LYS A C 1
ATOM 2963 O O . LYS A 1 355 ? 17.032 30.699 30.295 1.00 72.69 355 LYS A O 1
ATOM 2968 N N . ALA A 1 356 ? 15.880 28.775 30.243 1.00 66.75 356 ALA A N 1
ATOM 2969 C CA . ALA A 1 356 ? 16.950 27.989 29.625 1.00 66.75 356 ALA A CA 1
ATOM 2970 C C . ALA A 1 356 ? 17.306 28.479 28.207 1.00 66.75 356 ALA A C 1
ATOM 2972 O O . ALA A 1 356 ? 18.484 28.573 27.866 1.00 66.75 356 ALA A O 1
ATOM 2973 N N . LYS A 1 357 ? 16.313 28.871 27.395 1.00 67.81 357 LYS A N 1
ATOM 2974 C CA . LYS A 1 357 ? 16.541 29.465 26.064 1.00 67.81 357 LYS A CA 1
ATOM 2975 C C . LYS A 1 357 ? 17.211 30.839 26.142 1.00 67.81 357 LYS A C 1
ATOM 2977 O O . LYS A 1 357 ? 18.076 31.141 25.322 1.00 67.81 357 LYS A O 1
ATOM 2982 N N . VAL A 1 358 ? 16.847 31.665 27.126 1.00 72.75 358 VAL A N 1
ATOM 2983 C CA . VAL A 1 358 ? 17.511 32.956 27.379 1.00 72.75 358 VAL A CA 1
ATOM 2984 C C . VAL A 1 358 ? 18.957 32.742 27.832 1.00 72.75 358 VAL A C 1
ATOM 2986 O O . VAL A 1 358 ? 19.846 33.448 27.363 1.00 72.75 358 VAL A O 1
ATOM 2989 N N . GLN A 1 359 ? 19.215 31.737 28.673 1.00 72.50 359 GLN A N 1
ATOM 2990 C CA . GLN A 1 359 ? 20.567 31.380 29.105 1.00 72.50 359 GLN A CA 1
ATOM 2991 C C . GLN A 1 359 ? 21.420 30.867 27.935 1.00 72.50 359 GLN A C 1
ATOM 2993 O O . GLN A 1 359 ? 22.542 31.334 27.767 1.00 72.50 359 GLN A O 1
ATOM 2998 N N . GLN A 1 360 ? 20.874 30.008 27.065 1.00 67.00 360 GLN A N 1
ATOM 2999 C CA . GLN A 1 360 ? 21.556 29.571 25.840 1.00 67.00 360 GLN A CA 1
ATOM 3000 C C . GLN A 1 360 ? 21.845 30.732 24.882 1.00 67.00 360 GLN A C 1
ATOM 3002 O O . GLN A 1 360 ? 22.920 30.770 24.289 1.00 67.00 360 GLN A O 1
ATOM 3007 N N . LYS A 1 361 ? 20.931 31.704 24.743 1.00 69.50 361 LYS A N 1
ATOM 3008 C CA . LYS A 1 361 ? 21.195 32.925 23.963 1.00 69.50 361 LYS A CA 1
ATOM 3009 C C . LYS A 1 361 ? 22.310 33.769 24.584 1.00 69.50 361 LYS A C 1
ATOM 3011 O O . LYS A 1 361 ? 23.198 34.188 23.852 1.00 69.50 361 LYS A O 1
ATOM 3016 N N . LYS A 1 362 ? 22.315 33.957 25.909 1.00 70.12 362 LYS A N 1
ATOM 3017 C CA . LYS A 1 362 ? 23.392 34.669 26.622 1.00 70.12 362 LYS A CA 1
ATOM 3018 C C . LYS A 1 362 ? 24.737 33.952 26.504 1.00 70.12 362 LYS A C 1
ATOM 3020 O O . LYS A 1 362 ? 25.752 34.606 26.303 1.00 70.12 362 LYS A O 1
ATOM 3025 N N . GLU A 1 363 ? 24.766 32.624 26.585 1.00 63.66 363 GLU A N 1
ATOM 3026 C CA . GLU A 1 363 ? 25.983 31.832 26.373 1.00 63.66 363 GLU A CA 1
ATOM 3027 C C . GLU A 1 363 ? 26.451 31.867 24.914 1.00 63.66 363 GLU A C 1
ATOM 3029 O O . GLU A 1 363 ? 27.651 31.959 24.667 1.00 63.66 363 GLU A O 1
ATOM 3034 N N . ALA A 1 364 ? 25.537 31.859 23.940 1.00 61.12 364 ALA A N 1
ATOM 3035 C CA . ALA A 1 364 ? 25.867 32.016 22.524 1.00 61.12 364 ALA A CA 1
ATOM 3036 C C . ALA A 1 364 ? 26.386 33.430 22.201 1.00 61.12 364 ALA A C 1
ATOM 3038 O O . ALA A 1 364 ? 27.343 33.569 21.442 1.00 61.12 364 ALA A O 1
ATOM 3039 N N . GLU A 1 365 ? 25.820 34.477 22.808 1.00 66.81 365 GLU A N 1
ATOM 3040 C CA . GLU A 1 365 ? 26.344 35.846 22.730 1.00 66.81 365 GLU A CA 1
ATOM 3041 C C . GLU A 1 365 ? 27.697 35.985 23.426 1.00 66.81 365 GLU A C 1
ATOM 3043 O O . GLU A 1 365 ? 28.586 36.647 22.893 1.00 66.81 365 GLU A O 1
ATOM 3048 N N . LYS A 1 366 ? 27.900 35.316 24.569 1.00 65.12 366 LYS A N 1
ATOM 3049 C CA . LYS A 1 366 ? 29.202 35.260 25.244 1.00 65.12 366 LYS A CA 1
ATOM 3050 C C . LYS A 1 366 ? 30.243 34.557 24.371 1.00 65.12 366 LYS A C 1
ATOM 3052 O O . LYS A 1 366 ? 31.320 35.101 24.181 1.00 65.12 366 LYS A O 1
ATOM 3057 N N . ARG A 1 367 ? 29.894 33.441 23.718 1.00 61.62 367 ARG A N 1
ATOM 3058 C CA . ARG A 1 367 ? 30.760 32.761 22.732 1.00 61.62 367 ARG A CA 1
ATOM 3059 C C . ARG A 1 367 ? 31.039 33.621 21.492 1.00 61.62 367 ARG A C 1
ATOM 3061 O O . ARG A 1 367 ? 32.154 33.577 20.976 1.00 61.62 367 ARG A O 1
ATOM 3068 N N . LYS A 1 368 ? 30.079 34.438 21.035 1.00 58.91 368 LYS A N 1
ATOM 3069 C CA . LYS A 1 368 ? 30.307 35.440 19.976 1.00 58.91 368 LYS A CA 1
ATOM 3070 C C . LYS A 1 368 ? 31.253 36.556 20.438 1.00 58.91 368 LYS A C 1
ATOM 3072 O O . LYS A 1 368 ? 32.173 36.890 19.700 1.00 58.91 368 LYS A O 1
ATOM 3077 N N . LYS A 1 369 ? 31.097 37.081 21.660 1.00 58.97 369 LYS A N 1
ATOM 3078 C CA . LYS A 1 369 ? 32.015 38.078 22.247 1.00 58.97 369 LYS A CA 1
ATOM 3079 C C . LYS A 1 369 ? 33.419 37.517 22.492 1.00 58.97 369 LYS A C 1
ATOM 3081 O O . LYS A 1 369 ? 34.384 38.199 22.172 1.00 58.97 369 LYS A O 1
ATOM 3086 N N . ASP A 1 370 ? 33.545 36.278 22.961 1.00 55.78 370 ASP A N 1
ATOM 3087 C CA . ASP A 1 370 ? 34.837 35.609 23.174 1.00 55.78 370 ASP A CA 1
ATOM 3088 C C . ASP A 1 370 ? 35.552 35.305 21.843 1.00 55.78 370 ASP A C 1
ATOM 3090 O O . ASP A 1 370 ? 36.781 35.335 21.773 1.00 55.78 370 ASP A O 1
ATOM 3094 N N . SER A 1 371 ? 34.796 35.083 20.760 1.00 55.28 371 SER A N 1
ATOM 3095 C CA . SER A 1 371 ? 35.351 34.935 19.405 1.00 55.28 371 SER A CA 1
ATOM 3096 C C . SER A 1 371 ? 35.843 36.271 18.828 1.00 55.28 371 SER A C 1
ATOM 3098 O O . SER A 1 371 ? 36.854 36.292 18.137 1.00 55.28 371 SER A O 1
ATOM 3100 N N . ILE A 1 372 ? 35.196 37.394 19.169 1.00 54.88 372 ILE A N 1
ATOM 3101 C CA . ILE A 1 372 ? 35.653 38.752 18.810 1.00 54.88 372 ILE A CA 1
ATOM 3102 C C . ILE A 1 372 ? 36.853 39.181 19.682 1.00 54.88 372 ILE A C 1
ATOM 3104 O O . ILE A 1 372 ? 37.781 39.822 19.194 1.00 54.88 372 ILE A O 1
ATOM 3108 N N . ALA A 1 373 ? 36.903 38.768 20.952 1.00 52.22 373 ALA A N 1
ATOM 3109 C CA . ALA A 1 373 ? 38.032 39.041 21.843 1.00 52.22 373 ALA A CA 1
ATOM 3110 C C . ALA A 1 373 ? 39.305 38.263 21.455 1.00 52.22 373 ALA A C 1
ATOM 3112 O O . ALA A 1 373 ? 40.404 38.784 21.623 1.00 52.22 373 ALA A O 1
ATOM 3113 N N . LYS A 1 374 ? 39.190 37.057 20.877 1.00 49.69 374 LYS A N 1
ATOM 3114 C CA . LYS A 1 374 ? 40.352 36.307 20.363 1.00 49.69 374 LYS A CA 1
ATOM 3115 C C . LYS A 1 374 ? 41.018 36.954 19.142 1.00 49.69 374 LYS A C 1
ATOM 3117 O O . LYS A 1 374 ? 42.229 36.834 19.019 1.00 49.69 374 LYS A O 1
ATOM 3122 N N . VAL A 1 375 ? 40.275 37.692 18.315 1.00 52.31 375 VAL A N 1
ATOM 3123 C CA . VAL A 1 375 ? 40.837 38.434 17.167 1.00 52.31 375 VAL A CA 1
ATOM 3124 C C . VAL A 1 375 ? 41.578 39.704 17.623 1.00 52.31 375 VAL A C 1
ATOM 3126 O O . VAL A 1 375 ? 42.628 40.032 17.082 1.00 52.31 375 VAL A O 1
ATOM 3129 N N . ASN A 1 376 ? 41.127 40.362 18.698 1.00 52.47 376 ASN A N 1
ATOM 3130 C CA . ASN A 1 376 ? 41.789 41.566 19.229 1.00 52.47 376 ASN A CA 1
ATOM 3131 C C . ASN A 1 376 ? 42.981 41.265 20.172 1.00 52.47 376 ASN A C 1
ATOM 3133 O O . ASN A 1 376 ? 43.861 42.107 20.348 1.00 52.47 376 ASN A O 1
ATOM 3137 N N . VAL A 1 377 ? 43.055 40.062 20.761 1.00 52.66 377 VAL A N 1
ATOM 3138 C CA . VAL A 1 377 ? 44.180 39.631 21.624 1.00 52.66 377 VAL A CA 1
ATOM 3139 C C . VAL A 1 377 ? 45.420 39.219 20.814 1.00 52.66 377 VAL A C 1
ATOM 3141 O O . VAL A 1 377 ? 46.537 39.330 21.322 1.00 52.66 377 VAL A O 1
ATOM 3144 N N . GLU A 1 378 ? 45.269 38.827 19.546 1.00 53.09 378 GLU A N 1
ATOM 3145 C CA . GLU A 1 378 ? 46.412 38.610 18.643 1.00 53.09 378 GLU A CA 1
ATOM 3146 C C . GLU A 1 378 ? 47.019 39.926 18.118 1.00 53.09 378 GLU A C 1
ATOM 3148 O O . GLU A 1 378 ? 48.225 39.981 17.892 1.00 53.09 378 GLU A O 1
ATOM 3153 N N . GLN A 1 379 ? 46.254 41.026 18.068 1.00 51.22 379 GLN A N 1
ATOM 3154 C CA . GLN A 1 379 ? 46.787 42.368 17.776 1.00 51.22 379 GLN A CA 1
ATOM 3155 C C . GLN A 1 379 ? 47.498 43.030 18.976 1.00 51.22 379 GLN A C 1
ATOM 3157 O O . GLN A 1 379 ? 48.467 43.761 18.782 1.00 51.22 379 GLN A O 1
ATOM 3162 N N . ALA A 1 380 ? 47.096 42.748 20.223 1.00 51.12 380 ALA A N 1
ATOM 3163 C CA . ALA A 1 380 ? 47.746 43.307 21.421 1.00 51.12 380 ALA A CA 1
ATOM 3164 C C . ALA A 1 380 ? 49.055 42.584 21.814 1.00 51.12 380 ALA A C 1
ATOM 3166 O O . ALA A 1 380 ? 49.968 43.200 22.368 1.00 51.12 380 ALA A O 1
ATOM 3167 N N . LYS A 1 381 ? 49.196 41.293 21.473 1.00 52.00 381 LYS A N 1
ATOM 3168 C CA . LYS A 1 381 ? 50.433 40.520 21.702 1.00 52.00 381 LYS A CA 1
ATOM 3169 C C . LYS A 1 381 ? 51.594 40.916 20.780 1.00 52.00 381 LYS A C 1
ATOM 3171 O O . LYS A 1 381 ? 52.739 40.634 21.118 1.00 52.00 381 LYS A O 1
ATOM 3176 N N . ALA A 1 382 ? 51.325 41.630 19.685 1.00 49.78 382 ALA A N 1
ATOM 3177 C CA . ALA A 1 382 ? 52.351 42.221 18.823 1.00 49.78 382 ALA A CA 1
ATOM 3178 C C . ALA A 1 382 ? 52.938 43.541 19.378 1.00 49.78 382 ALA A C 1
ATOM 3180 O O . ALA A 1 382 ? 54.009 43.954 18.943 1.00 49.78 382 ALA A O 1
ATOM 3181 N N . LEU A 1 383 ? 52.294 44.182 20.369 1.00 50.91 383 LEU A N 1
ATOM 3182 C CA . LEU A 1 383 ? 52.740 45.466 20.938 1.00 50.91 383 LEU A CA 1
ATOM 3183 C C . LEU A 1 383 ? 53.424 45.347 22.321 1.00 50.91 383 LEU A C 1
ATOM 3185 O O . LEU A 1 383 ? 54.198 46.227 22.695 1.00 50.91 383 LEU A O 1
ATOM 3189 N N . GLU A 1 384 ? 53.193 44.268 23.084 1.00 51.03 384 GLU A N 1
ATOM 3190 C CA . GLU A 1 384 ? 53.827 44.054 24.407 1.00 51.03 384 GLU A CA 1
ATOM 3191 C C . GLU A 1 384 ? 55.232 43.410 24.318 1.00 51.03 384 GLU A C 1
ATOM 3193 O O . GLU A 1 384 ? 56.018 43.483 25.263 1.00 51.03 384 GLU A O 1
ATOM 3198 N N . LEU A 1 385 ? 55.612 42.879 23.148 1.00 51.12 385 LEU A N 1
ATOM 3199 C CA . LEU A 1 385 ? 56.960 42.358 22.863 1.00 51.12 385 LEU A CA 1
ATOM 3200 C C . LEU A 1 385 ? 58.035 43.453 22.675 1.00 51.12 385 LEU A C 1
ATOM 3202 O O . LEU A 1 385 ? 59.217 43.132 22.586 1.00 51.12 385 LEU A O 1
ATOM 3206 N N . LEU A 1 386 ? 57.659 44.741 22.696 1.00 46.22 386 LEU A N 1
ATOM 3207 C CA . LEU A 1 386 ? 58.579 45.888 22.611 1.00 46.22 386 LEU A CA 1
ATOM 3208 C C . LEU A 1 386 ? 58.762 46.675 23.926 1.00 46.22 386 LEU A C 1
ATOM 3210 O O . LEU A 1 386 ? 59.552 47.615 23.950 1.00 46.22 386 LEU A O 1
ATOM 3214 N N . LYS A 1 387 ? 58.088 46.317 25.035 1.00 50.16 387 LYS A N 1
ATOM 3215 C CA . LYS A 1 387 ? 58.107 47.132 26.277 1.00 50.16 387 LYS A CA 1
ATOM 3216 C C . LYS A 1 387 ? 58.578 46.459 27.566 1.00 50.16 387 LYS A C 1
ATOM 3218 O O . LYS A 1 387 ? 58.573 47.113 28.602 1.00 50.16 387 LYS A O 1
ATOM 3223 N N . LYS A 1 388 ? 59.055 45.214 27.540 1.00 45.91 388 LYS A N 1
ATOM 3224 C CA . LYS A 1 388 ? 59.680 44.583 28.727 1.00 45.91 388 LYS A CA 1
ATOM 3225 C C . LYS A 1 388 ? 61.043 43.964 28.420 1.00 45.91 388 LYS A C 1
ATOM 3227 O O . LYS A 1 388 ? 61.396 42.895 28.902 1.00 45.91 388 LYS A O 1
ATOM 3232 N N . ARG A 1 389 ? 61.817 44.716 27.628 1.00 42.78 389 ARG A N 1
ATOM 3233 C CA . ARG A 1 389 ? 63.288 44.699 27.568 1.00 42.78 389 ARG A CA 1
ATOM 3234 C C . ARG A 1 389 ? 63.879 45.841 28.416 1.00 42.78 389 ARG A C 1
ATOM 3236 O O . ARG A 1 389 ? 64.877 46.436 28.041 1.00 42.78 389 ARG A O 1
ATOM 3243 N N . ASN A 1 390 ? 63.223 46.164 29.528 1.00 50.06 390 ASN A N 1
ATOM 3244 C CA . ASN A 1 390 ? 63.735 47.026 30.585 1.00 50.06 390 ASN A CA 1
ATOM 3245 C C . ASN A 1 390 ? 63.175 46.525 31.916 1.00 50.06 390 ASN A C 1
ATOM 3247 O O . ASN A 1 390 ? 62.048 46.039 31.969 1.00 50.06 390 ASN A O 1
ATOM 3251 N N . ASP A 1 391 ? 63.999 46.639 32.948 1.00 38.81 391 ASP A N 1
ATOM 3252 C CA . ASP A 1 391 ? 63.767 46.261 34.346 1.00 38.81 391 ASP A CA 1
ATOM 3253 C C . ASP A 1 391 ? 64.114 44.813 34.711 1.00 38.81 391 ASP A C 1
ATOM 3255 O O . ASP A 1 391 ? 63.448 44.120 35.478 1.00 38.81 391 ASP A O 1
ATOM 3259 N N . SER A 1 392 ? 65.286 44.396 34.236 1.00 35.66 392 SER A N 1
ATOM 3260 C CA . SER A 1 392 ? 66.180 43.583 35.061 1.00 35.66 392 SER A CA 1
ATOM 3261 C C . SER A 1 392 ? 66.943 44.522 36.001 1.00 35.66 392 SER A C 1
ATOM 3263 O O . SER A 1 392 ? 67.894 45.134 35.539 1.00 35.66 392 SER A O 1
ATOM 3265 N N . LEU A 1 393 ? 66.521 44.677 37.269 1.00 32.75 393 LEU A N 1
ATOM 3266 C CA . LEU A 1 393 ? 67.364 45.079 38.423 1.00 32.75 393 LEU A CA 1
ATOM 3267 C C . LEU A 1 393 ? 66.523 45.368 39.685 1.00 32.75 393 LEU A C 1
ATOM 3269 O O . LEU A 1 393 ? 66.191 46.510 39.985 1.00 32.75 393 LEU A O 1
ATOM 3273 N N . LYS A 1 394 ? 66.251 44.338 40.493 1.00 35.81 394 LYS A N 1
ATOM 3274 C CA . LYS A 1 394 ? 66.433 44.427 41.956 1.00 35.81 394 LYS A CA 1
ATOM 3275 C C . LYS A 1 394 ? 66.422 43.039 42.587 1.00 35.81 394 LYS A C 1
ATOM 3277 O O . LYS A 1 394 ? 65.480 42.588 43.230 1.00 35.81 394 LYS A O 1
ATOM 3282 N N . SER A 1 395 ? 67.553 42.368 42.413 1.00 32.78 395 SER A N 1
ATOM 3283 C CA . SER A 1 395 ? 68.091 41.505 43.456 1.00 32.78 395 SER A CA 1
ATOM 3284 C C . SER A 1 395 ? 68.164 42.256 44.794 1.00 32.78 395 SER A C 1
ATOM 3286 O O . SER A 1 395 ? 68.258 43.481 44.813 1.00 32.78 395 SER A O 1
ATOM 3288 N N . VAL A 1 396 ? 68.289 41.486 45.878 1.00 32.31 396 VAL A N 1
ATOM 3289 C CA . VAL A 1 396 ? 68.634 41.893 47.256 1.00 32.31 396 VAL A CA 1
ATOM 3290 C C . VAL A 1 396 ? 67.435 41.995 48.206 1.00 32.31 396 VAL A C 1
ATOM 3292 O O . VAL A 1 396 ? 67.031 43.070 48.630 1.00 32.31 396 VAL A O 1
ATOM 3295 N N . LYS A 1 397 ? 66.933 40.834 48.644 1.00 31.11 397 LYS A N 1
ATOM 3296 C CA . LYS A 1 397 ? 67.165 40.367 50.029 1.00 31.11 397 LYS A CA 1
ATOM 3297 C C . LYS A 1 397 ? 66.620 38.953 50.241 1.00 31.11 397 LYS A C 1
ATOM 3299 O O . LYS A 1 397 ? 65.676 38.700 50.978 1.00 31.11 397 LYS A O 1
ATOM 3304 N N . SER A 1 398 ? 67.318 37.986 49.656 1.00 34.66 398 SER A N 1
ATOM 3305 C CA . SER A 1 398 ? 67.604 36.777 50.423 1.00 34.66 398 SER A CA 1
ATOM 3306 C C . SER A 1 398 ? 68.421 37.172 51.656 1.00 34.66 398 SER A C 1
ATOM 3308 O O . SER A 1 398 ? 69.319 38.007 51.523 1.00 34.66 398 SER A O 1
ATOM 3310 N N . LYS A 1 399 ? 68.208 36.463 52.767 1.00 33.38 399 LYS A N 1
ATOM 3311 C CA . LYS A 1 399 ? 68.999 36.462 54.013 1.00 33.38 399 LYS A CA 1
ATOM 3312 C C . LYS A 1 399 ? 68.496 37.428 55.086 1.00 33.38 399 LYS A C 1
ATOM 3314 O O . LYS A 1 399 ? 69.037 38.510 55.253 1.00 33.38 399 LYS A O 1
ATOM 3319 N N . LEU A 1 400 ? 67.557 36.938 55.888 1.00 30.88 400 LEU A N 1
ATOM 3320 C CA . LEU A 1 400 ? 67.831 36.488 57.261 1.00 30.88 400 LEU A CA 1
ATOM 3321 C C . LEU A 1 400 ? 67.011 35.194 57.446 1.00 30.88 400 LEU A C 1
ATOM 3323 O O . LEU A 1 400 ? 65.810 35.190 57.221 1.00 30.88 400 LEU A O 1
ATOM 3327 N N . LYS A 1 401 ? 67.652 34.017 57.465 1.00 33.69 401 LYS A N 1
ATOM 3328 C CA . LYS A 1 401 ? 68.136 33.341 58.689 1.00 33.69 401 LYS A CA 1
ATOM 3329 C C . LYS A 1 401 ? 66.978 33.137 59.679 1.00 33.69 401 LYS A C 1
ATOM 3331 O O . LYS A 1 401 ? 66.477 34.106 60.219 1.00 33.69 401 LYS A O 1
ATOM 3336 N N . LYS A 1 402 ? 66.405 31.930 59.728 1.00 35.81 402 LYS A N 1
ATOM 3337 C CA . LYS A 1 402 ? 66.869 30.738 60.483 1.00 35.81 402 LYS A CA 1
ATOM 3338 C C . LYS A 1 402 ? 66.489 30.819 61.967 1.00 35.81 402 LYS A C 1
ATOM 3340 O O . LYS A 1 402 ? 66.617 31.865 62.574 1.00 35.81 402 LYS A O 1
ATOM 3345 N N . GLU A 1 403 ? 66.147 29.646 62.500 1.00 31.22 403 GLU A N 1
ATOM 3346 C CA . GLU A 1 403 ? 66.188 29.295 63.927 1.00 31.22 403 GLU A CA 1
ATOM 3347 C C . GLU A 1 403 ? 65.106 29.877 64.839 1.00 31.22 403 GLU A C 1
ATOM 3349 O O . GLU A 1 403 ? 65.351 30.768 65.637 1.00 31.22 403 GLU A O 1
ATOM 3354 N N . ALA A 1 404 ? 63.946 29.220 64.836 1.00 30.83 404 ALA A N 1
ATOM 3355 C CA . ALA A 1 404 ? 63.361 28.753 66.090 1.00 30.83 404 ALA A CA 1
ATOM 3356 C C . ALA A 1 404 ? 62.487 27.517 65.827 1.00 30.83 404 ALA A C 1
ATOM 3358 O O . ALA A 1 404 ? 61.391 27.584 65.287 1.00 30.83 404 ALA A O 1
ATOM 3359 N N . GLU A 1 405 ? 63.044 26.378 66.222 1.00 34.91 405 GLU A N 1
ATOM 3360 C CA . GLU A 1 405 ? 62.299 25.283 66.840 1.00 34.91 405 GLU A CA 1
ATOM 3361 C C . GLU A 1 405 ? 61.436 24.373 65.959 1.00 34.91 405 GLU A C 1
ATOM 3363 O O . GLU A 1 405 ? 60.216 24.264 66.030 1.00 34.91 405 GLU A O 1
ATOM 3368 N N . ARG A 1 406 ? 62.183 23.464 65.333 1.00 33.69 406 ARG A N 1
ATOM 3369 C CA . ARG A 1 406 ? 62.059 22.041 65.675 1.00 33.69 406 ARG A CA 1
ATOM 3370 C C . ARG A 1 406 ? 61.808 21.813 67.184 1.00 33.69 406 ARG A C 1
ATOM 3372 O O . ARG A 1 406 ? 62.766 21.777 67.946 1.00 33.69 406 ARG A O 1
ATOM 3379 N N . LYS A 1 407 ? 60.574 21.486 67.559 1.00 38.22 407 LYS A N 1
ATOM 3380 C CA . LYS A 1 407 ? 60.226 20.381 68.481 1.00 38.22 407 LYS A CA 1
ATOM 3381 C C . LYS A 1 407 ? 58.946 19.760 67.917 1.00 38.22 407 LYS A C 1
ATOM 3383 O O . LYS A 1 407 ? 57.892 20.369 67.951 1.00 38.22 407 LYS A O 1
ATOM 3388 N N . LYS A 1 408 ? 59.034 18.733 67.067 1.00 30.44 408 LYS A N 1
ATOM 3389 C CA . LYS A 1 408 ? 59.124 17.311 67.438 1.00 30.44 408 LYS A CA 1
ATOM 3390 C C . LYS A 1 408 ? 58.174 16.951 68.588 1.00 30.44 408 LYS A C 1
ATOM 3392 O O . LYS A 1 408 ? 58.384 17.422 69.699 1.00 30.44 408 LYS A O 1
ATOM 3397 N N . LYS A 1 409 ? 57.313 15.973 68.278 1.00 34.00 409 LYS A N 1
ATOM 3398 C CA . LYS A 1 409 ? 56.592 15.064 69.182 1.00 34.00 409 LYS A CA 1
ATOM 3399 C C . LYS A 1 409 ? 55.301 15.623 69.794 1.00 34.00 409 LYS A C 1
ATOM 3401 O O . LYS A 1 409 ? 55.253 16.771 70.187 1.00 34.00 409 LYS A O 1
ATOM 3406 N N . ASP A 1 410 ? 54.219 14.868 69.921 1.00 33.88 410 ASP A N 1
ATOM 3407 C CA . ASP A 1 410 ? 54.014 13.448 69.651 1.00 33.88 410 ASP A CA 1
ATOM 3408 C C . ASP A 1 410 ? 52.518 13.177 69.444 1.00 33.88 410 ASP A C 1
ATOM 3410 O O . ASP A 1 410 ? 51.625 13.844 69.962 1.00 33.88 410 ASP A O 1
ATOM 3414 N N . SER A 1 411 ? 52.306 12.143 68.655 1.00 31.20 411 SER A N 1
ATOM 3415 C CA . SER A 1 411 ? 51.121 11.321 68.506 1.00 31.20 411 SER A CA 1
ATOM 3416 C C . SER A 1 411 ? 50.559 10.743 69.814 1.00 31.20 411 SER A C 1
ATOM 3418 O O . SER A 1 411 ? 51.308 10.351 70.698 1.00 31.20 411 SER A O 1
ATOM 3420 N N . LEU A 1 412 ? 49.239 10.522 69.784 1.00 32.62 412 LEU A N 1
ATOM 3421 C CA . LEU A 1 412 ? 48.467 9.464 70.455 1.00 32.62 412 LEU A CA 1
ATOM 3422 C C . LEU A 1 412 ? 48.349 9.416 71.999 1.00 32.62 412 LEU A C 1
ATOM 3424 O O . LEU A 1 412 ? 49.302 9.206 72.734 1.00 32.62 412 LEU A O 1
ATOM 3428 N N . ALA A 1 413 ? 47.072 9.328 72.400 1.00 37.69 413 ALA A N 1
ATOM 3429 C CA . ALA A 1 413 ? 46.510 8.483 73.464 1.00 37.69 413 ALA A CA 1
ATOM 3430 C C . ALA A 1 413 ? 46.623 8.923 74.942 1.00 37.69 413 ALA A C 1
ATOM 3432 O O . ALA A 1 413 ? 47.647 8.732 75.586 1.00 37.69 413 ALA A O 1
ATOM 3433 N N . LYS A 1 414 ? 45.460 9.352 75.477 1.00 35.25 414 LYS A N 1
ATOM 3434 C CA . LYS A 1 414 ? 44.988 9.523 76.883 1.00 35.25 414 LYS A CA 1
ATOM 3435 C C . LYS A 1 414 ? 44.373 10.927 76.954 1.00 35.25 414 LYS A C 1
ATOM 3437 O O . LYS A 1 414 ? 45.083 11.896 76.779 1.00 35.25 414 LYS A O 1
ATOM 3442 N N . VAL A 1 415 ? 43.073 11.176 77.094 1.00 37.41 415 VAL A N 1
ATOM 3443 C CA . VAL A 1 415 ? 42.124 10.716 78.110 1.00 37.41 415 VAL A CA 1
ATOM 3444 C C . VAL A 1 415 ? 40.716 11.059 77.587 1.00 37.41 415 VAL A C 1
ATOM 3446 O O . VAL A 1 415 ? 40.350 12.226 77.514 1.00 37.41 415 VAL A O 1
ATOM 3449 N N . LYS A 1 416 ? 39.910 10.064 77.205 1.00 41.22 416 LYS A N 1
ATOM 3450 C CA . LYS A 1 416 ? 38.441 10.193 77.079 1.00 41.22 416 LYS A CA 1
ATOM 3451 C C . LYS A 1 416 ? 37.783 8.898 77.556 1.00 41.22 416 LYS A C 1
ATOM 3453 O O . LYS A 1 416 ? 37.085 8.215 76.816 1.00 41.22 416 LYS A O 1
ATOM 3458 N N . LYS A 1 417 ? 38.068 8.557 78.814 1.00 47.94 417 LYS A N 1
ATOM 3459 C CA . LYS A 1 417 ? 37.469 7.438 79.550 1.00 47.94 417 LYS A CA 1
ATOM 3460 C C . LYS A 1 417 ? 37.041 7.882 80.954 1.00 47.94 417 LYS A C 1
ATOM 3462 O O . LYS A 1 417 ? 37.384 7.224 81.917 1.00 47.94 417 LYS A O 1
ATOM 3467 N N . GLU A 1 418 ? 36.318 8.999 81.067 1.00 45.16 418 GLU A N 1
ATOM 3468 C CA . GLU A 1 418 ? 35.774 9.477 82.358 1.00 45.16 418 GLU A CA 1
ATOM 3469 C C . GLU A 1 418 ? 34.410 10.183 82.226 1.00 45.16 418 GLU A C 1
ATOM 3471 O O . GLU A 1 418 ? 34.137 11.191 82.869 1.00 45.16 418 GLU A O 1
ATOM 3476 N N . LYS A 1 419 ? 33.499 9.673 81.384 1.00 42.25 419 LYS A N 1
ATOM 3477 C CA . LYS A 1 419 ? 32.099 10.152 81.412 1.00 42.25 419 LYS A CA 1
ATOM 3478 C C . LYS A 1 419 ? 31.047 9.108 81.023 1.00 42.25 419 LYS A C 1
ATOM 3480 O O . LYS A 1 419 ? 30.010 9.460 80.472 1.00 42.25 419 LYS A O 1
ATOM 3485 N N . ALA A 1 420 ? 31.323 7.828 81.289 1.00 45.62 420 ALA A N 1
ATOM 3486 C CA . ALA A 1 420 ? 30.407 6.713 81.009 1.00 45.62 420 ALA A CA 1
ATOM 3487 C C . ALA A 1 420 ? 30.041 5.864 82.246 1.00 45.62 420 ALA A C 1
ATOM 3489 O O . ALA A 1 420 ? 29.095 5.085 82.174 1.00 45.62 420 ALA A O 1
ATOM 3490 N N . ASP A 1 421 ? 30.697 6.064 83.396 1.00 48.25 421 ASP A N 1
ATOM 3491 C CA . ASP A 1 421 ? 30.467 5.250 84.604 1.00 48.25 421 ASP A CA 1
ATOM 3492 C C . ASP A 1 421 ? 29.534 5.892 85.651 1.00 48.25 421 ASP A C 1
ATOM 3494 O O . ASP A 1 421 ? 29.304 5.330 86.717 1.00 48.25 421 ASP A O 1
ATOM 3498 N N . ALA A 1 422 ? 28.882 7.014 85.334 1.00 42.47 422 ALA A N 1
ATOM 3499 C CA . ALA A 1 422 ? 27.913 7.667 86.226 1.00 42.47 422 ALA A CA 1
ATOM 3500 C C . ALA A 1 422 ? 26.447 7.213 86.009 1.00 42.47 422 ALA A C 1
ATOM 3502 O O . ALA A 1 422 ? 25.520 7.952 86.330 1.00 42.47 422 ALA A O 1
ATOM 3503 N N . LEU A 1 423 ? 26.214 6.016 85.443 1.00 48.72 423 LEU A N 1
ATOM 3504 C CA . LEU A 1 423 ? 24.863 5.496 85.149 1.00 48.72 423 LEU A CA 1
ATOM 3505 C C . LEU A 1 423 ? 24.596 4.062 85.648 1.00 48.72 423 LEU A C 1
ATOM 3507 O O . LEU A 1 423 ? 23.679 3.398 85.161 1.00 48.72 423 LEU A O 1
ATOM 3511 N N . LYS A 1 424 ? 25.373 3.542 86.608 1.00 50.47 424 LYS A N 1
ATOM 3512 C CA . LYS A 1 424 ? 25.205 2.143 87.059 1.00 50.47 424 LYS A CA 1
ATOM 3513 C C . LYS A 1 424 ? 25.203 1.908 88.570 1.00 50.47 424 LYS A C 1
ATOM 3515 O O . LYS A 1 424 ? 25.240 0.757 88.992 1.00 50.47 424 LYS A O 1
ATOM 3520 N N . LEU A 1 425 ? 25.062 2.967 89.369 1.00 48.53 425 LEU A N 1
ATOM 3521 C CA . LEU A 1 425 ? 24.993 2.893 90.835 1.00 48.53 425 LEU A CA 1
ATOM 3522 C C . LEU A 1 425 ? 23.745 3.591 91.413 1.00 48.53 425 LEU A C 1
ATOM 3524 O O . LEU A 1 425 ? 23.822 4.289 92.410 1.00 48.53 425 LEU A O 1
ATOM 3528 N N . LEU A 1 426 ? 22.584 3.420 90.771 1.00 41.66 426 LEU A N 1
ATOM 3529 C CA . LEU A 1 426 ? 21.269 3.844 91.298 1.00 41.66 426 LEU A CA 1
ATOM 3530 C C . LEU A 1 426 ? 20.163 2.833 90.925 1.00 41.66 426 LEU A C 1
ATOM 3532 O O . LEU A 1 426 ? 19.006 3.164 90.685 1.00 41.66 426 LEU A O 1
ATOM 3536 N N . ARG A 1 427 ? 20.547 1.554 90.839 1.00 46.59 427 ARG A N 1
ATOM 3537 C CA . ARG A 1 427 ? 19.648 0.394 90.784 1.00 46.59 427 ARG A CA 1
ATOM 3538 C C . ARG A 1 427 ? 20.214 -0.701 91.674 1.00 46.59 427 ARG A C 1
ATOM 3540 O O . ARG A 1 427 ? 20.919 -1.579 91.183 1.00 46.59 427 ARG A O 1
ATOM 3547 N N . LYS A 1 428 ? 19.901 -0.624 92.965 1.00 45.31 428 LYS A N 1
ATOM 3548 C CA . LYS A 1 428 ? 19.658 -1.754 93.874 1.00 45.31 428 LYS A CA 1
ATOM 3549 C C . LYS A 1 428 ? 19.441 -1.212 95.286 1.00 45.31 428 LYS A C 1
ATOM 3551 O O . LYS A 1 428 ? 20.204 -0.354 95.704 1.00 45.31 428 LYS A O 1
ATOM 3556 N N . GLN A 1 429 ? 18.473 -1.823 95.970 1.00 32.50 429 GLN A N 1
ATOM 3557 C CA . GLN A 1 429 ? 18.055 -1.682 97.374 1.00 32.50 429 GLN A CA 1
ATOM 3558 C C . GLN A 1 429 ? 16.743 -0.909 97.581 1.00 32.50 429 GLN A C 1
ATOM 3560 O O . GLN A 1 429 ? 16.580 0.212 97.108 1.00 32.50 429 GLN A O 1
ATOM 3565 N N . ASN A 1 430 ? 15.832 -1.581 98.297 1.00 42.62 430 ASN A N 1
ATOM 3566 C CA . ASN A 1 430 ? 14.479 -1.208 98.739 1.00 42.62 430 ASN A CA 1
ATOM 3567 C C . ASN A 1 430 ? 13.300 -1.659 97.854 1.00 42.62 430 ASN A C 1
ATOM 3569 O O . ASN A 1 430 ? 12.417 -0.897 97.476 1.00 42.62 430 ASN A O 1
ATOM 3573 N N . ASP A 1 431 ? 13.357 -2.923 97.436 1.00 40.50 431 ASP A N 1
ATOM 3574 C CA . ASP A 1 431 ? 12.828 -4.078 98.187 1.00 40.50 431 ASP A CA 1
ATOM 3575 C C . ASP A 1 431 ? 11.383 -4.108 98.740 1.00 40.50 431 ASP A C 1
ATOM 3577 O O . ASP A 1 431 ? 10.866 -3.201 99.379 1.00 40.50 431 ASP A O 1
ATOM 3581 N N . ALA A 1 432 ? 10.827 -5.318 98.587 1.00 46.59 432 ALA A N 1
ATOM 3582 C CA . ALA A 1 432 ? 10.246 -6.129 99.664 1.00 46.59 432 ALA A CA 1
ATOM 3583 C C . ALA A 1 432 ? 8.930 -5.707 100.342 1.00 46.59 432 ALA A C 1
ATOM 3585 O O . ALA A 1 432 ? 8.828 -5.723 101.563 1.00 46.59 432 ALA A O 1
ATOM 3586 N N . ALA A 1 433 ? 7.854 -5.550 99.561 1.00 41.03 433 ALA A N 1
ATOM 3587 C CA . ALA A 1 433 ? 6.485 -5.603 100.108 1.00 41.03 433 ALA A CA 1
ATOM 3588 C C . ALA A 1 433 ? 5.475 -6.463 99.313 1.00 41.03 433 ALA A C 1
ATOM 3590 O O . ALA A 1 433 ? 4.295 -6.496 99.649 1.00 41.03 433 ALA A O 1
ATOM 3591 N N . ALA A 1 434 ? 5.894 -7.198 98.274 1.00 46.22 434 ALA A N 1
ATOM 3592 C CA . ALA A 1 434 ? 4.954 -7.904 97.383 1.00 46.22 434 ALA A CA 1
ATOM 3593 C C . ALA A 1 434 ? 5.027 -9.443 97.428 1.00 46.22 434 ALA A C 1
ATOM 3595 O O . ALA A 1 434 ? 4.270 -10.114 96.726 1.00 46.22 434 ALA A O 1
ATOM 3596 N N . LYS A 1 435 ? 5.925 -10.020 98.239 1.00 47.12 435 LYS A N 1
ATOM 3597 C CA . LYS A 1 435 ? 6.195 -11.472 98.250 1.00 47.12 435 LYS A CA 1
ATOM 3598 C C . LYS A 1 435 ? 5.698 -12.242 99.478 1.00 47.12 435 LYS A C 1
ATOM 3600 O O . LYS A 1 435 ? 5.768 -13.458 99.456 1.00 47.12 435 LYS A O 1
ATOM 3605 N N . ALA A 1 436 ? 5.117 -11.582 100.481 1.00 46.66 436 ALA A N 1
ATOM 3606 C CA . ALA A 1 436 ? 4.639 -12.246 101.703 1.00 46.66 436 ALA A CA 1
ATOM 3607 C C . ALA A 1 436 ? 3.116 -12.513 101.751 1.00 46.66 436 ALA A C 1
ATOM 3609 O O . ALA A 1 436 ? 2.626 -13.074 102.722 1.00 46.66 436 ALA A O 1
ATOM 3610 N N . LYS A 1 437 ? 2.343 -12.139 100.718 1.00 46.84 437 LYS A N 1
ATOM 3611 C CA . LYS A 1 437 ? 0.864 -12.235 100.739 1.00 46.84 437 LYS A CA 1
ATOM 3612 C C . LYS A 1 437 ? 0.264 -13.339 99.858 1.00 46.84 437 LYS A C 1
ATOM 3614 O O . LYS A 1 437 ? -0.950 -13.454 99.785 1.00 46.84 437 LYS A O 1
ATOM 3619 N N . LYS A 1 438 ? 1.088 -14.133 99.162 1.00 48.34 438 LYS A N 1
ATOM 3620 C CA . LYS A 1 438 ? 0.626 -15.101 98.142 1.00 48.34 438 LYS A CA 1
ATOM 3621 C C . LYS A 1 438 ? 0.732 -16.576 98.528 1.00 48.34 438 LYS A C 1
ATOM 3623 O O . LYS A 1 438 ? 0.338 -17.423 97.734 1.00 48.34 438 LYS A O 1
ATOM 3628 N N . GLU A 1 439 ? 1.231 -16.888 99.719 1.00 48.12 439 GLU A N 1
ATOM 3629 C CA . GLU A 1 439 ? 1.555 -18.274 100.089 1.00 48.12 439 GLU A CA 1
ATOM 3630 C C . GLU A 1 439 ? 0.706 -18.829 101.248 1.00 48.12 439 GLU A C 1
ATOM 3632 O O . GLU A 1 439 ? 0.705 -20.032 101.474 1.00 48.12 439 GLU A O 1
ATOM 3637 N N . ALA A 1 440 ? -0.118 -17.991 101.894 1.00 47.09 440 ALA A N 1
ATOM 3638 C CA . ALA A 1 440 ? -1.026 -18.397 102.976 1.00 47.09 440 ALA A CA 1
ATOM 3639 C C . ALA A 1 440 ? -2.468 -18.730 102.523 1.00 47.09 440 ALA A C 1
ATOM 3641 O O . ALA A 1 440 ? -3.176 -19.443 103.221 1.00 47.09 440 ALA A O 1
ATOM 3642 N N . GLU A 1 441 ? -2.917 -18.305 101.335 1.00 47.69 441 GLU A N 1
ATOM 3643 C CA . GLU A 1 441 ? -4.281 -18.603 100.833 1.00 47.69 441 GLU A CA 1
ATOM 3644 C C . GLU A 1 441 ? -4.408 -19.976 100.135 1.00 47.69 441 GLU A C 1
ATOM 3646 O O . GLU A 1 441 ? -5.464 -20.321 99.599 1.00 47.69 441 GLU A O 1
ATOM 3651 N N . LYS A 1 442 ? -3.330 -20.772 100.094 1.00 48.78 442 LYS A N 1
ATOM 3652 C CA . LYS A 1 442 ? -3.220 -21.923 99.182 1.00 48.78 442 LYS A CA 1
ATOM 3653 C C . LYS A 1 442 ? -3.772 -23.250 99.727 1.00 48.78 442 LYS A C 1
ATOM 3655 O O . LYS A 1 442 ? -4.035 -24.136 98.920 1.00 48.78 442 LYS A O 1
ATOM 3660 N N . ASN A 1 443 ? -4.012 -23.395 101.036 1.00 51.16 443 ASN A N 1
ATOM 3661 C CA . ASN A 1 443 ? -4.251 -24.721 101.636 1.00 51.16 443 ASN A CA 1
ATOM 3662 C C . ASN A 1 443 ? -5.634 -24.975 102.271 1.00 51.16 443 ASN A C 1
ATOM 3664 O O . ASN A 1 443 ? -5.873 -26.094 102.710 1.00 51.16 443 ASN A O 1
ATOM 3668 N N . GLU A 1 444 ? -6.589 -24.037 102.243 1.00 49.47 444 GLU A N 1
ATOM 3669 C CA . GLU A 1 444 ? -7.920 -24.245 102.868 1.00 49.47 444 GLU A CA 1
ATOM 3670 C C . GLU A 1 444 ? -9.075 -24.493 101.866 1.00 49.47 444 GLU A C 1
ATOM 3672 O O . GLU A 1 444 ? -10.217 -24.740 102.240 1.00 49.47 444 GLU A O 1
ATOM 3677 N N . LYS A 1 445 ? -8.804 -24.491 100.553 1.00 45.62 445 LYS A N 1
ATOM 3678 C CA . LYS A 1 445 ? -9.831 -24.614 99.488 1.00 45.62 445 LYS A CA 1
ATOM 3679 C C . LYS A 1 445 ? -9.874 -25.971 98.770 1.00 45.62 445 LYS A C 1
ATOM 3681 O O . LYS A 1 445 ? -10.405 -26.060 97.663 1.00 45.62 445 LYS A O 1
ATOM 3686 N N . ILE A 1 446 ? -9.308 -27.029 99.354 1.00 52.44 446 ILE A N 1
ATOM 3687 C CA . ILE A 1 446 ? -9.026 -28.280 98.621 1.00 52.44 446 ILE A CA 1
ATOM 3688 C C . ILE A 1 446 ? -10.100 -29.377 98.780 1.00 52.44 446 ILE A C 1
ATOM 3690 O O . ILE A 1 446 ? -10.177 -30.254 97.920 1.00 52.44 446 ILE A O 1
ATOM 3694 N N . THR A 1 447 ? -11.024 -29.306 99.747 1.00 52.06 447 THR A N 1
ATOM 3695 C CA . THR A 1 447 ? -11.907 -30.469 100.027 1.00 52.06 447 THR A CA 1
ATOM 3696 C C . THR A 1 447 ? -13.388 -30.296 99.645 1.00 52.06 447 THR A C 1
ATOM 3698 O O . THR A 1 447 ? -14.078 -31.292 99.467 1.00 52.06 447 THR A O 1
ATOM 3701 N N . ILE A 1 448 ? -13.885 -29.078 99.380 1.00 50.91 448 ILE A N 1
ATOM 3702 C CA . ILE A 1 448 ? -15.295 -28.855 98.957 1.00 50.91 448 ILE A CA 1
ATOM 3703 C C . ILE A 1 448 ? -15.441 -28.659 97.427 1.00 50.91 448 ILE A C 1
ATOM 3705 O O . ILE A 1 448 ? -16.529 -28.777 96.866 1.00 50.91 448 ILE A O 1
ATOM 3709 N N . LYS A 1 449 ? -14.337 -28.455 96.695 1.00 46.31 449 LYS A N 1
ATOM 3710 C CA . LYS A 1 449 ? -14.360 -28.175 95.243 1.00 46.31 449 LYS A CA 1
ATOM 3711 C C . LYS A 1 449 ? -14.554 -29.406 94.341 1.00 46.31 449 LYS A C 1
ATOM 3713 O O . LYS A 1 449 ? -15.074 -29.278 93.236 1.00 46.31 449 LYS A O 1
ATOM 3718 N N . ARG A 1 450 ? -14.214 -30.611 94.818 1.00 50.00 450 ARG A N 1
ATOM 3719 C CA . ARG A 1 450 ? -14.160 -31.832 93.983 1.00 50.00 450 ARG A CA 1
ATOM 3720 C C . ARG A 1 450 ? -15.518 -32.441 93.595 1.00 50.00 450 ARG A C 1
ATOM 3722 O O . ARG A 1 450 ? -15.564 -33.202 92.637 1.00 50.00 450 ARG A O 1
ATOM 3729 N N . SER A 1 451 ? -16.614 -32.094 94.274 1.00 49.06 451 SER A N 1
ATOM 3730 C CA . SER A 1 451 ? -17.965 -32.609 93.961 1.00 49.06 451 SER A CA 1
ATOM 3731 C C . SER A 1 451 ? -18.747 -31.706 92.986 1.00 49.06 451 SER A C 1
ATOM 3733 O O . SER A 1 451 ? -19.474 -32.194 92.123 1.00 49.06 451 SER A O 1
ATOM 3735 N N . SER A 1 452 ? -18.524 -30.386 93.038 1.00 52.09 452 SER A N 1
ATOM 3736 C CA . SER A 1 452 ? -19.183 -29.399 92.161 1.00 52.09 452 SER A CA 1
ATOM 3737 C C . SER A 1 452 ? -18.497 -29.251 90.789 1.00 52.09 452 SER A C 1
ATOM 3739 O O . SER A 1 452 ? -19.165 -29.087 89.767 1.00 52.09 452 SER A O 1
ATOM 3741 N N . GLU A 1 453 ? -17.167 -29.406 90.718 1.00 51.44 453 GLU A N 1
ATOM 3742 C CA . GLU A 1 453 ? -16.418 -29.294 89.455 1.00 51.44 453 GLU A CA 1
ATOM 3743 C C . GLU A 1 453 ? -16.717 -30.448 88.473 1.00 51.44 453 GLU A C 1
ATOM 3745 O O . GLU A 1 453 ? -16.737 -30.230 87.265 1.00 51.44 453 GLU A O 1
ATOM 3750 N N . ALA A 1 454 ? -17.049 -31.657 88.940 1.00 52.62 454 ALA A N 1
ATOM 3751 C CA . ALA A 1 454 ? -17.303 -32.805 88.057 1.00 52.62 454 ALA A CA 1
ATOM 3752 C C . ALA A 1 454 ? -18.635 -32.727 87.273 1.00 52.62 454 ALA A C 1
ATOM 3754 O O . ALA A 1 454 ? -18.724 -33.260 86.163 1.00 52.62 454 ALA A O 1
ATOM 3755 N N . LEU A 1 455 ? -19.662 -32.054 87.809 1.00 53.31 455 LEU A N 1
ATOM 3756 C CA . LEU A 1 455 ? -20.947 -31.845 87.121 1.00 53.31 455 LEU A CA 1
ATOM 3757 C C . LEU A 1 455 ? -20.881 -30.669 86.136 1.00 53.31 455 LEU A C 1
ATOM 3759 O O . LEU A 1 455 ? -21.345 -30.803 85.001 1.00 53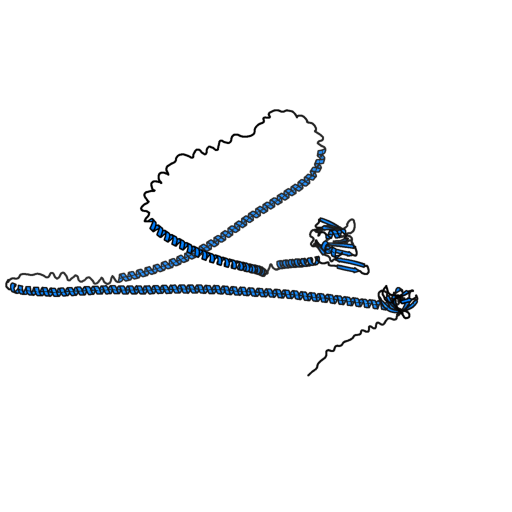.31 455 LEU A O 1
ATOM 3763 N N . LEU A 1 456 ? -20.211 -29.576 86.517 1.00 52.62 456 LEU A N 1
ATOM 3764 C CA . LEU A 1 456 ? -19.972 -28.424 85.641 1.00 52.62 456 LEU A CA 1
ATOM 3765 C C . LEU A 1 456 ? -19.072 -28.782 84.448 1.00 52.62 456 LEU A C 1
ATOM 3767 O O . LEU A 1 456 ? -19.404 -28.438 83.317 1.00 52.62 456 LEU A O 1
ATOM 3771 N N . ILE A 1 457 ? -18.018 -29.583 84.649 1.00 59.41 457 ILE A N 1
ATOM 3772 C CA . ILE A 1 457 ? -17.139 -30.049 83.559 1.00 59.41 457 ILE A CA 1
ATOM 3773 C C . ILE A 1 457 ? -17.887 -30.967 82.573 1.00 59.41 457 ILE A C 1
ATOM 3775 O O . ILE A 1 457 ? -17.565 -30.995 81.383 1.00 59.41 457 ILE A O 1
ATOM 3779 N N . LYS A 1 458 ? -18.903 -31.719 83.022 1.00 59.28 458 LYS A N 1
ATOM 3780 C CA . LYS A 1 458 ? -19.693 -32.618 82.161 1.00 59.28 458 LYS A CA 1
ATOM 3781 C C . LYS A 1 458 ? -20.714 -31.855 81.309 1.00 59.28 458 LYS A C 1
ATOM 3783 O O . LYS A 1 458 ? -20.917 -32.211 80.147 1.00 59.28 458 LYS A O 1
ATOM 3788 N N . GLU A 1 459 ? -21.323 -30.798 81.846 1.00 58.75 459 GLU A N 1
ATOM 3789 C CA . GLU A 1 459 ? -22.169 -29.880 81.071 1.00 58.75 459 GLU A CA 1
ATOM 3790 C C . GLU A 1 459 ? -21.357 -28.976 80.140 1.00 58.75 459 GLU A C 1
ATOM 3792 O O . GLU A 1 459 ? -21.750 -28.786 78.987 1.00 58.75 459 GLU A O 1
ATOM 3797 N N . GLU A 1 460 ? -20.201 -28.475 80.581 1.00 56.00 460 GLU A N 1
ATOM 3798 C CA . GLU A 1 460 ? -19.294 -27.700 79.731 1.00 56.00 460 GLU A CA 1
ATOM 3799 C C . GLU A 1 460 ? -18.707 -28.547 78.605 1.00 56.00 460 GLU A C 1
ATOM 3801 O O . GLU A 1 460 ? -18.712 -28.084 77.470 1.00 56.00 460 GLU A O 1
ATOM 3806 N N . LYS A 1 461 ? -18.314 -29.809 78.844 1.00 59.72 461 LYS A N 1
ATOM 3807 C CA . LYS A 1 461 ? -17.911 -30.723 77.759 1.00 59.72 461 LYS A CA 1
ATOM 3808 C C . LYS A 1 461 ? -19.036 -30.966 76.757 1.00 59.72 461 LYS A C 1
ATOM 3810 O O . LYS A 1 461 ? -18.781 -30.930 75.563 1.00 59.72 461 LYS A O 1
ATOM 3815 N N . ARG A 1 462 ? -20.290 -31.136 77.197 1.00 61.81 462 ARG A N 1
ATOM 3816 C CA . ARG A 1 462 ? -21.436 -31.291 76.276 1.00 61.81 462 ARG A CA 1
ATOM 3817 C C . ARG A 1 462 ? -21.700 -30.029 75.453 1.00 61.81 462 ARG A C 1
ATOM 3819 O O . ARG A 1 462 ? -21.979 -30.133 74.260 1.00 61.81 462 ARG A O 1
ATOM 3826 N N . LYS A 1 463 ? -21.586 -28.844 76.061 1.00 58.53 463 LYS A N 1
ATOM 3827 C CA . LYS A 1 463 ? -21.693 -27.560 75.348 1.00 58.53 463 LYS A CA 1
ATOM 3828 C C . LYS A 1 463 ? -20.528 -27.362 74.380 1.00 58.53 463 LYS A C 1
ATOM 3830 O O . LYS A 1 463 ? -20.761 -26.950 73.249 1.00 58.53 463 LYS A O 1
ATOM 3835 N N . TYR A 1 464 ? -19.311 -27.713 74.783 1.00 57.19 464 TYR A N 1
ATOM 3836 C CA . TYR A 1 464 ? -18.107 -27.623 73.962 1.00 57.19 464 TYR A CA 1
ATOM 3837 C C . TYR A 1 464 ? -18.147 -28.609 72.786 1.00 57.19 464 TYR A C 1
ATOM 3839 O O . TYR A 1 464 ? -17.920 -28.203 71.654 1.00 57.19 464 TYR A O 1
ATOM 3847 N N . ASP A 1 465 ? -18.560 -29.860 72.996 1.00 67.19 465 ASP A N 1
ATOM 3848 C CA . ASP A 1 465 ? -18.718 -30.862 71.932 1.00 67.19 465 ASP A CA 1
ATOM 3849 C C . ASP A 1 465 ? -19.856 -30.500 70.963 1.00 67.19 465 ASP A C 1
ATOM 3851 O O . ASP A 1 465 ? -19.740 -30.706 69.752 1.00 67.19 465 ASP A O 1
ATOM 3855 N N . SER A 1 466 ? -20.946 -29.907 71.468 1.00 67.06 466 SER A N 1
ATOM 3856 C CA . SER A 1 466 ? -22.023 -29.354 70.638 1.00 67.06 466 SER A CA 1
ATOM 3857 C C . SER A 1 466 ? -21.555 -28.144 69.824 1.00 67.06 466 SER A C 1
ATOM 3859 O O . SER A 1 466 ? -21.926 -28.019 68.659 1.00 67.06 466 SER A O 1
ATOM 3861 N N . LEU A 1 467 ? -20.730 -27.270 70.406 1.00 62.28 467 LEU A N 1
ATOM 3862 C CA . LEU A 1 467 ? -20.124 -26.120 69.728 1.00 62.28 467 LEU A CA 1
ATOM 3863 C C . LEU A 1 467 ? -19.107 -26.556 68.672 1.00 62.28 467 LEU A C 1
ATOM 3865 O O . LEU A 1 467 ? -19.112 -26.013 67.575 1.00 62.28 467 LEU A O 1
ATOM 3869 N N . ILE A 1 468 ? -18.284 -27.564 68.957 1.00 70.25 468 ILE A N 1
ATOM 3870 C CA . ILE A 1 468 ? -17.324 -28.132 68.005 1.00 70.25 468 ILE A CA 1
ATOM 3871 C C . ILE A 1 468 ? -18.068 -28.806 66.846 1.00 70.25 468 ILE A C 1
ATOM 3873 O O . ILE A 1 468 ? -17.689 -28.609 65.693 1.00 70.25 468 ILE A O 1
ATOM 3877 N N . LYS A 1 469 ? -19.161 -29.542 67.105 1.00 71.12 469 LYS A N 1
ATOM 3878 C CA . LYS A 1 469 ? -20.017 -30.100 66.042 1.00 71.12 469 LYS A CA 1
ATOM 3879 C C . LYS A 1 469 ? -20.701 -29.011 65.218 1.00 71.12 469 LYS A C 1
ATOM 3881 O O . LYS A 1 469 ? -20.688 -29.104 63.993 1.00 71.12 469 LYS A O 1
ATOM 3886 N N . ALA A 1 470 ? -21.231 -27.969 65.860 1.00 67.19 470 ALA A N 1
ATOM 3887 C CA . ALA A 1 470 ? -21.809 -26.818 65.169 1.00 67.19 470 ALA A CA 1
ATOM 3888 C C . ALA A 1 470 ? -20.757 -26.099 64.308 1.00 67.19 470 ALA A C 1
ATOM 3890 O O . ALA A 1 470 ? -21.004 -25.859 63.134 1.00 67.19 470 ALA A O 1
ATOM 3891 N N . GLN A 1 471 ? -19.545 -25.872 64.823 1.00 58.59 471 GLN A N 1
ATOM 3892 C CA . GLN A 1 471 ? -18.434 -25.282 64.071 1.00 58.59 471 GLN A CA 1
ATOM 3893 C C . GLN A 1 471 ? -17.923 -26.184 62.945 1.00 58.59 471 GLN A C 1
ATOM 3895 O O . GLN A 1 471 ? -17.514 -25.687 61.899 1.00 58.59 471 GLN A O 1
ATOM 3900 N N . GLN A 1 472 ? -17.911 -27.506 63.121 1.00 66.31 472 GLN A N 1
ATOM 3901 C CA . GLN A 1 472 ? -17.552 -28.442 62.053 1.00 66.31 472 GLN A CA 1
ATOM 3902 C C . GLN A 1 472 ? -18.611 -28.458 60.950 1.00 66.31 472 GLN A C 1
ATOM 3904 O O . GLN A 1 472 ? -18.257 -28.535 59.774 1.00 66.31 472 GLN A O 1
ATOM 3909 N N . GLN A 1 473 ? -19.890 -28.362 61.309 1.00 69.75 473 GLN A N 1
ATOM 3910 C CA . GLN A 1 473 ? -20.986 -28.282 60.353 1.00 69.75 473 GLN A CA 1
ATOM 3911 C C . GLN A 1 473 ? -20.988 -26.940 59.619 1.00 69.75 473 GLN A C 1
ATOM 3913 O O . GLN A 1 473 ? -21.014 -26.927 58.394 1.00 69.75 473 GLN A O 1
ATOM 3918 N N . GLU A 1 474 ? -20.798 -25.839 60.339 1.00 65.69 474 GLU A N 1
ATOM 3919 C CA . GLU A 1 474 ? -20.636 -24.500 59.777 1.00 65.69 474 GLU A CA 1
ATOM 3920 C C . GLU A 1 474 ? -19.387 -24.420 58.887 1.00 65.69 474 GLU A C 1
ATOM 3922 O O . GLU A 1 474 ? -19.441 -23.863 57.797 1.00 65.69 474 GLU A O 1
ATOM 3927 N N . ARG A 1 475 ? -18.270 -25.070 59.255 1.00 65.38 475 ARG A N 1
ATOM 3928 C CA . ARG A 1 475 ? -17.091 -25.202 58.379 1.00 65.38 475 ARG A CA 1
ATOM 3929 C C . ARG A 1 475 ? -17.383 -26.022 57.131 1.00 65.38 475 ARG A C 1
ATOM 3931 O O . ARG A 1 475 ? -16.910 -25.632 56.071 1.00 65.38 475 ARG A O 1
ATOM 3938 N N . LYS A 1 476 ? -18.133 -27.126 57.223 1.00 71.69 476 LYS A N 1
ATOM 3939 C CA . LYS A 1 476 ? -18.537 -27.936 56.057 1.00 71.69 476 LYS A CA 1
ATOM 3940 C C . LYS A 1 476 ? -19.476 -27.156 55.138 1.00 71.69 476 LYS A C 1
ATOM 3942 O O . LYS A 1 476 ? -19.284 -27.181 53.925 1.00 71.69 476 LYS A O 1
ATOM 3947 N N . GLU A 1 477 ? -20.429 -26.417 55.698 1.00 68.50 477 GLU A N 1
ATOM 3948 C CA . GLU A 1 477 ? -21.322 -25.520 54.962 1.00 68.50 477 GLU A CA 1
ATOM 3949 C C . GLU A 1 477 ? -20.547 -24.365 54.325 1.00 68.50 477 GLU A C 1
ATOM 3951 O O . GLU A 1 477 ? -20.753 -24.071 53.150 1.00 68.50 477 GLU A O 1
ATOM 3956 N N . LEU A 1 478 ? -19.571 -23.787 55.030 1.00 65.56 478 LEU A N 1
ATOM 3957 C CA . LEU A 1 478 ? -18.669 -22.763 54.506 1.00 65.56 478 LEU A CA 1
ATOM 3958 C C . LEU A 1 478 ? -17.761 -23.319 53.401 1.00 65.56 478 LEU A C 1
ATOM 3960 O O . LEU A 1 478 ? -17.496 -22.630 52.422 1.00 65.56 478 LEU A O 1
ATOM 3964 N N . GLN A 1 479 ? -17.299 -24.567 53.510 1.00 65.50 479 GLN A N 1
ATOM 3965 C CA . GLN A 1 479 ? -16.524 -25.240 52.464 1.00 65.50 479 GLN A CA 1
ATOM 3966 C C . GLN A 1 479 ? -17.393 -25.556 51.241 1.00 65.50 479 GLN A C 1
ATOM 3968 O O . GLN A 1 479 ? -16.934 -25.405 50.112 1.00 65.50 479 GLN A O 1
ATOM 3973 N N . ALA A 1 480 ? -18.657 -25.937 51.443 1.00 65.06 480 ALA A N 1
ATOM 3974 C CA . ALA A 1 480 ? -19.628 -26.136 50.371 1.00 65.06 480 ALA A CA 1
ATOM 3975 C C . ALA A 1 480 ? -20.017 -24.809 49.695 1.00 65.06 480 ALA A C 1
ATOM 3977 O O . ALA A 1 480 ? -20.123 -24.753 48.471 1.00 65.06 480 ALA A O 1
ATOM 3978 N N . LEU A 1 481 ? -20.162 -23.728 50.465 1.00 60.66 481 LEU A N 1
ATOM 3979 C CA . LEU A 1 481 ? -20.366 -22.365 49.969 1.00 60.66 481 LEU A CA 1
ATOM 3980 C C . LEU A 1 481 ? -19.135 -21.845 49.228 1.00 60.66 481 LEU A C 1
ATOM 3982 O O . LEU A 1 481 ? -19.300 -21.239 48.177 1.00 60.66 481 LEU A O 1
ATOM 3986 N N . LYS A 1 482 ? -17.918 -22.133 49.705 1.00 60.78 482 LYS A N 1
ATOM 3987 C CA . LYS A 1 482 ? -16.673 -21.830 48.984 1.00 60.78 482 LYS A CA 1
ATOM 3988 C C . LYS A 1 482 ? -16.593 -22.593 47.670 1.00 60.78 482 LYS A C 1
ATOM 3990 O O . LYS A 1 482 ? -16.402 -21.959 46.651 1.00 60.78 482 LYS A O 1
ATOM 3995 N N . ARG A 1 483 ? -16.881 -23.898 47.642 1.00 62.41 483 ARG A N 1
ATOM 3996 C CA . ARG A 1 483 ? -16.938 -24.675 46.386 1.00 62.41 483 ARG A CA 1
ATOM 3997 C C . ARG A 1 483 ? -17.991 -24.141 45.410 1.00 62.41 483 ARG A C 1
ATOM 3999 O O . ARG A 1 483 ? -17.730 -24.063 44.215 1.00 62.41 483 ARG A O 1
ATOM 4006 N N . LYS A 1 484 ? -19.164 -23.728 45.908 1.00 56.59 484 LYS A N 1
ATOM 4007 C CA . LYS A 1 484 ? -20.186 -23.050 45.093 1.00 56.59 484 LYS A CA 1
ATOM 4008 C C . LYS A 1 484 ? -19.707 -21.679 44.612 1.00 56.59 484 LYS A C 1
ATOM 4010 O O . LYS A 1 484 ? -19.921 -21.353 43.456 1.00 56.59 484 LYS A O 1
ATOM 4015 N N . SER A 1 485 ? -19.027 -20.908 45.456 1.00 48.62 485 SER A N 1
ATOM 4016 C CA . SER A 1 485 ? -18.434 -19.614 45.107 1.00 48.62 485 SER A CA 1
ATOM 4017 C C . SER A 1 485 ? -17.297 -19.752 44.097 1.00 48.62 485 SER A C 1
ATOM 4019 O O . SER A 1 485 ? -17.190 -18.910 43.219 1.00 48.62 485 SER A O 1
ATOM 4021 N N . ASP A 1 486 ? -16.479 -20.798 44.185 1.00 54.16 486 ASP A N 1
ATOM 4022 C CA . ASP A 1 486 ? -15.377 -21.083 43.265 1.00 54.16 486 ASP A CA 1
ATOM 4023 C C . ASP A 1 486 ? -15.920 -21.563 41.913 1.00 54.16 486 ASP A C 1
ATOM 4025 O O . ASP A 1 486 ? -15.439 -21.135 40.868 1.00 54.16 486 ASP A O 1
ATOM 4029 N N . SER A 1 487 ? -16.989 -22.367 41.916 1.00 54.62 487 SER A N 1
ATOM 4030 C CA . SER A 1 487 ? -17.732 -22.736 40.704 1.00 54.62 487 SER A CA 1
ATOM 4031 C C . SER A 1 487 ? -18.412 -21.519 40.064 1.00 54.62 487 SER A C 1
ATOM 4033 O O . SER A 1 487 ? -18.304 -21.320 38.858 1.00 54.62 487 SER A O 1
ATOM 4035 N N . ILE A 1 488 ? -19.024 -20.640 40.862 1.00 52.62 488 ILE A N 1
ATOM 4036 C CA . ILE A 1 488 ? -19.574 -19.362 40.389 1.00 52.62 488 ILE A CA 1
ATOM 4037 C C . ILE A 1 488 ? -18.451 -18.443 39.889 1.00 52.62 488 ILE A C 1
ATOM 4039 O O . ILE A 1 488 ? -18.626 -17.776 38.879 1.00 52.62 488 ILE A O 1
ATOM 4043 N N . ALA A 1 489 ? -17.280 -18.425 40.527 1.00 52.75 489 ALA A N 1
ATOM 4044 C CA . ALA A 1 489 ? -16.129 -17.648 40.079 1.00 52.75 489 ALA A CA 1
ATOM 4045 C C . ALA A 1 489 ? -15.560 -18.183 38.758 1.00 52.75 489 ALA A C 1
ATOM 4047 O O . ALA A 1 489 ? -15.174 -17.383 37.911 1.00 52.75 489 ALA A O 1
ATOM 4048 N N . GLN A 1 490 ? -15.559 -19.503 38.549 1.00 56.19 490 GLN A N 1
ATOM 4049 C CA . GLN A 1 490 ? -15.214 -20.126 37.269 1.00 56.19 490 GLN A CA 1
ATOM 4050 C C . GLN A 1 490 ? -16.232 -19.781 36.181 1.00 56.19 490 GLN A C 1
ATOM 4052 O O . GLN A 1 490 ? -15.822 -19.394 35.092 1.00 56.19 490 GLN A O 1
ATOM 4057 N N . VAL A 1 491 ? -17.534 -19.829 36.479 1.00 54.62 491 VAL A N 1
ATOM 4058 C CA . VAL A 1 491 ? -18.594 -19.414 35.543 1.00 54.62 491 VAL A CA 1
ATOM 4059 C C . VAL A 1 491 ? -18.475 -17.926 35.217 1.00 54.62 491 VAL A C 1
ATOM 4061 O O . VAL A 1 491 ? -18.463 -17.566 34.050 1.00 54.62 491 VAL A O 1
ATOM 4064 N N . ILE A 1 492 ? -18.259 -17.061 36.211 1.00 55.94 492 ILE A N 1
ATOM 4065 C CA . ILE A 1 492 ? -18.035 -15.623 36.009 1.00 55.94 492 ILE A CA 1
ATOM 4066 C C . ILE A 1 492 ? -16.731 -15.368 35.241 1.00 55.94 492 ILE A C 1
ATOM 4068 O O . ILE A 1 492 ? -16.654 -14.410 34.478 1.00 55.94 492 ILE A O 1
ATOM 4072 N N . ALA A 1 493 ? -15.687 -16.178 35.426 1.00 58.88 493 ALA A N 1
ATOM 4073 C CA . ALA A 1 493 ? -14.442 -16.061 34.671 1.00 58.88 493 ALA A CA 1
ATOM 4074 C C . ALA A 1 493 ? -14.627 -16.482 33.206 1.00 58.88 493 ALA A C 1
ATOM 4076 O O . ALA A 1 493 ? -14.132 -15.781 32.323 1.00 58.88 493 ALA A O 1
ATOM 4077 N N . LEU A 1 494 ? -15.382 -17.556 32.950 1.00 62.72 494 LEU A N 1
ATOM 4078 C CA . LEU A 1 494 ? -15.760 -17.996 31.607 1.00 62.72 494 LEU A CA 1
ATOM 4079 C C . LEU A 1 494 ? -16.653 -16.954 30.924 1.00 62.72 494 LEU A C 1
ATOM 4081 O O . LEU A 1 494 ? -16.327 -16.493 29.837 1.00 62.72 494 LEU A O 1
ATOM 4085 N N . GLU A 1 495 ? -17.698 -16.485 31.607 1.00 57.53 495 GLU A N 1
ATOM 4086 C CA . GLU A 1 495 ? -18.571 -15.409 31.137 1.00 57.53 495 GLU A CA 1
ATOM 4087 C C . GLU A 1 495 ? -17.779 -14.121 30.911 1.00 57.53 495 GLU A C 1
ATOM 4089 O O . GLU A 1 495 ? -18.017 -13.425 29.937 1.00 57.53 495 GLU A O 1
ATOM 4094 N N . ARG A 1 496 ? -16.785 -13.789 31.748 1.00 59.72 496 ARG A N 1
ATOM 4095 C CA . ARG A 1 496 ? -15.889 -12.645 31.504 1.00 59.72 496 ARG A CA 1
ATOM 4096 C C . ARG A 1 496 ? -14.998 -12.867 30.291 1.00 59.72 496 ARG A C 1
ATOM 4098 O O . ARG A 1 496 ? -14.780 -11.905 29.564 1.00 59.72 496 ARG A O 1
ATOM 4105 N N . GLN A 1 497 ? -14.479 -14.069 30.054 1.00 63.53 497 GLN A N 1
ATOM 4106 C CA . GLN A 1 497 ? -13.703 -14.375 28.848 1.00 63.53 497 GLN A CA 1
ATOM 4107 C C . GLN A 1 497 ? -14.574 -14.298 27.591 1.00 63.53 497 GLN A C 1
ATOM 4109 O O . GLN A 1 497 ? -14.161 -13.675 26.612 1.00 63.53 497 GLN A O 1
ATOM 4114 N N . GLU A 1 498 ? -15.798 -14.818 27.637 1.00 64.31 498 GLU A N 1
ATOM 4115 C CA . GLU A 1 498 ? -16.786 -14.688 26.568 1.00 64.31 498 GLU A CA 1
ATOM 4116 C C . GLU A 1 498 ? -17.217 -13.238 26.368 1.00 64.31 498 GLU A C 1
ATOM 4118 O O . GLU A 1 498 ? -17.304 -12.786 25.233 1.00 64.31 498 GLU A O 1
ATOM 4123 N N . LEU A 1 499 ? -17.392 -12.462 27.438 1.00 59.31 499 LEU A N 1
ATOM 4124 C CA . LEU A 1 499 ? -17.745 -11.044 27.387 1.00 59.31 499 LEU A CA 1
ATOM 4125 C C . LEU A 1 499 ? -16.563 -10.178 26.940 1.00 59.31 499 LEU A C 1
ATOM 4127 O O . LEU A 1 499 ? -16.769 -9.141 26.322 1.00 59.31 499 LEU A O 1
ATOM 4131 N N . ILE A 1 500 ? -15.318 -10.593 27.190 1.00 61.97 500 ILE A N 1
ATOM 4132 C CA . ILE A 1 500 ? -14.107 -10.000 26.606 1.00 61.97 500 ILE A CA 1
ATOM 4133 C C . ILE A 1 500 ? -14.005 -10.368 25.122 1.00 61.97 500 ILE A C 1
ATOM 4135 O O . ILE A 1 500 ? -13.645 -9.509 24.324 1.00 61.97 500 ILE A O 1
ATOM 4139 N N . ALA A 1 501 ? -14.350 -11.592 24.719 1.00 64.56 501 ALA A N 1
ATOM 4140 C CA . ALA A 1 501 ? -14.392 -12.004 23.316 1.00 64.56 501 ALA A CA 1
ATOM 4141 C C . ALA A 1 501 ? -15.522 -11.299 22.544 1.00 64.56 501 ALA A C 1
ATOM 4143 O O . ALA A 1 501 ? -15.298 -10.818 21.435 1.00 64.56 501 ALA A O 1
ATOM 4144 N N . LEU A 1 502 ? -16.699 -11.147 23.155 1.00 59.62 502 LEU A N 1
ATOM 4145 C CA . LEU A 1 502 ? -17.822 -10.342 22.675 1.00 59.62 502 LEU A CA 1
ATOM 4146 C C . LEU A 1 502 ? -17.455 -8.867 22.648 1.00 59.62 502 LEU A C 1
ATOM 4148 O O . LEU A 1 502 ? -17.675 -8.241 21.631 1.00 59.62 502 LEU A O 1
ATOM 4152 N N . ARG A 1 503 ? -16.790 -8.317 23.671 1.00 60.06 503 ARG A N 1
ATOM 4153 C CA . ARG A 1 503 ? -16.274 -6.939 23.633 1.00 60.06 503 ARG A CA 1
ATOM 4154 C C . ARG A 1 503 ? -15.176 -6.752 22.601 1.00 60.06 503 ARG A C 1
ATOM 4156 O O . ARG A 1 503 ? -15.094 -5.671 22.048 1.00 60.06 503 ARG A O 1
ATOM 4163 N N . LYS A 1 504 ? -14.347 -7.754 22.306 1.00 56.78 504 LYS A N 1
ATOM 4164 C CA . LYS A 1 504 ? -13.385 -7.700 21.195 1.00 56.78 504 LYS A CA 1
ATOM 4165 C C . LYS A 1 504 ? -14.115 -7.727 19.853 1.00 56.78 504 LYS A C 1
ATOM 4167 O O . LYS A 1 504 ? -13.793 -6.911 19.002 1.00 56.78 504 LYS A O 1
ATOM 4172 N N . ARG A 1 505 ? -15.139 -8.571 19.681 1.00 54.62 505 ARG A N 1
ATOM 4173 C CA . ARG A 1 505 ? -16.000 -8.582 18.482 1.00 54.62 505 ARG A CA 1
ATOM 4174 C C . ARG A 1 505 ? -16.825 -7.305 18.336 1.00 54.62 505 ARG A C 1
ATOM 4176 O O . ARG A 1 505 ? -16.902 -6.796 17.232 1.00 54.62 505 ARG A O 1
ATOM 4183 N N . ASP A 1 506 ? -17.345 -6.748 19.423 1.00 54.91 506 ASP A N 1
ATOM 4184 C CA . ASP A 1 506 ? -18.081 -5.483 19.482 1.00 54.91 506 ASP A CA 1
ATOM 4185 C C . ASP A 1 506 ? -17.151 -4.285 19.378 1.00 54.91 506 ASP A C 1
ATOM 4187 O O . ASP A 1 506 ? -17.566 -3.254 18.882 1.00 54.91 506 ASP A O 1
ATOM 4191 N N . SER A 1 507 ? -15.897 -4.386 19.815 1.00 52.62 507 SER A N 1
ATOM 4192 C CA . SER A 1 507 ? -14.876 -3.362 19.597 1.00 52.62 507 SER A CA 1
ATOM 4193 C C . SER A 1 507 ? -14.404 -3.396 18.151 1.00 52.62 507 SER A C 1
ATOM 4195 O O . SER A 1 507 ? -14.181 -2.334 17.599 1.00 52.62 507 SER A O 1
ATOM 4197 N N . ILE A 1 508 ? -14.322 -4.569 17.511 1.00 53.56 508 ILE A N 1
ATOM 4198 C CA . ILE A 1 508 ? -14.089 -4.725 16.066 1.00 53.56 508 ILE A CA 1
ATOM 4199 C C . ILE A 1 508 ? -15.326 -4.268 15.275 1.00 53.56 508 ILE A C 1
ATOM 4201 O O . ILE A 1 508 ? -15.192 -3.584 14.268 1.00 53.56 508 ILE A O 1
ATOM 4205 N N . ALA A 1 509 ? -16.540 -4.557 15.748 1.00 51.19 509 ALA A N 1
ATOM 4206 C CA . ALA A 1 509 ? -17.790 -4.124 15.130 1.00 51.19 509 ALA A CA 1
ATOM 4207 C C . ALA A 1 509 ? -18.070 -2.634 15.365 1.00 51.19 509 ALA A C 1
ATOM 4209 O O . ALA A 1 509 ? -18.609 -1.996 14.475 1.00 51.19 509 ALA A O 1
ATOM 4210 N N . LYS A 1 510 ? -17.655 -2.049 16.497 1.00 50.50 510 LYS A N 1
ATOM 4211 C CA . LYS A 1 510 ? -17.653 -0.600 16.753 1.00 50.50 510 LYS A CA 1
ATOM 4212 C C . LYS A 1 510 ? -16.512 0.098 16.026 1.00 50.50 510 LYS A C 1
ATOM 4214 O O . LYS A 1 510 ? -16.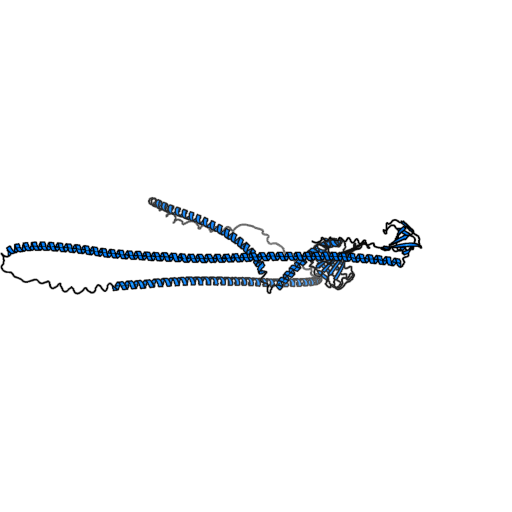765 1.174 15.523 1.00 50.50 510 LYS A O 1
ATOM 4219 N N . LEU A 1 511 ? -15.334 -0.507 15.847 1.00 47.03 511 LEU A N 1
ATOM 4220 C CA . LEU A 1 511 ? -14.312 -0.008 14.911 1.00 47.03 511 LEU A CA 1
ATOM 4221 C C . LEU A 1 511 ? -14.827 -0.025 13.464 1.00 47.03 511 LEU A C 1
ATOM 4223 O O . LEU A 1 511 ? -14.524 0.885 12.701 1.00 47.03 511 LEU A O 1
ATOM 4227 N N . ASN A 1 512 ? -15.643 -1.018 13.101 1.00 48.88 512 ASN A N 1
ATOM 4228 C CA . ASN A 1 512 ? -16.256 -1.127 11.777 1.00 48.88 512 ASN A CA 1
ATOM 4229 C C . ASN A 1 512 ? -17.534 -0.281 11.613 1.00 48.88 512 ASN A C 1
ATOM 4231 O O . ASN A 1 512 ? -17.837 0.101 10.493 1.00 48.88 512 ASN A O 1
ATOM 4235 N N . ASN A 1 513 ? -18.267 0.037 12.688 1.00 43.78 513 ASN A N 1
ATOM 4236 C CA . ASN A 1 513 ? -19.495 0.847 12.648 1.00 43.78 513 ASN A CA 1
ATOM 4237 C C . ASN A 1 513 ? -19.254 2.332 13.001 1.00 43.78 513 ASN A C 1
ATOM 4239 O O . ASN A 1 513 ? -19.956 3.181 12.469 1.00 43.78 513 ASN A O 1
ATOM 4243 N N . GLN A 1 514 ? -18.237 2.685 13.803 1.00 44.12 514 GLN A N 1
ATOM 4244 C CA . GLN A 1 514 ? -17.716 4.066 13.897 1.00 44.12 514 GLN A CA 1
ATOM 4245 C C . GLN A 1 514 ? -17.022 4.491 12.596 1.00 44.12 514 GLN A C 1
ATOM 4247 O O . GLN A 1 514 ? -16.949 5.678 12.323 1.00 44.12 514 GLN A O 1
ATOM 4252 N N . ARG A 1 515 ? -16.583 3.540 11.759 1.00 44.50 515 ARG A N 1
ATOM 4253 C CA . ARG A 1 515 ? -16.163 3.781 10.366 1.00 44.50 515 ARG A CA 1
ATOM 4254 C C . ARG A 1 515 ? -17.318 4.068 9.392 1.00 44.50 515 ARG A C 1
ATOM 4256 O O . ARG A 1 515 ? -17.038 4.343 8.237 1.00 44.50 515 ARG A O 1
ATOM 4263 N N . LEU A 1 516 ? -18.581 3.958 9.821 1.00 46.00 516 LEU A N 1
ATOM 4264 C CA . LEU A 1 516 ? -19.760 4.054 8.944 1.00 46.00 516 LEU A CA 1
ATOM 4265 C C . LEU A 1 516 ? -20.769 5.146 9.360 1.00 46.00 516 LEU A C 1
ATOM 4267 O O . LEU A 1 516 ? -21.815 5.250 8.730 1.00 46.00 516 LEU A O 1
ATOM 4271 N N . GLN A 1 517 ? -20.521 5.926 10.424 1.00 46.78 517 GLN A N 1
ATOM 4272 C CA . GLN A 1 517 ? -21.519 6.882 10.952 1.00 46.78 517 GLN A CA 1
ATOM 4273 C C . GLN A 1 517 ? -21.008 8.284 11.321 1.00 46.78 517 GLN A C 1
ATOM 4275 O O . GLN A 1 517 ? -21.821 9.135 11.668 1.00 46.78 517 GLN A O 1
ATOM 4280 N N . THR A 1 518 ? -19.713 8.585 11.223 1.00 42.94 518 THR A N 1
ATOM 4281 C CA . THR A 1 518 ? -19.208 9.966 11.413 1.00 42.94 518 THR A CA 1
ATOM 4282 C C . THR A 1 518 ? -19.221 10.795 10.133 1.00 42.94 518 THR A C 1
ATOM 4284 O O . THR A 1 518 ? -18.680 11.894 10.116 1.00 42.94 518 THR A O 1
ATOM 4287 N N . ASP A 1 519 ? -19.782 10.244 9.058 1.00 44.25 519 ASP A N 1
ATOM 4288 C CA . ASP A 1 519 ? -19.439 10.558 7.681 1.00 44.25 519 ASP A CA 1
ATOM 4289 C C . ASP A 1 519 ? -20.084 11.775 6.971 1.00 44.25 519 ASP A C 1
ATOM 4291 O O . ASP A 1 519 ? -20.010 11.843 5.758 1.00 44.25 519 ASP A O 1
ATOM 4295 N N . ASN A 1 520 ? -20.750 12.741 7.613 1.00 47.69 520 ASN A N 1
ATOM 4296 C CA . ASN A 1 520 ? -21.492 13.756 6.816 1.00 47.69 520 ASN A CA 1
ATOM 4297 C C . ASN A 1 520 ? -20.920 15.180 6.795 1.00 47.69 520 ASN A C 1
ATOM 4299 O O . ASN A 1 520 ? -21.486 16.045 6.138 1.00 47.69 520 ASN A O 1
ATOM 4303 N N . SER A 1 521 ? -19.775 15.446 7.426 1.00 47.12 521 SER A N 1
ATOM 4304 C CA . SER A 1 521 ? -19.052 16.717 7.193 1.00 47.12 521 SER A CA 1
ATOM 4305 C C . SER A 1 521 ? -17.547 16.682 7.477 1.00 47.12 521 SER A C 1
ATOM 4307 O O . SER A 1 521 ? -16.853 17.664 7.235 1.00 47.12 521 SER A O 1
ATOM 4309 N N . GLN A 1 522 ? -17.014 15.547 7.944 1.00 48.00 522 GLN A N 1
ATOM 4310 C CA . GLN A 1 522 ? -15.571 15.302 8.076 1.00 48.00 522 GLN A CA 1
ATOM 4311 C C . GLN A 1 522 ? -15.066 14.162 7.155 1.00 48.00 522 GLN A C 1
ATOM 4313 O O . GLN A 1 522 ? -13.868 13.871 7.171 1.00 48.00 522 GLN A O 1
ATOM 4318 N N . GLN A 1 523 ? -15.936 13.543 6.326 1.00 44.28 523 GLN A N 1
ATOM 4319 C CA . GLN A 1 523 ? -15.561 12.425 5.430 1.00 44.28 523 GLN A CA 1
ATOM 4320 C C . GLN A 1 523 ? -14.590 12.841 4.338 1.00 44.28 523 GLN A C 1
ATOM 4322 O O . GLN A 1 523 ? -13.694 12.077 3.987 1.00 44.28 523 GLN A O 1
ATOM 4327 N N . GLU A 1 524 ? -14.804 14.015 3.745 1.00 49.84 524 GLU A N 1
ATOM 4328 C CA . GLU A 1 524 ? -14.150 14.365 2.484 1.00 49.84 524 GLU A CA 1
ATOM 4329 C C . GLU A 1 524 ? -12.645 14.572 2.679 1.00 49.84 524 GLU A C 1
ATOM 4331 O O . GLU A 1 524 ? -11.843 14.051 1.905 1.00 49.84 524 GLU A O 1
ATOM 4336 N N . ASP A 1 525 ? -12.232 15.197 3.783 1.00 47.31 525 ASP A N 1
ATOM 4337 C CA . ASP A 1 525 ? -10.816 15.447 4.074 1.00 47.31 525 ASP A CA 1
ATOM 4338 C C . ASP A 1 525 ? -10.049 14.200 4.538 1.00 47.31 525 ASP A C 1
ATOM 4340 O O . ASP A 1 525 ? -8.852 14.057 4.265 1.00 47.31 525 ASP A O 1
ATOM 4344 N N . ILE A 1 526 ? -10.711 13.275 5.236 1.00 50.34 526 ILE A N 1
ATOM 4345 C CA . ILE A 1 526 ? -10.083 12.039 5.725 1.00 50.34 526 ILE A CA 1
ATOM 4346 C C . ILE A 1 526 ? -10.055 10.981 4.618 1.00 50.34 526 ILE A C 1
ATOM 4348 O O . ILE A 1 526 ? -9.037 10.308 4.460 1.00 50.34 526 ILE A O 1
ATOM 4352 N N . SER A 1 527 ? -11.113 10.879 3.806 1.00 50.75 527 SER A N 1
ATOM 4353 C CA . SER A 1 527 ? -11.164 10.008 2.625 1.00 50.75 527 SER A CA 1
ATOM 4354 C C . SER A 1 527 ? -10.132 10.432 1.586 1.00 50.75 527 SER A C 1
ATOM 4356 O O . SER A 1 527 ? -9.389 9.592 1.088 1.00 50.75 527 SER A O 1
ATOM 4358 N N . ARG A 1 528 ? -9.965 11.738 1.352 1.00 55.50 528 ARG A N 1
ATOM 4359 C CA . ARG A 1 528 ? -8.920 12.266 0.469 1.00 55.50 528 ARG A CA 1
ATOM 4360 C C . ARG A 1 528 ? -7.515 11.960 0.993 1.00 55.50 528 ARG A C 1
ATOM 4362 O O . ARG A 1 528 ? -6.690 11.481 0.226 1.00 55.50 528 ARG A O 1
ATOM 4369 N N . LYS A 1 529 ? -7.251 12.106 2.298 1.00 52.31 529 LYS A N 1
ATOM 4370 C CA . LYS A 1 529 ? -5.959 11.723 2.911 1.00 52.31 529 LYS A CA 1
ATOM 4371 C C . LYS A 1 529 ? -5.717 10.210 2.936 1.00 52.31 529 LYS A C 1
ATOM 4373 O O . LYS A 1 529 ? -4.572 9.780 2.826 1.00 52.31 529 LYS A O 1
ATOM 4378 N N . ALA A 1 530 ? -6.760 9.395 3.084 1.00 53.72 530 ALA A N 1
ATOM 4379 C CA . ALA A 1 530 ? -6.670 7.936 3.062 1.00 53.72 530 ALA A CA 1
ATOM 4380 C C . ALA A 1 530 ? -6.499 7.391 1.637 1.00 53.72 530 ALA A C 1
ATOM 4382 O O . ALA A 1 530 ? -5.674 6.504 1.441 1.00 53.72 530 ALA A O 1
ATOM 4383 N N . HIS A 1 531 ? -7.188 7.962 0.645 1.00 57.25 531 HIS A N 1
ATOM 4384 C CA . HIS A 1 531 ? -6.949 7.705 -0.775 1.00 57.25 531 HIS A CA 1
ATOM 4385 C C . HIS A 1 531 ? -5.562 8.173 -1.195 1.00 57.25 531 HIS A C 1
ATOM 4387 O O . HIS A 1 531 ? -4.867 7.437 -1.878 1.00 57.25 531 HIS A O 1
ATOM 4393 N N . GLU A 1 532 ? -5.111 9.342 -0.744 1.00 63.22 532 GLU A N 1
ATOM 4394 C CA . GLU A 1 532 ? -3.759 9.828 -1.015 1.00 63.22 532 GLU A CA 1
ATOM 4395 C C . GLU A 1 532 ? -2.702 8.935 -0.350 1.00 63.22 532 GLU A C 1
ATOM 4397 O O . GLU A 1 532 ? -1.667 8.659 -0.946 1.00 63.22 532 GLU A O 1
ATOM 4402 N N . LYS A 1 533 ? -2.962 8.418 0.857 1.00 61.22 533 LYS A N 1
ATOM 4403 C CA . LYS A 1 533 ? -2.073 7.466 1.533 1.00 61.22 533 LYS A CA 1
ATOM 4404 C C . LYS A 1 533 ? -2.062 6.099 0.846 1.00 61.22 533 LYS A C 1
ATOM 4406 O O . LYS A 1 533 ? -0.983 5.571 0.618 1.00 61.22 533 LYS A O 1
ATOM 4411 N N . ALA A 1 534 ? -3.219 5.558 0.471 1.00 62.38 534 ALA A N 1
ATOM 4412 C CA . ALA A 1 534 ? -3.328 4.297 -0.260 1.00 62.38 534 ALA A CA 1
ATOM 4413 C C . ALA A 1 534 ? -2.745 4.406 -1.679 1.00 62.38 534 ALA A C 1
ATOM 4415 O O . ALA A 1 534 ? -2.094 3.477 -2.140 1.00 62.38 534 ALA A O 1
ATOM 4416 N N . ALA A 1 535 ? -2.903 5.553 -2.345 1.00 65.38 535 ALA A N 1
ATOM 4417 C CA . ALA A 1 535 ? -2.262 5.856 -3.621 1.00 65.38 535 ALA A CA 1
ATOM 4418 C C . ALA A 1 535 ? -0.746 6.018 -3.464 1.00 65.38 535 ALA A C 1
ATOM 4420 O O . ALA A 1 535 ? -0.003 5.496 -4.284 1.00 65.38 535 ALA A O 1
ATOM 4421 N N . LYS A 1 536 ? -0.263 6.669 -2.396 1.00 61.88 536 LYS A N 1
ATOM 4422 C CA . LYS A 1 536 ? 1.173 6.729 -2.068 1.00 61.88 536 LYS A CA 1
ATOM 4423 C C . LYS A 1 536 ? 1.744 5.347 -1.764 1.00 61.88 536 LYS A C 1
ATOM 4425 O O . LYS A 1 536 ? 2.857 5.063 -2.179 1.00 61.88 536 LYS A O 1
ATOM 4430 N N . GLU A 1 537 ? 0.995 4.491 -1.079 1.00 63.44 537 GLU A N 1
ATOM 4431 C CA . GLU A 1 537 ? 1.404 3.130 -0.721 1.00 63.44 537 GLU A CA 1
ATOM 4432 C C . GLU A 1 537 ? 1.385 2.191 -1.937 1.00 63.44 537 GLU A C 1
ATOM 4434 O O . GLU A 1 537 ? 2.338 1.445 -2.149 1.00 63.44 537 GLU A O 1
ATOM 4439 N N . ALA A 1 538 ? 0.381 2.305 -2.810 1.00 65.31 538 ALA A N 1
ATOM 4440 C CA . ALA A 1 538 ? 0.348 1.626 -4.104 1.00 65.31 538 ALA A CA 1
ATOM 4441 C C . ALA A 1 538 ? 1.472 2.114 -5.033 1.00 65.31 538 ALA A C 1
ATOM 4443 O O . ALA A 1 538 ? 2.196 1.291 -5.586 1.00 65.31 538 ALA A O 1
ATOM 4444 N N . ALA A 1 539 ? 1.692 3.430 -5.129 1.00 64.56 539 ALA A N 1
ATOM 4445 C CA . ALA A 1 539 ? 2.792 4.016 -5.894 1.00 64.56 539 ALA A CA 1
ATOM 4446 C C . ALA A 1 539 ? 4.168 3.668 -5.304 1.00 64.56 539 ALA A C 1
ATOM 4448 O O . ALA A 1 539 ? 5.151 3.628 -6.036 1.00 64.56 539 ALA A O 1
ATOM 4449 N N . PHE A 1 540 ? 4.265 3.430 -3.994 1.00 66.56 540 PHE A N 1
ATOM 4450 C CA . PHE A 1 540 ? 5.480 2.942 -3.341 1.00 66.56 540 PHE A CA 1
ATOM 4451 C C . PHE A 1 540 ? 5.736 1.466 -3.675 1.00 66.56 540 PHE A C 1
ATOM 4453 O O . PHE A 1 540 ? 6.853 1.110 -4.032 1.00 66.56 540 PHE A O 1
ATOM 4460 N N . LEU A 1 541 ? 4.705 0.616 -3.634 1.00 64.50 541 LEU A N 1
ATOM 4461 C CA . LEU A 1 541 ? 4.779 -0.793 -4.044 1.00 64.50 541 LEU A CA 1
ATOM 4462 C C . LEU A 1 541 ? 5.102 -0.955 -5.536 1.00 64.50 541 LEU A C 1
ATOM 4464 O O . LEU A 1 541 ? 5.882 -1.827 -5.911 1.00 64.50 541 LEU A O 1
ATOM 4468 N N . GLU A 1 542 ? 4.528 -0.112 -6.388 1.00 65.81 542 GLU A N 1
ATOM 4469 C CA . GLU A 1 542 ? 4.832 -0.066 -7.818 1.00 65.81 542 GLU A CA 1
ATOM 4470 C C . GLU A 1 542 ? 6.259 0.440 -8.068 1.00 65.81 542 GLU A C 1
ATOM 4472 O O . GLU A 1 542 ? 7.006 -0.189 -8.817 1.00 65.81 542 GLU A O 1
ATOM 4477 N N . ARG A 1 543 ? 6.700 1.481 -7.342 1.00 65.50 543 ARG A N 1
ATOM 4478 C CA . ARG A 1 543 ? 8.104 1.922 -7.339 1.00 65.50 543 ARG A CA 1
ATOM 4479 C C . ARG A 1 543 ? 9.057 0.816 -6.897 1.00 65.50 543 ARG A C 1
ATOM 4481 O O . ARG A 1 543 ? 10.101 0.669 -7.513 1.00 65.50 543 ARG A O 1
ATOM 4488 N N . MET A 1 544 ? 8.718 0.030 -5.875 1.00 66.12 544 MET A N 1
ATOM 4489 C CA . MET A 1 544 ? 9.536 -1.104 -5.423 1.00 66.12 544 MET A CA 1
ATOM 4490 C C . MET A 1 544 ? 9.681 -2.161 -6.526 1.00 66.12 544 MET A C 1
ATOM 4492 O O . MET A 1 544 ? 10.796 -2.567 -6.827 1.00 66.12 544 MET A O 1
ATOM 4496 N N . LYS A 1 545 ? 8.594 -2.518 -7.224 1.00 66.00 545 LYS A N 1
ATOM 4497 C CA . LYS A 1 545 ? 8.669 -3.428 -8.383 1.00 66.00 545 LYS A CA 1
ATOM 4498 C C . LYS A 1 545 ? 9.559 -2.878 -9.504 1.00 66.00 545 LYS A C 1
ATOM 4500 O O . LYS A 1 545 ? 10.333 -3.625 -10.087 1.00 66.00 545 LYS A O 1
ATOM 4505 N N . PHE A 1 546 ? 9.495 -1.571 -9.764 1.00 74.00 546 PHE A N 1
ATOM 4506 C CA . PHE A 1 546 ? 10.335 -0.890 -10.758 1.00 74.00 546 PHE A CA 1
ATOM 4507 C C . PHE A 1 546 ? 11.837 -0.874 -10.381 1.00 74.00 546 PHE A C 1
ATOM 4509 O O . PHE A 1 546 ? 12.718 -0.750 -11.239 1.00 74.00 546 PHE A O 1
ATOM 4516 N N . ARG A 1 547 ? 12.170 -1.032 -9.091 1.00 79.00 547 ARG A N 1
ATOM 4517 C CA . ARG A 1 547 ? 13.557 -1.167 -8.602 1.00 79.00 547 ARG A CA 1
ATOM 4518 C C . ARG A 1 547 ? 14.131 -2.564 -8.839 1.00 79.00 547 ARG A C 1
ATOM 4520 O O . ARG A 1 547 ? 15.311 -2.673 -9.166 1.00 79.00 547 ARG A O 1
ATOM 4527 N N . ASP A 1 548 ? 13.304 -3.601 -8.817 1.00 77.31 548 ASP A N 1
ATOM 4528 C CA . ASP A 1 548 ? 13.778 -4.986 -8.923 1.00 77.31 548 ASP A CA 1
ATOM 4529 C C . ASP A 1 548 ? 14.094 -5.431 -10.368 1.00 77.31 548 ASP A C 1
ATOM 4531 O O . ASP A 1 548 ? 14.854 -6.381 -10.569 1.00 77.31 548 ASP A O 1
ATOM 4535 N N . SER A 1 549 ? 13.582 -4.725 -11.386 1.00 85.31 549 SER A N 1
ATOM 4536 C CA . SER A 1 549 ? 13.794 -5.034 -12.813 1.00 85.31 549 SER A CA 1
ATOM 4537 C C . SER A 1 549 ? 14.496 -3.925 -13.604 1.00 85.31 549 SER A C 1
ATOM 4539 O O . SER A 1 549 ? 14.430 -2.742 -13.271 1.00 85.31 549 SER A O 1
ATOM 4541 N N . CYS A 1 550 ? 15.192 -4.294 -14.679 1.00 90.50 550 CYS A N 1
ATOM 4542 C CA . CYS A 1 550 ? 15.797 -3.335 -15.603 1.00 90.50 550 CYS A CA 1
ATOM 4543 C C . CYS A 1 550 ? 14.766 -2.869 -16.639 1.00 90.50 550 CYS A C 1
ATOM 4545 O O . CYS A 1 550 ? 14.129 -3.698 -17.288 1.00 90.50 550 CYS A O 1
ATOM 4547 N N . HIS A 1 551 ? 14.624 -1.553 -16.796 1.00 91.50 551 HIS A N 1
ATOM 4548 C CA . HIS A 1 551 ? 13.719 -0.923 -17.758 1.00 91.50 551 HIS A CA 1
ATOM 4549 C C . HIS A 1 551 ? 14.530 -0.078 -18.734 1.00 91.50 551 HIS A C 1
ATOM 4551 O O . HIS A 1 551 ? 15.483 0.594 -18.328 1.00 91.50 551 HIS A O 1
ATOM 4557 N N . TYR A 1 552 ? 14.182 -0.139 -20.018 1.00 93.12 552 TYR A N 1
ATOM 4558 C CA . TYR A 1 552 ? 15.030 0.343 -21.103 1.00 93.12 552 TYR A CA 1
ATOM 4559 C C . TYR A 1 552 ? 14.262 1.267 -22.044 1.00 93.12 552 TYR A C 1
ATOM 4561 O O . TYR A 1 552 ? 13.228 0.880 -22.575 1.00 93.12 552 TYR A O 1
ATOM 4569 N N . GLN A 1 553 ? 14.823 2.449 -22.304 1.00 92.62 553 GLN A N 1
ATOM 4570 C CA . GLN A 1 553 ? 14.424 3.295 -23.433 1.00 92.62 553 GLN A CA 1
ATOM 4571 C C . GLN A 1 553 ? 14.997 2.757 -24.742 1.00 92.62 553 GLN A C 1
ATOM 4573 O O . GLN A 1 553 ? 14.336 2.788 -25.773 1.00 92.62 553 GLN A O 1
ATOM 4578 N N . ILE A 1 554 ? 16.242 2.278 -24.695 1.00 91.81 554 ILE A N 1
ATOM 4579 C CA . ILE A 1 554 ? 16.941 1.694 -25.838 1.00 91.81 554 ILE A CA 1
ATOM 4580 C C . ILE A 1 554 ? 17.625 0.431 -25.334 1.00 91.81 554 ILE A C 1
ATOM 4582 O O . ILE A 1 554 ? 18.341 0.460 -24.336 1.00 91.81 554 ILE A O 1
ATOM 4586 N N . ASN A 1 555 ? 17.404 -0.686 -26.010 1.00 92.69 555 ASN A N 1
ATOM 4587 C CA . ASN A 1 555 ? 18.146 -1.919 -25.782 1.00 92.69 555 ASN A CA 1
ATOM 4588 C C . ASN A 1 555 ? 18.307 -2.616 -27.127 1.00 92.69 555 ASN A C 1
ATOM 4590 O O . ASN A 1 555 ? 17.617 -3.584 -27.443 1.00 92.69 555 ASN A O 1
ATOM 4594 N N . GLU A 1 556 ? 19.151 -2.020 -27.959 1.00 91.19 556 GLU A N 1
ATOM 4595 C CA . GLU A 1 556 ? 19.256 -2.361 -29.367 1.00 91.19 556 GLU A CA 1
ATOM 4596 C C . GLU A 1 556 ? 20.676 -2.800 -29.697 1.00 91.19 556 GLU A C 1
ATOM 4598 O O . GLU A 1 556 ? 21.672 -2.216 -29.256 1.00 91.19 556 GLU A O 1
ATOM 4603 N N . TYR A 1 557 ? 20.750 -3.851 -30.503 1.00 89.75 557 TYR A N 1
ATOM 4604 C CA . TYR A 1 557 ? 21.981 -4.306 -31.116 1.00 89.75 557 TYR A CA 1
ATOM 4605 C C . TYR A 1 557 ? 21.920 -4.005 -32.609 1.00 89.75 557 TYR A C 1
ATOM 4607 O O . TYR A 1 557 ? 21.120 -4.593 -33.340 1.00 89.75 557 TYR A O 1
ATOM 4615 N N . ASP A 1 558 ? 22.781 -3.097 -33.054 1.00 86.19 558 ASP A N 1
ATOM 4616 C CA . ASP A 1 558 ? 22.971 -2.814 -34.465 1.00 86.19 558 ASP A CA 1
ATOM 4617 C C . ASP A 1 558 ? 23.974 -3.813 -35.053 1.00 86.19 558 ASP A C 1
ATOM 4619 O O . ASP A 1 558 ? 25.180 -3.759 -34.786 1.00 86.19 558 ASP A O 1
ATOM 4623 N N . LYS A 1 559 ? 23.458 -4.738 -35.867 1.00 85.19 559 LYS A N 1
ATOM 4624 C CA . LYS A 1 559 ? 24.242 -5.790 -36.522 1.00 85.19 559 LYS A CA 1
ATOM 4625 C C . LYS A 1 559 ? 25.150 -5.254 -37.637 1.00 85.19 559 LYS A C 1
ATOM 4627 O O . LYS A 1 559 ? 26.154 -5.896 -37.934 1.00 85.19 559 LYS A O 1
ATOM 4632 N N . PHE A 1 560 ? 24.824 -4.115 -38.251 1.00 85.00 560 PHE A N 1
ATOM 4633 C CA . PHE A 1 560 ? 25.613 -3.543 -39.346 1.00 85.00 560 PHE A CA 1
ATOM 4634 C C . PHE A 1 560 ? 26.898 -2.907 -38.826 1.00 85.00 560 PHE A C 1
ATOM 4636 O O . PHE A 1 560 ? 27.968 -3.130 -39.389 1.00 85.00 560 PHE A O 1
ATOM 4643 N N . TYR A 1 561 ? 26.803 -2.172 -37.717 1.00 84.38 561 TYR A N 1
ATOM 4644 C CA . TYR A 1 561 ? 27.957 -1.504 -37.108 1.00 84.38 561 TYR A CA 1
ATOM 4645 C C . TYR A 1 561 ? 28.577 -2.285 -35.941 1.00 84.38 561 TYR A C 1
ATOM 4647 O O . TYR A 1 561 ? 29.607 -1.874 -35.407 1.00 84.38 561 TYR A O 1
ATOM 4655 N N . ASN A 1 562 ? 27.977 -3.416 -35.548 1.00 86.31 562 ASN A N 1
ATOM 4656 C CA . ASN A 1 562 ? 28.348 -4.199 -34.368 1.00 86.31 562 ASN A CA 1
ATOM 4657 C C . ASN A 1 562 ? 28.361 -3.340 -33.086 1.00 86.31 562 ASN A C 1
ATOM 4659 O O . ASN A 1 562 ? 29.281 -3.405 -32.265 1.00 86.31 562 ASN A O 1
ATOM 4663 N N . ILE A 1 563 ? 27.340 -2.491 -32.933 1.00 87.31 563 ILE A N 1
ATOM 4664 C CA . ILE A 1 563 ? 27.204 -1.561 -31.808 1.00 87.31 563 ILE A CA 1
ATOM 4665 C C . ILE A 1 563 ? 26.009 -1.988 -30.967 1.00 87.31 563 ILE A C 1
ATOM 4667 O O . ILE A 1 563 ? 24.875 -2.012 -31.431 1.00 87.31 563 ILE A O 1
ATOM 4671 N N . THR A 1 564 ? 26.260 -2.282 -29.693 1.00 90.44 564 THR A N 1
ATOM 4672 C CA . THR A 1 564 ? 25.189 -2.412 -28.698 1.00 90.44 564 THR A CA 1
ATOM 4673 C C . THR A 1 564 ? 24.961 -1.058 -28.044 1.00 90.44 564 THR A C 1
ATOM 4675 O O . THR A 1 564 ? 25.909 -0.478 -27.499 1.00 90.44 564 THR A O 1
ATOM 4678 N N . THR A 1 565 ? 23.723 -0.574 -28.082 1.00 93.50 565 THR A N 1
ATOM 4679 C CA . THR A 1 565 ? 23.293 0.645 -27.394 1.00 93.50 565 THR A CA 1
ATOM 4680 C C . THR A 1 565 ? 22.238 0.278 -26.362 1.00 93.50 565 THR A C 1
ATOM 4682 O O . THR A 1 565 ? 21.181 -0.254 -26.692 1.00 93.50 565 THR A O 1
ATOM 4685 N N . ILE A 1 566 ? 22.534 0.566 -25.098 1.00 95.56 566 ILE A N 1
ATOM 4686 C CA . ILE A 1 566 ? 21.630 0.342 -23.976 1.00 95.56 566 ILE A CA 1
ATOM 4687 C C . ILE A 1 566 ? 21.437 1.671 -23.262 1.00 95.56 566 ILE A C 1
ATOM 4689 O O . ILE A 1 566 ? 22.407 2.292 -22.838 1.00 95.56 566 ILE A O 1
ATOM 4693 N N . ARG A 1 567 ? 20.190 2.096 -23.104 1.00 96.25 567 ARG A N 1
ATOM 4694 C CA . ARG A 1 567 ? 19.784 3.250 -22.310 1.00 96.25 567 ARG A CA 1
ATOM 4695 C C . ARG A 1 567 ? 18.652 2.822 -21.399 1.00 96.25 567 ARG A C 1
ATOM 4697 O O . ARG A 1 567 ? 17.636 2.317 -21.877 1.00 96.25 567 ARG A O 1
ATOM 4704 N N . THR A 1 568 ? 18.820 3.007 -20.099 1.00 96.06 568 THR A N 1
ATOM 4705 C CA . THR A 1 568 ? 17.737 2.731 -19.160 1.00 96.06 568 THR A CA 1
ATOM 4706 C C . THR A 1 568 ? 16.652 3.800 -19.240 1.00 96.06 568 THR A C 1
ATOM 4708 O O . THR A 1 568 ? 16.905 4.914 -19.688 1.00 96.06 568 THR A O 1
ATOM 4711 N N . GLU A 1 569 ? 15.452 3.486 -18.762 1.00 93.88 569 GLU A N 1
ATOM 4712 C CA . GLU A 1 569 ? 14.484 4.528 -18.411 1.00 93.88 569 GLU A CA 1
ATOM 4713 C C . GLU A 1 569 ? 15.024 5.444 -17.300 1.00 93.88 569 GLU A C 1
ATOM 4715 O O . GLU A 1 569 ? 15.979 5.100 -16.591 1.00 93.88 569 GLU A O 1
ATOM 4720 N N . ALA A 1 570 ? 14.427 6.631 -17.175 1.00 93.44 570 ALA A N 1
ATOM 4721 C CA . ALA A 1 570 ? 14.778 7.603 -16.150 1.00 93.44 570 ALA A CA 1
ATOM 4722 C C . ALA A 1 570 ? 14.267 7.150 -14.779 1.00 93.44 570 ALA A C 1
ATOM 4724 O O . ALA A 1 570 ? 13.064 7.012 -14.560 1.00 93.44 570 ALA A O 1
ATOM 4725 N N . TYR A 1 571 ? 15.184 6.949 -13.833 1.00 93.44 571 TYR A N 1
ATOM 4726 C CA . TYR A 1 571 ? 14.856 6.581 -12.459 1.00 93.44 571 TYR A CA 1
ATOM 4727 C C . TYR A 1 571 ? 14.897 7.806 -11.553 1.00 93.44 571 TYR A C 1
ATOM 4729 O O . TYR A 1 571 ? 15.905 8.506 -11.479 1.00 93.44 571 TYR A O 1
ATOM 4737 N N . THR A 1 572 ? 13.824 8.055 -10.808 1.00 93.25 572 THR A N 1
ATOM 4738 C CA . THR A 1 572 ? 13.779 9.142 -9.823 1.00 93.25 572 THR A CA 1
ATOM 4739 C C . THR A 1 572 ? 14.673 8.820 -8.622 1.00 93.25 572 THR A C 1
ATOM 4741 O O . THR A 1 572 ? 14.393 7.887 -7.867 1.00 93.25 572 THR A O 1
ATOM 4744 N N . LEU A 1 573 ? 15.741 9.601 -8.423 1.00 92.12 573 LEU A N 1
ATOM 4745 C CA . LEU A 1 573 ? 16.599 9.501 -7.236 1.00 92.12 573 LEU A CA 1
ATOM 4746 C C . LEU A 1 573 ? 16.076 10.337 -6.073 1.00 92.12 573 LEU A C 1
ATOM 4748 O O . LEU A 1 573 ? 16.219 9.939 -4.919 1.00 92.12 573 LEU A O 1
ATOM 4752 N N . SER A 1 574 ? 15.502 11.501 -6.358 1.00 91.19 574 SER A N 1
ATOM 4753 C CA . SER A 1 574 ? 14.882 12.391 -5.377 1.00 91.19 574 SER A CA 1
ATOM 4754 C C . SER A 1 574 ? 13.881 13.312 -6.076 1.00 91.19 574 SER A C 1
ATOM 4756 O O . SER A 1 574 ? 13.772 13.301 -7.304 1.00 91.19 574 SER A O 1
ATOM 4758 N N . ASN A 1 575 ? 13.154 14.130 -5.308 1.00 86.31 575 ASN A N 1
ATOM 4759 C CA . ASN A 1 575 ? 12.282 15.154 -5.882 1.00 86.31 575 ASN A CA 1
ATOM 4760 C C . ASN A 1 575 ? 13.079 16.005 -6.882 1.00 86.31 575 ASN A C 1
ATOM 4762 O O . ASN A 1 575 ? 14.065 16.637 -6.497 1.00 86.31 575 ASN A O 1
ATOM 4766 N N . ASN A 1 576 ? 12.621 16.024 -8.134 1.00 90.69 576 ASN A N 1
ATOM 4767 C CA . ASN A 1 576 ? 13.192 16.785 -9.246 1.00 90.69 576 ASN A CA 1
ATOM 4768 C C . ASN A 1 576 ? 14.569 16.315 -9.746 1.00 90.69 576 ASN A C 1
ATOM 4770 O O . ASN A 1 576 ? 15.149 17.025 -10.555 1.00 90.69 576 ASN A O 1
ATOM 4774 N N . LEU A 1 577 ? 15.097 15.159 -9.315 1.00 95.88 577 LEU A N 1
ATOM 4775 C CA . LEU A 1 577 ? 16.325 14.566 -9.866 1.00 95.88 577 LEU A CA 1
ATOM 4776 C C . LEU A 1 577 ? 16.054 13.154 -10.383 1.00 95.88 577 LEU A C 1
ATOM 4778 O O . LEU A 1 577 ? 15.691 12.252 -9.620 1.00 95.88 577 LEU A O 1
ATOM 4782 N N . THR A 1 578 ? 16.322 12.945 -11.666 1.00 96.56 578 THR A N 1
ATOM 4783 C CA . THR A 1 578 ? 16.297 11.625 -12.298 1.00 96.56 578 THR A CA 1
ATOM 4784 C C . THR A 1 578 ? 17.682 11.219 -12.775 1.00 96.56 578 THR A C 1
ATOM 4786 O O . THR A 1 578 ? 18.548 12.069 -13.003 1.00 96.56 578 THR A O 1
ATOM 4789 N N . VAL A 1 579 ? 17.905 9.909 -12.875 1.00 96.75 579 VAL A N 1
ATOM 4790 C CA . VAL A 1 579 ? 19.154 9.337 -13.366 1.00 96.75 579 VAL A CA 1
ATOM 4791 C C . VAL A 1 579 ? 18.901 8.237 -14.378 1.00 96.75 579 VAL A C 1
ATOM 4793 O O . VAL A 1 579 ? 18.029 7.388 -14.196 1.00 96.75 579 VAL A O 1
ATOM 4796 N N . GLU A 1 580 ? 19.710 8.245 -15.431 1.00 96.69 580 GLU A N 1
ATOM 4797 C CA . GLU A 1 580 ? 19.714 7.237 -16.486 1.00 96.69 580 GLU A CA 1
ATOM 4798 C C . GLU A 1 580 ? 21.123 6.685 -16.674 1.00 96.69 580 GLU A C 1
ATOM 4800 O O . GLU A 1 580 ? 22.127 7.390 -16.520 1.00 96.69 580 GLU A O 1
ATOM 4805 N N . LEU A 1 581 ? 21.197 5.413 -17.048 1.00 97.44 581 LEU A N 1
ATOM 4806 C CA . LEU A 1 581 ? 22.437 4.749 -17.407 1.00 97.44 581 LEU A CA 1
ATOM 4807 C C . LEU A 1 581 ? 22.449 4.489 -18.905 1.00 97.44 581 LEU A C 1
ATOM 4809 O O . LEU A 1 581 ? 21.472 4.010 -19.478 1.00 97.44 581 LEU A O 1
ATOM 4813 N N . TYR A 1 582 ? 23.578 4.793 -19.531 1.00 96.44 582 TYR A N 1
ATOM 4814 C CA . TYR A 1 582 ? 23.761 4.638 -20.962 1.00 96.44 582 TYR A CA 1
ATOM 4815 C C . TYR A 1 582 ? 25.067 3.921 -21.249 1.00 96.44 582 TYR A C 1
ATOM 4817 O O . TYR A 1 582 ? 26.136 4.363 -20.824 1.00 96.44 582 TYR A O 1
ATOM 4825 N N . ARG A 1 583 ? 25.000 2.856 -22.035 1.00 95.44 583 ARG A N 1
ATOM 4826 C CA . ARG A 1 583 ? 26.157 2.188 -22.609 1.00 95.44 583 ARG A CA 1
ATOM 4827 C C . ARG A 1 583 ? 26.042 2.199 -24.120 1.00 95.44 583 ARG A C 1
ATOM 4829 O O . ARG A 1 583 ? 25.044 1.758 -24.675 1.00 95.44 583 ARG A O 1
ATOM 4836 N N . GLN A 1 584 ? 27.116 2.609 -24.775 1.00 92.88 584 GLN A N 1
ATOM 4837 C CA . GLN A 1 584 ? 27.313 2.348 -26.191 1.00 92.88 584 GLN A CA 1
ATOM 4838 C C . GLN A 1 584 ? 28.667 1.682 -26.373 1.00 92.88 584 GLN A C 1
ATOM 4840 O O . GLN A 1 584 ? 29.714 2.279 -26.089 1.00 92.88 584 GLN A O 1
ATOM 4845 N N . ASN A 1 585 ? 28.647 0.427 -26.822 1.00 87.44 585 ASN A N 1
ATOM 4846 C CA . ASN A 1 585 ? 29.836 -0.417 -26.880 1.00 87.44 585 ASN A CA 1
ATOM 4847 C C . ASN A 1 585 ? 30.559 -0.444 -25.506 1.00 87.44 585 ASN A C 1
ATOM 4849 O O . ASN A 1 585 ? 29.946 -0.799 -24.505 1.00 87.44 585 ASN A O 1
ATOM 4853 N N . ARG A 1 586 ? 31.829 -0.017 -25.409 1.00 86.12 586 ARG A N 1
ATOM 4854 C CA . ARG A 1 586 ? 32.588 0.050 -24.138 1.00 86.12 586 ARG A CA 1
ATOM 4855 C C . ARG A 1 586 ? 32.440 1.369 -23.370 1.00 86.12 586 ARG A C 1
ATOM 4857 O O . ARG A 1 586 ? 33.043 1.532 -22.310 1.00 86.12 586 ARG A O 1
ATOM 4864 N N . LYS A 1 587 ? 31.732 2.359 -23.921 1.00 92.31 587 LYS A N 1
ATOM 4865 C CA . LYS A 1 587 ? 31.578 3.674 -23.288 1.00 92.31 587 LYS A CA 1
ATOM 4866 C C . LYS A 1 587 ? 30.322 3.677 -22.431 1.00 92.31 587 LYS A C 1
ATOM 4868 O O . LYS A 1 587 ? 29.215 3.633 -22.961 1.00 92.31 587 LYS A O 1
ATOM 4873 N N . THR A 1 588 ? 30.520 3.806 -21.127 1.00 95.88 588 THR A N 1
ATOM 4874 C CA . THR A 1 588 ? 29.441 3.924 -20.151 1.00 95.88 588 THR A CA 1
ATOM 4875 C C . THR A 1 588 ? 29.322 5.363 -19.672 1.00 95.88 588 THR A C 1
ATOM 4877 O O . THR A 1 588 ? 30.322 6.013 -19.368 1.00 95.88 588 THR A O 1
ATOM 4880 N N . ASN A 1 589 ? 28.097 5.866 -19.614 1.00 96.88 589 ASN A N 1
ATOM 4881 C CA . ASN A 1 589 ? 27.757 7.203 -19.165 1.00 96.88 589 ASN A CA 1
ATOM 4882 C C . ASN A 1 589 ? 26.593 7.138 -18.176 1.00 96.88 589 ASN A C 1
ATOM 4884 O O . ASN A 1 589 ? 25.777 6.216 -18.200 1.00 96.88 589 ASN A O 1
ATOM 4888 N N . VAL A 1 590 ? 26.526 8.156 -17.333 1.00 97.56 590 VAL A N 1
ATOM 4889 C CA . VAL A 1 590 ? 25.409 8.434 -16.440 1.00 97.56 590 VAL A CA 1
ATOM 4890 C C . VAL A 1 590 ? 24.851 9.804 -16.787 1.00 97.56 590 VAL A C 1
ATOM 4892 O O . VAL A 1 590 ? 25.615 10.747 -17.023 1.00 97.56 590 VAL A O 1
ATOM 4895 N N . PHE A 1 591 ? 23.530 9.899 -16.820 1.00 97.69 591 PHE A N 1
ATOM 4896 C CA . PHE A 1 591 ? 22.822 11.160 -16.953 1.00 97.69 591 PHE A CA 1
ATOM 4897 C C . PHE A 1 591 ? 22.176 11.507 -15.619 1.00 97.69 591 PHE A C 1
ATOM 4899 O O . PHE A 1 591 ? 21.547 10.648 -15.012 1.00 97.69 591 PHE A O 1
ATOM 4906 N N . PHE A 1 592 ? 22.351 12.740 -15.160 1.00 97.38 592 PHE A N 1
ATOM 4907 C CA . PHE A 1 592 ? 21.670 13.314 -14.008 1.00 97.38 592 PHE A CA 1
ATOM 4908 C C . PHE A 1 592 ? 20.837 14.485 -14.518 1.00 97.38 592 PHE A C 1
ATOM 4910 O O . PHE A 1 592 ? 21.399 15.500 -14.918 1.00 97.38 592 PHE A O 1
ATOM 4917 N N . ASN A 1 593 ? 19.516 14.347 -14.502 1.00 96.50 593 ASN A N 1
ATOM 4918 C CA . ASN A 1 593 ? 18.613 15.371 -15.014 1.00 96.50 593 ASN A CA 1
ATOM 4919 C C . ASN A 1 593 ? 17.872 15.989 -13.832 1.00 96.50 593 ASN A C 1
ATOM 4921 O O . ASN A 1 593 ? 17.089 15.306 -13.161 1.00 96.50 593 ASN A O 1
ATOM 4925 N N . TYR A 1 594 ? 18.166 17.257 -13.546 1.00 96.38 594 TYR A N 1
ATOM 4926 C CA . TYR A 1 594 ? 17.534 18.014 -12.473 1.00 96.38 594 TYR A CA 1
ATOM 4927 C C . TYR A 1 594 ? 16.657 19.124 -13.046 1.00 96.38 594 TYR A C 1
ATOM 4929 O O . TYR A 1 594 ? 17.136 19.982 -13.777 1.00 96.38 594 TYR A O 1
ATOM 4937 N N . SER A 1 595 ? 15.375 19.129 -12.682 1.00 93.44 595 SER A N 1
ATOM 4938 C CA . SER A 1 595 ? 14.379 20.043 -13.264 1.00 93.44 595 SER A CA 1
ATOM 4939 C C . SER A 1 595 ? 14.413 21.464 -12.679 1.00 93.44 595 SER A C 1
ATOM 4941 O O . SER A 1 595 ? 13.475 22.232 -12.866 1.00 93.44 595 SER A O 1
ATOM 4943 N N . GLY A 1 596 ? 15.422 21.799 -11.871 1.00 91.19 596 GLY A N 1
ATOM 4944 C CA . GLY A 1 596 ? 15.625 23.154 -11.364 1.00 91.19 596 GLY A CA 1
ATOM 4945 C C . GLY A 1 596 ? 16.772 23.846 -12.089 1.00 91.19 596 GLY A C 1
ATOM 4946 O O . GLY A 1 596 ? 17.709 23.189 -12.539 1.00 91.19 596 GLY A O 1
ATOM 4947 N N . ASP A 1 597 ? 16.700 25.169 -12.140 1.00 92.69 597 ASP A N 1
ATOM 4948 C CA . ASP A 1 597 ? 17.699 26.003 -12.799 1.00 92.69 597 ASP A CA 1
ATOM 4949 C C . ASP A 1 597 ? 18.962 26.139 -11.935 1.00 92.69 597 ASP A C 1
ATOM 4951 O O . ASP A 1 597 ? 18.884 26.493 -10.755 1.00 92.69 597 ASP A O 1
ATOM 4955 N N . LEU A 1 598 ? 20.115 25.800 -12.515 1.00 94.44 598 LEU A N 1
ATOM 4956 C CA . LEU A 1 598 ? 21.451 25.970 -11.926 1.00 94.44 598 LEU A CA 1
ATOM 4957 C C . LEU A 1 598 ? 22.378 26.756 -12.879 1.00 94.44 598 LEU A C 1
ATOM 4959 O O . LEU A 1 598 ? 23.608 26.680 -12.758 1.00 94.44 598 LEU A O 1
ATOM 4963 N N . GLY A 1 599 ? 21.797 27.463 -13.853 1.00 93.81 599 GLY A N 1
ATOM 4964 C CA . GLY A 1 599 ? 22.464 27.986 -15.037 1.00 93.81 599 GLY A CA 1
ATOM 4965 C C . GLY A 1 599 ? 22.574 26.913 -16.123 1.00 93.81 599 GLY A C 1
ATOM 4966 O O . GLY A 1 599 ? 21.610 26.221 -16.450 1.00 93.81 599 GLY A O 1
ATOM 4967 N N . CYS A 1 600 ? 23.773 26.737 -16.673 1.00 93.81 600 CYS A N 1
ATOM 4968 C CA . CYS A 1 600 ? 24.041 25.760 -17.723 1.00 93.81 600 CYS A CA 1
ATOM 4969 C C . CYS A 1 600 ? 24.773 24.513 -17.195 1.00 93.81 600 CYS A C 1
ATOM 4971 O O . CYS A 1 600 ? 25.589 24.558 -16.262 1.00 93.81 600 CYS A O 1
ATOM 4973 N N . ALA A 1 601 ? 24.541 23.371 -17.838 1.00 95.56 601 ALA A N 1
ATOM 4974 C CA . ALA A 1 601 ? 25.409 22.206 -17.746 1.00 95.56 601 ALA A CA 1
ATOM 4975 C C . ALA A 1 601 ? 26.567 22.378 -18.744 1.00 95.56 601 ALA A C 1
ATOM 4977 O O . ALA A 1 601 ? 26.428 22.096 -19.923 1.00 95.56 601 ALA A O 1
ATOM 4978 N N . SER A 1 602 ? 27.719 22.887 -18.294 1.00 95.06 602 SER A N 1
ATOM 4979 C CA . SER A 1 602 ? 28.842 23.221 -19.177 1.00 95.06 602 SER A CA 1
ATOM 4980 C C . SER A 1 602 ? 29.994 22.224 -19.077 1.00 95.06 602 SER A C 1
ATOM 4982 O O . SER A 1 602 ? 30.410 21.835 -17.984 1.00 95.06 602 SER A O 1
ATOM 4984 N N . TYR A 1 603 ? 30.563 21.835 -20.220 1.00 94.25 603 TYR A N 1
ATOM 4985 C CA . TYR A 1 603 ? 31.787 21.027 -20.288 1.00 94.25 603 TYR A CA 1
ATOM 4986 C C . TYR A 1 603 ? 33.074 21.871 -20.264 1.00 94.25 603 TYR A C 1
ATOM 4988 O O . TYR A 1 603 ? 34.166 21.306 -20.154 1.00 94.25 603 TYR A O 1
ATOM 4996 N N . LEU A 1 604 ? 32.967 23.202 -20.368 1.00 92.81 604 LEU A N 1
ATOM 4997 C CA . LEU A 1 604 ? 34.112 24.099 -20.526 1.00 92.81 604 LEU A CA 1
ATOM 4998 C C . LEU A 1 604 ? 34.973 24.141 -19.251 1.00 92.81 604 LEU A C 1
ATOM 5000 O O . LEU A 1 604 ? 34.420 24.343 -18.173 1.00 92.81 604 LEU A O 1
ATOM 5004 N N . PRO A 1 605 ? 36.314 24.020 -19.333 1.00 87.81 605 PRO A N 1
ATOM 5005 C CA . PRO A 1 605 ? 37.180 23.823 -18.163 1.00 87.81 605 PRO A CA 1
ATOM 5006 C C . PRO A 1 605 ? 36.996 24.828 -17.015 1.00 87.81 605 PRO A C 1
ATOM 5008 O O . PRO A 1 605 ? 36.954 24.423 -15.855 1.00 87.81 605 PRO A O 1
ATOM 5011 N N . ASN A 1 606 ? 36.832 26.116 -17.329 1.00 87.00 606 ASN A N 1
ATOM 5012 C CA . ASN A 1 606 ? 36.760 27.192 -16.330 1.00 87.00 606 ASN A CA 1
ATOM 5013 C C . ASN A 1 606 ? 35.378 27.344 -15.679 1.00 87.00 606 ASN A C 1
ATOM 5015 O O . ASN A 1 606 ? 35.243 28.026 -14.669 1.00 87.00 606 ASN A O 1
ATOM 5019 N N . GLN A 1 607 ? 34.358 26.702 -16.243 1.00 90.31 607 GLN A N 1
ATOM 5020 C CA . GLN A 1 607 ? 32.972 26.768 -15.776 1.00 90.31 607 GLN A CA 1
ATOM 5021 C C . GLN A 1 607 ? 32.324 25.380 -15.781 1.00 90.31 607 GLN A C 1
ATOM 5023 O O . GLN A 1 607 ? 31.123 25.231 -15.979 1.00 90.31 607 GLN A O 1
ATOM 5028 N N . ARG A 1 608 ? 33.145 24.338 -15.599 1.00 94.38 608 ARG A N 1
ATOM 5029 C CA . ARG A 1 608 ? 32.710 22.964 -15.807 1.00 94.38 608 ARG A CA 1
ATOM 5030 C C . ARG A 1 608 ? 31.721 22.553 -14.730 1.00 94.38 608 ARG A C 1
ATOM 5032 O O . ARG A 1 608 ? 32.071 22.477 -13.548 1.00 94.38 608 ARG A O 1
ATOM 5039 N N . SER A 1 609 ? 30.515 22.213 -15.157 1.00 97.38 609 SER A N 1
ATOM 5040 C CA . SER A 1 609 ? 29.481 21.690 -14.279 1.00 97.38 609 SER A CA 1
ATOM 5041 C C . SER A 1 609 ? 29.901 20.323 -13.737 1.00 97.38 609 SER A C 1
ATOM 5043 O O . SER A 1 609 ? 30.616 19.548 -14.390 1.00 97.38 609 SER A O 1
ATOM 5045 N N . SER A 1 610 ? 29.482 20.020 -12.510 1.00 97.44 610 SER A N 1
ATOM 5046 C CA . SER A 1 610 ? 29.867 18.784 -11.827 1.00 97.44 610 SER A CA 1
ATOM 5047 C C . SER A 1 610 ? 28.744 18.217 -10.975 1.00 97.44 610 SER A C 1
ATOM 5049 O O . SER A 1 610 ? 27.918 18.952 -10.437 1.00 97.44 610 SER A O 1
ATOM 5051 N N . VAL A 1 611 ? 28.756 16.898 -10.822 1.00 98.19 611 VAL A N 1
ATOM 5052 C CA . VAL A 1 611 ? 27.894 16.170 -9.891 1.00 98.19 611 VAL A CA 1
ATOM 5053 C C . VAL A 1 611 ? 28.788 15.392 -8.940 1.00 98.19 611 VAL A C 1
ATOM 5055 O O . VAL A 1 611 ? 29.643 14.632 -9.378 1.00 98.19 611 VAL A O 1
ATOM 5058 N N . LYS A 1 612 ? 28.628 15.574 -7.631 1.00 98.31 612 LYS A N 1
ATOM 5059 C CA . LYS A 1 612 ? 29.362 14.812 -6.614 1.00 98.31 612 LYS A CA 1
ATOM 5060 C C . LYS A 1 612 ? 28.399 13.898 -5.881 1.00 98.31 612 LYS A C 1
ATOM 5062 O O . LYS A 1 612 ? 27.489 14.381 -5.214 1.00 98.31 612 LYS A O 1
ATOM 5067 N N . VAL A 1 613 ? 28.613 12.593 -5.990 1.00 98.19 613 VAL A N 1
ATOM 5068 C CA . VAL A 1 613 ? 27.816 11.577 -5.296 1.00 98.19 613 VAL A CA 1
ATOM 5069 C C . VAL A 1 613 ? 28.597 11.109 -4.076 1.00 98.19 613 VAL A C 1
ATOM 5071 O O . VAL A 1 613 ? 29.680 10.549 -4.213 1.00 98.19 613 VAL A O 1
ATOM 5074 N N . THR A 1 614 ? 28.061 11.344 -2.884 1.00 98.00 614 THR A N 1
ATOM 5075 C CA . THR A 1 614 ? 28.606 10.829 -1.625 1.00 98.00 614 THR A CA 1
ATOM 5076 C C . THR A 1 614 ? 27.831 9.581 -1.230 1.00 98.00 614 THR A C 1
ATOM 5078 O O . THR A 1 614 ? 26.602 9.603 -1.189 1.00 98.00 614 THR A O 1
ATOM 5081 N N . LEU A 1 615 ? 28.542 8.499 -0.930 1.00 97.94 615 LEU A N 1
ATOM 5082 C CA . LEU A 1 615 ? 27.983 7.217 -0.509 1.00 97.94 615 LEU A CA 1
ATOM 5083 C C . LEU A 1 615 ? 27.923 7.107 1.024 1.00 97.94 615 LEU A C 1
ATOM 5085 O O . LEU A 1 615 ? 28.545 7.889 1.749 1.00 97.94 615 LEU A O 1
ATOM 5089 N N . GLU A 1 616 ? 27.163 6.142 1.542 1.00 97.19 616 GLU A N 1
ATOM 5090 C CA . GLU A 1 616 ? 27.011 5.921 2.991 1.00 97.19 616 GLU A CA 1
ATOM 5091 C C . GLU A 1 616 ? 28.322 5.507 3.680 1.00 97.19 616 GLU A C 1
ATOM 5093 O O . GLU A 1 616 ? 28.557 5.891 4.827 1.00 97.19 616 GLU A O 1
ATOM 5098 N N . ASN A 1 617 ? 29.242 4.865 2.953 1.00 95.56 617 ASN A N 1
ATOM 5099 C CA . ASN A 1 617 ? 30.618 4.604 3.395 1.00 95.56 617 ASN A CA 1
ATOM 5100 C C . ASN A 1 617 ? 31.536 5.857 3.407 1.00 95.56 617 ASN A C 1
ATOM 5102 O O . ASN A 1 617 ? 32.744 5.737 3.602 1.00 95.56 617 ASN A O 1
ATOM 5106 N N . ASN A 1 618 ? 30.976 7.055 3.198 1.00 94.50 618 ASN A N 1
ATOM 5107 C CA . ASN A 1 618 ? 31.647 8.359 3.124 1.00 94.50 618 ASN A CA 1
ATOM 5108 C C . ASN A 1 618 ? 32.622 8.552 1.945 1.00 94.50 618 ASN A C 1
ATOM 5110 O O . ASN A 1 618 ? 33.324 9.565 1.899 1.00 94.50 618 ASN A O 1
ATOM 5114 N N . GLN A 1 619 ? 32.643 7.656 0.955 1.00 96.38 619 GLN A N 1
ATOM 5115 C CA . GLN A 1 619 ? 33.349 7.909 -0.302 1.00 96.38 619 GLN A CA 1
ATOM 5116 C C . GLN A 1 619 ? 32.568 8.914 -1.152 1.00 96.38 619 GLN A C 1
ATOM 5118 O O . GLN A 1 619 ? 31.343 8.847 -1.241 1.00 96.38 619 GLN A O 1
ATOM 5123 N N . THR A 1 620 ? 33.270 9.863 -1.776 1.00 96.81 620 THR A N 1
ATOM 5124 C CA . THR A 1 620 ? 32.661 10.859 -2.670 1.00 96.81 620 THR A CA 1
ATOM 5125 C C . THR A 1 620 ? 33.249 10.739 -4.065 1.00 96.81 620 THR A C 1
ATOM 5127 O O . THR A 1 620 ? 34.461 10.826 -4.242 1.00 96.81 620 THR A O 1
ATOM 5130 N N . ILE A 1 621 ? 32.374 10.566 -5.052 1.00 97.38 621 ILE A N 1
ATOM 5131 C CA . ILE A 1 621 ? 32.722 10.354 -6.449 1.00 97.38 621 ILE A CA 1
ATOM 5132 C C . ILE A 1 621 ? 32.332 11.610 -7.236 1.00 97.38 621 ILE A C 1
ATOM 5134 O O . ILE A 1 621 ? 31.139 11.914 -7.335 1.00 97.38 621 ILE A O 1
ATOM 5138 N N . PRO A 1 622 ? 33.305 12.364 -7.778 1.00 96.94 622 PRO A N 1
ATOM 5139 C CA . PRO A 1 622 ? 33.023 13.488 -8.653 1.00 96.94 622 PRO A CA 1
ATOM 5140 C C . PRO A 1 622 ? 32.792 13.020 -10.094 1.00 96.94 622 PRO A C 1
ATOM 5142 O O . PRO A 1 622 ? 33.532 12.199 -10.639 1.00 96.94 622 PRO A O 1
ATOM 5145 N N . PHE A 1 623 ? 31.791 13.614 -10.723 1.00 97.56 623 PHE A N 1
ATOM 5146 C CA . PHE A 1 623 ? 31.472 13.514 -12.136 1.00 97.56 623 PHE A CA 1
ATOM 5147 C C . PHE A 1 623 ? 31.568 14.898 -12.756 1.00 97.56 623 PHE A C 1
ATOM 5149 O O . PHE A 1 623 ? 31.189 15.893 -12.135 1.00 97.56 623 PHE A O 1
ATOM 5156 N N . TYR A 1 624 ? 32.021 14.952 -14.002 1.00 96.75 624 TYR A N 1
ATOM 5157 C CA . TYR A 1 624 ? 32.153 16.196 -14.747 1.00 96.75 624 TYR A CA 1
ATOM 5158 C C . TYR A 1 624 ? 31.385 16.116 -16.052 1.00 96.75 624 TYR A C 1
ATOM 5160 O O . TYR A 1 624 ? 31.408 15.079 -16.721 1.00 96.75 624 TYR A O 1
ATOM 5168 N N . HIS A 1 625 ? 30.739 17.225 -16.407 1.00 97.12 625 HIS A N 1
ATOM 5169 C CA . HIS A 1 625 ? 29.930 17.286 -17.609 1.00 97.12 625 HIS A CA 1
ATOM 5170 C C . HIS A 1 625 ? 30.791 17.035 -18.856 1.00 97.12 625 HIS A C 1
ATOM 5172 O O . HIS A 1 625 ? 31.962 17.438 -18.928 1.00 97.12 625 HIS A O 1
ATOM 5178 N N . SER A 1 626 ? 30.226 16.308 -19.812 1.00 93.88 626 SER A N 1
ATOM 5179 C CA . SER A 1 626 ? 30.930 15.795 -20.993 1.00 93.88 626 SER A CA 1
ATOM 5180 C C . SER A 1 626 ? 30.085 15.835 -22.266 1.00 93.88 626 SER A C 1
ATOM 5182 O O . SER A 1 626 ? 30.425 15.157 -23.234 1.00 93.88 626 SER A O 1
ATOM 5184 N N . TRP A 1 627 ? 28.980 16.579 -22.249 1.00 92.44 627 TRP A N 1
ATOM 5185 C CA . TRP A 1 627 ? 28.091 16.745 -23.392 1.00 92.44 627 TRP A CA 1
ATOM 5186 C C . TRP A 1 627 ? 27.915 18.218 -23.742 1.00 92.44 627 TRP A C 1
ATOM 5188 O O . TRP A 1 627 ? 28.679 19.045 -23.251 1.00 92.44 627 TRP A O 1
ATOM 5198 N N . ASP A 1 628 ? 26.979 18.499 -24.640 1.00 90.94 628 ASP A N 1
ATOM 5199 C CA . ASP A 1 628 ? 26.696 19.827 -25.152 1.00 90.94 628 ASP A CA 1
ATOM 5200 C C . ASP A 1 628 ? 26.161 20.731 -24.041 1.00 90.94 628 ASP A C 1
ATOM 5202 O O . ASP A 1 628 ? 25.580 20.269 -23.058 1.00 90.94 628 ASP A O 1
ATOM 5206 N N . ILE A 1 629 ? 26.416 22.033 -24.179 1.00 92.19 629 ILE A N 1
ATOM 5207 C CA . ILE A 1 629 ? 25.987 23.007 -23.179 1.00 92.19 629 ILE A CA 1
ATOM 5208 C C . ILE A 1 629 ? 24.484 23.216 -23.315 1.00 92.19 629 ILE A C 1
ATOM 5210 O O . ILE A 1 629 ? 24.023 23.769 -24.310 1.00 92.19 629 ILE A O 1
ATOM 5214 N N . GLU A 1 630 ? 23.749 22.834 -22.279 1.00 86.50 630 GLU A N 1
ATOM 5215 C CA . GLU A 1 630 ? 22.309 23.057 -22.165 1.00 86.50 630 GLU A CA 1
ATOM 5216 C C . GLU A 1 630 ? 22.032 23.951 -20.950 1.00 86.50 630 GLU A C 1
ATOM 5218 O O . GLU A 1 630 ? 22.634 23.773 -19.887 1.00 86.50 630 GLU A O 1
ATOM 5223 N N . CYS A 1 631 ? 21.164 24.950 -21.122 1.00 90.38 631 CYS A N 1
ATOM 5224 C CA . CYS A 1 631 ? 20.809 25.935 -20.097 1.00 90.38 631 CYS A CA 1
ATOM 5225 C C . CYS A 1 631 ? 19.310 25.857 -19.782 1.00 90.38 631 CYS A C 1
ATOM 5227 O O . CYS A 1 631 ? 18.509 25.525 -20.657 1.00 90.38 631 CYS A O 1
ATOM 5229 N N . GLY A 1 632 ? 18.931 26.184 -18.545 1.00 87.06 632 GLY A N 1
ATOM 5230 C CA . GLY A 1 632 ? 17.571 25.996 -18.039 1.00 87.06 632 GLY A CA 1
ATOM 5231 C C . GLY A 1 632 ? 17.498 24.749 -17.162 1.00 87.06 632 GLY A C 1
ATOM 5232 O O . GLY A 1 632 ? 17.989 24.763 -16.036 1.00 87.06 632 GLY A O 1
ATOM 5233 N N . GLU A 1 633 ? 16.899 23.658 -17.650 1.00 89.44 633 GLU A N 1
ATOM 5234 C CA . GLU A 1 633 ? 16.954 22.389 -16.912 1.00 89.44 633 GLU A CA 1
ATOM 5235 C C . GLU A 1 633 ? 18.393 21.859 -16.860 1.00 89.44 633 GLU A C 1
ATOM 5237 O O . GLU A 1 633 ? 19.121 21.854 -17.854 1.00 89.44 633 GLU A O 1
ATOM 5242 N N . PHE A 1 634 ? 18.825 21.394 -15.686 1.00 95.06 634 PHE A N 1
ATOM 5243 C CA . PHE A 1 634 ? 20.181 20.892 -15.500 1.00 95.06 634 PHE A CA 1
ATOM 5244 C C . PHE A 1 634 ? 20.292 19.462 -16.043 1.00 95.06 634 PHE A C 1
ATOM 5246 O O . PHE A 1 634 ? 20.102 18.480 -15.318 1.00 95.06 634 PHE A O 1
ATOM 5253 N N . LEU A 1 635 ? 20.604 19.360 -17.334 1.00 95.12 635 LEU A N 1
ATOM 5254 C CA . LEU A 1 635 ? 20.782 18.112 -18.071 1.00 95.12 635 LEU A CA 1
ATOM 5255 C C . LEU A 1 635 ? 22.263 17.740 -18.112 1.00 95.12 635 LEU A C 1
ATOM 5257 O O . LEU A 1 635 ? 23.076 18.291 -18.851 1.00 95.12 635 LEU A O 1
ATOM 5261 N N . PHE A 1 636 ? 22.660 16.814 -17.245 1.00 96.88 636 PHE A N 1
ATOM 5262 C CA . PHE A 1 636 ? 24.066 16.530 -17.014 1.00 96.88 636 PHE A CA 1
ATOM 5263 C C . PHE A 1 636 ? 24.448 15.131 -17.479 1.00 96.88 636 PHE A C 1
ATOM 5265 O O . PHE A 1 636 ? 23.947 14.145 -16.956 1.00 96.88 636 PHE A O 1
ATOM 5272 N N . LYS A 1 637 ? 25.431 15.025 -18.378 1.00 97.06 637 LYS A N 1
ATOM 5273 C CA . LYS A 1 637 ? 26.031 13.749 -18.790 1.00 97.06 637 LYS A CA 1
ATOM 5274 C C . LYS A 1 637 ? 27.476 13.648 -18.330 1.00 97.06 637 LYS A C 1
ATOM 5276 O O . LYS A 1 637 ? 28.303 14.500 -18.670 1.00 97.06 637 LYS A O 1
ATOM 5281 N N . ALA A 1 638 ? 27.816 12.549 -17.672 1.00 96.88 638 ALA A N 1
ATOM 5282 C CA . ALA A 1 638 ? 29.195 12.219 -17.340 1.00 96.88 638 ALA A CA 1
ATOM 5283 C C . ALA A 1 638 ? 29.574 10.806 -17.763 1.00 96.88 638 ALA A C 1
ATOM 5285 O O . ALA A 1 638 ? 28.765 9.880 -17.740 1.00 96.88 638 ALA A O 1
ATOM 5286 N N . ARG A 1 639 ? 30.855 10.637 -18.086 1.00 95.50 639 ARG A N 1
ATOM 5287 C CA . ARG A 1 639 ? 31.449 9.327 -18.336 1.00 95.50 639 ARG A CA 1
ATOM 5288 C C . ARG A 1 639 ? 31.644 8.570 -17.024 1.00 95.50 639 ARG A C 1
ATOM 5290 O O . ARG A 1 639 ? 32.191 9.120 -16.070 1.00 95.50 639 ARG A O 1
ATOM 5297 N N . LEU A 1 640 ? 31.254 7.299 -17.016 1.00 95.38 640 LEU A N 1
ATOM 5298 C CA . LEU A 1 640 ? 31.530 6.350 -15.942 1.00 95.38 640 LEU A CA 1
ATOM 5299 C C . LEU A 1 640 ? 32.777 5.532 -16.288 1.00 95.38 640 LEU A C 1
ATOM 5301 O O . LEU A 1 640 ? 32.838 4.851 -17.312 1.00 95.38 640 LEU A O 1
ATOM 5305 N N . THR A 1 641 ? 33.783 5.604 -15.424 1.00 94.06 641 THR A N 1
ATOM 5306 C CA . THR A 1 641 ? 34.976 4.747 -15.493 1.00 94.06 641 THR A CA 1
ATOM 5307 C C . THR A 1 641 ? 34.751 3.434 -14.744 1.00 94.06 641 THR A C 1
ATOM 5309 O O . THR A 1 641 ? 33.951 3.384 -13.810 1.00 94.06 641 THR A O 1
ATOM 5312 N N . SER A 1 642 ? 35.497 2.379 -15.085 1.00 91.75 642 SER A N 1
ATOM 5313 C CA . SER A 1 642 ? 35.394 1.085 -14.393 1.00 91.75 642 SER A CA 1
ATOM 5314 C C . SER A 1 642 ? 35.660 1.197 -12.886 1.00 91.75 642 SER A C 1
ATOM 5316 O O . SER A 1 642 ? 34.976 0.559 -12.095 1.00 91.75 642 SER A O 1
ATOM 5318 N N . ALA A 1 643 ? 36.589 2.068 -12.471 1.00 93.44 643 ALA A N 1
ATOM 5319 C CA . ALA A 1 643 ? 36.859 2.333 -11.057 1.00 93.44 643 ALA A CA 1
ATOM 5320 C C . ALA A 1 643 ? 35.653 2.967 -10.342 1.00 93.44 643 ALA A C 1
ATOM 5322 O O . ALA A 1 643 ? 35.290 2.541 -9.247 1.00 93.44 643 ALA A O 1
ATOM 5323 N N . GLN A 1 644 ? 34.997 3.950 -10.969 1.00 95.06 644 GLN A N 1
ATOM 5324 C CA . GLN A 1 644 ? 33.786 4.564 -10.416 1.00 95.06 644 GLN A CA 1
ATOM 5325 C C . GLN A 1 644 ? 32.634 3.560 -10.346 1.00 95.06 644 GLN A C 1
ATOM 5327 O O . GLN A 1 644 ? 31.957 3.513 -9.328 1.00 95.06 644 GLN A O 1
ATOM 5332 N N . ILE A 1 645 ? 32.443 2.728 -11.375 1.00 94.38 645 ILE A N 1
ATOM 5333 C CA . ILE A 1 645 ? 31.418 1.670 -11.383 1.00 94.38 645 ILE A CA 1
ATOM 5334 C C . ILE A 1 645 ? 31.618 0.722 -10.195 1.00 94.38 645 ILE A C 1
ATOM 5336 O O . ILE A 1 645 ? 30.675 0.493 -9.439 1.00 94.38 645 ILE A O 1
ATOM 5340 N N . SER A 1 646 ? 32.843 0.236 -9.974 1.00 93.38 646 SER A N 1
ATOM 5341 C CA . SER A 1 646 ? 33.149 -0.640 -8.837 1.00 93.38 646 SER A CA 1
ATOM 5342 C C . SER A 1 646 ? 32.864 0.027 -7.491 1.00 93.38 646 SER A C 1
ATOM 5344 O O . SER A 1 646 ? 32.312 -0.609 -6.602 1.00 93.38 646 SER A O 1
ATOM 5346 N N . ILE A 1 647 ? 33.193 1.313 -7.335 1.00 95.19 647 ILE A N 1
ATOM 5347 C CA . ILE A 1 647 ? 32.912 2.061 -6.101 1.00 95.19 647 ILE A CA 1
ATOM 5348 C C . ILE A 1 647 ? 31.400 2.225 -5.880 1.00 95.19 647 ILE A C 1
ATOM 5350 O O . ILE A 1 647 ? 30.903 1.965 -4.786 1.00 95.19 647 ILE A O 1
ATOM 5354 N N . LEU A 1 648 ? 30.664 2.632 -6.917 1.00 95.81 648 LEU A N 1
ATOM 5355 C CA . LEU A 1 648 ? 29.226 2.906 -6.846 1.00 95.81 648 LEU A CA 1
ATOM 5356 C C . LEU A 1 648 ? 28.388 1.650 -6.552 1.00 95.81 648 LEU A C 1
ATOM 5358 O O . LEU A 1 648 ? 27.300 1.763 -5.996 1.00 95.81 648 LEU A O 1
ATOM 5362 N N . LYS A 1 649 ? 28.895 0.459 -6.888 1.00 94.56 649 LYS A N 1
ATOM 5363 C CA . LYS A 1 649 ? 28.262 -0.828 -6.564 1.00 94.56 649 LYS A CA 1
ATOM 5364 C C . LYS A 1 649 ? 28.393 -1.243 -5.097 1.00 94.56 649 LYS A C 1
ATOM 5366 O O . LYS A 1 649 ? 27.650 -2.108 -4.649 1.00 94.56 649 LYS A O 1
ATOM 5371 N N . ASN A 1 650 ? 29.329 -0.654 -4.354 1.00 94.19 650 ASN A N 1
ATOM 5372 C CA . ASN A 1 650 ? 29.702 -1.152 -3.028 1.00 94.19 650 ASN A CA 1
ATOM 5373 C C . ASN A 1 650 ? 28.940 -0.498 -1.872 1.00 94.19 650 ASN A C 1
ATOM 5375 O O . ASN A 1 650 ? 28.996 -1.001 -0.752 1.00 94.19 650 ASN A O 1
ATOM 5379 N N . SER A 1 651 ? 28.281 0.643 -2.090 1.00 96.31 651 SER A N 1
ATOM 5380 C CA . SER A 1 651 ? 27.589 1.364 -1.018 1.00 96.31 651 SER A CA 1
ATOM 5381 C C . SER A 1 651 ? 26.419 2.188 -1.562 1.00 96.31 651 SER A C 1
ATOM 5383 O O . SER A 1 651 ? 26.568 2.808 -2.615 1.00 96.31 651 SER A O 1
ATOM 5385 N N . PRO A 1 652 ? 25.292 2.281 -0.827 1.00 97.12 652 PRO A N 1
ATOM 5386 C CA . PRO A 1 652 ? 24.176 3.144 -1.201 1.00 97.12 652 PRO A CA 1
ATOM 5387 C C . PRO A 1 652 ? 24.560 4.627 -1.210 1.00 97.12 652 PRO A C 1
ATOM 5389 O O . PRO A 1 652 ? 25.509 5.051 -0.539 1.00 97.12 652 PRO A O 1
ATOM 5392 N N . ILE A 1 653 ? 23.790 5.426 -1.947 1.00 97.75 653 ILE A N 1
ATOM 5393 C CA . ILE A 1 653 ? 23.945 6.878 -2.035 1.00 97.75 653 ILE A CA 1
ATOM 5394 C C . ILE A 1 653 ? 23.472 7.535 -0.732 1.00 97.75 653 ILE A C 1
ATOM 5396 O O . ILE A 1 653 ? 22.345 7.334 -0.282 1.00 97.75 653 ILE A O 1
ATOM 5400 N N . LYS A 1 654 ? 24.319 8.396 -0.166 1.00 97.25 654 LYS A N 1
ATOM 5401 C CA . LYS A 1 654 ? 24.023 9.229 1.005 1.00 97.25 654 LYS A CA 1
ATOM 5402 C C . LYS A 1 654 ? 23.513 10.615 0.614 1.00 97.25 654 LYS A C 1
ATOM 5404 O O . LYS A 1 654 ? 22.542 11.090 1.192 1.00 97.25 654 LYS A O 1
ATOM 5409 N N . SER A 1 655 ? 24.173 11.273 -0.337 1.00 97.56 655 SER A N 1
ATOM 5410 C CA . SER A 1 655 ? 23.807 12.615 -0.809 1.00 97.56 655 SER A CA 1
ATOM 5411 C C . SER A 1 655 ? 24.408 12.915 -2.178 1.00 97.56 655 SER A C 1
ATOM 5413 O O . SER A 1 655 ? 25.428 12.337 -2.552 1.00 97.56 655 SER A O 1
ATOM 5415 N N . ILE A 1 656 ? 23.816 13.863 -2.902 1.00 98.12 656 ILE A N 1
ATOM 5416 C CA . ILE A 1 656 ? 24.296 14.317 -4.212 1.00 98.12 656 ILE A CA 1
ATOM 5417 C C . ILE A 1 656 ? 24.429 15.840 -4.200 1.00 98.12 656 ILE A C 1
ATOM 5419 O O . ILE A 1 656 ? 23.532 16.536 -3.733 1.00 98.12 656 ILE A O 1
ATOM 5423 N N . VAL A 1 657 ? 25.538 16.368 -4.714 1.00 98.25 657 VAL A N 1
ATOM 5424 C CA . VAL A 1 657 ? 25.734 17.805 -4.941 1.00 98.25 657 VAL A CA 1
ATOM 5425 C C . VAL A 1 657 ? 25.815 18.055 -6.439 1.00 98.25 657 VAL A C 1
ATOM 5427 O O . VAL A 1 657 ? 26.741 17.577 -7.090 1.00 98.25 657 VAL A O 1
ATOM 5430 N N . LEU A 1 658 ? 24.857 18.804 -6.969 1.00 97.88 658 LEU A N 1
ATOM 5431 C CA . LEU A 1 658 ? 24.828 19.289 -8.344 1.00 97.88 658 LEU A CA 1
ATOM 5432 C C . LEU A 1 658 ? 25.443 20.688 -8.373 1.00 97.88 658 LEU A C 1
ATOM 5434 O O . LEU A 1 658 ? 25.153 21.500 -7.497 1.00 97.88 658 LEU A O 1
ATOM 5438 N N . LYS A 1 659 ? 26.284 20.984 -9.357 1.00 97.38 659 LYS A N 1
ATOM 5439 C CA . LYS A 1 659 ? 26.867 22.310 -9.562 1.00 97.38 659 LYS A CA 1
ATOM 5440 C C . LYS A 1 659 ? 26.782 22.663 -11.042 1.00 97.38 659 LYS A C 1
ATOM 5442 O O . LYS A 1 659 ? 27.435 21.994 -11.847 1.00 97.38 659 LYS A O 1
ATOM 5447 N N . GLY A 1 660 ? 25.995 23.685 -11.365 1.00 95.38 660 GLY A N 1
ATOM 5448 C CA . GLY A 1 660 ? 25.954 24.316 -12.681 1.00 95.38 660 GLY A CA 1
ATOM 5449 C C . GLY A 1 660 ? 26.928 25.486 -12.783 1.00 95.38 660 GLY A C 1
ATOM 5450 O O . GLY A 1 660 ? 27.841 25.620 -11.961 1.00 95.38 660 GLY A O 1
ATOM 5451 N N . THR A 1 661 ? 26.760 26.305 -13.819 1.00 95.31 661 THR A N 1
ATOM 5452 C CA . THR A 1 661 ? 27.586 27.503 -14.034 1.00 95.31 661 THR A CA 1
ATOM 5453 C C . THR A 1 661 ? 27.259 28.623 -13.052 1.00 95.31 661 THR A C 1
ATOM 5455 O O . THR A 1 661 ? 28.157 29.388 -12.707 1.00 95.31 661 THR A O 1
ATOM 5458 N N . GLU A 1 662 ? 26.012 28.70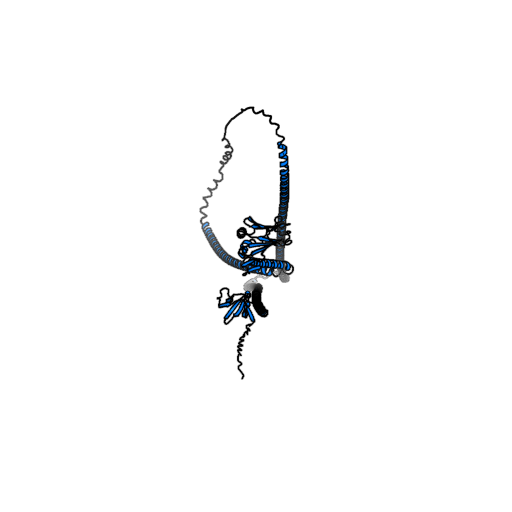6 -12.582 1.00 93.56 662 GLU A N 1
ATOM 5459 C CA . GLU A 1 662 ? 25.532 29.820 -11.753 1.00 93.56 662 GLU A CA 1
ATOM 5460 C C . GLU A 1 662 ? 25.277 29.409 -10.302 1.00 93.56 662 GLU A C 1
ATOM 5462 O O . GLU A 1 662 ? 25.695 30.115 -9.384 1.00 93.56 662 GLU A O 1
ATOM 5467 N N . ASP A 1 663 ? 24.652 28.248 -10.079 1.00 94.50 663 ASP A N 1
ATOM 5468 C CA . ASP A 1 663 ? 24.265 27.801 -8.738 1.00 94.50 663 ASP A CA 1
ATOM 5469 C C . ASP A 1 663 ? 24.621 26.324 -8.474 1.00 94.50 663 ASP A C 1
ATOM 5471 O O . ASP A 1 663 ? 25.066 25.562 -9.342 1.00 94.50 663 ASP A O 1
ATOM 5475 N N . SER A 1 664 ? 24.458 25.905 -7.221 1.00 95.56 664 SER A N 1
ATOM 5476 C CA . SER A 1 664 ? 24.667 24.540 -6.765 1.00 95.56 664 SER A CA 1
ATOM 5477 C C . SER A 1 664 ? 23.530 24.059 -5.872 1.00 95.56 664 SER A C 1
ATOM 5479 O O . SER A 1 664 ? 23.023 24.774 -5.011 1.00 95.56 664 SER A O 1
ATOM 5481 N N . LYS A 1 665 ? 23.164 22.788 -6.029 1.00 96.25 665 LYS A N 1
ATOM 5482 C CA . LYS A 1 665 ? 22.113 22.144 -5.248 1.00 96.25 665 LYS A CA 1
ATOM 5483 C C . LYS A 1 665 ? 22.648 20.937 -4.504 1.00 96.25 665 LYS A C 1
ATOM 5485 O O . LYS A 1 665 ? 23.082 19.962 -5.109 1.00 96.25 665 LYS A O 1
ATOM 5490 N N . GLN A 1 666 ? 22.533 20.966 -3.180 1.00 96.69 666 GLN A N 1
ATOM 5491 C CA . GLN A 1 666 ? 22.755 19.790 -2.347 1.00 96.69 666 GLN A CA 1
ATOM 5492 C C . GLN A 1 666 ? 21.438 19.047 -2.090 1.00 96.69 666 GLN A C 1
ATOM 5494 O O . GLN A 1 666 ? 20.462 19.615 -1.598 1.00 96.69 666 GLN A O 1
ATOM 5499 N N . ILE A 1 667 ? 21.436 17.753 -2.394 1.00 95.25 667 ILE A N 1
ATOM 5500 C CA . ILE A 1 667 ? 20.320 16.826 -2.231 1.00 95.25 667 ILE A CA 1
ATOM 5501 C C . ILE A 1 667 ? 20.726 15.794 -1.178 1.00 95.25 667 ILE A C 1
ATOM 5503 O O . ILE A 1 667 ? 21.553 14.918 -1.425 1.00 95.25 667 ILE A O 1
ATOM 5507 N N . ASN A 1 668 ? 20.138 15.912 0.012 1.00 93.31 668 ASN A N 1
ATOM 5508 C CA . ASN A 1 668 ? 20.418 15.023 1.147 1.00 93.31 668 ASN A CA 1
ATOM 5509 C C . ASN A 1 668 ? 19.396 13.887 1.287 1.00 93.31 668 ASN A C 1
ATOM 5511 O O . ASN A 1 668 ? 19.689 12.867 1.900 1.00 93.31 668 ASN A O 1
ATOM 5515 N N . PHE A 1 669 ? 18.186 14.070 0.756 1.00 93.25 669 PHE A N 1
ATOM 5516 C CA . PHE A 1 669 ? 17.155 13.040 0.759 1.00 93.25 669 PHE A CA 1
ATOM 5517 C C . PHE A 1 669 ? 17.168 12.315 -0.585 1.00 93.25 669 PHE A C 1
ATOM 5519 O O . PHE A 1 669 ? 16.784 12.893 -1.601 1.00 93.25 669 PHE A O 1
ATOM 5526 N N . ILE A 1 670 ? 17.632 11.068 -0.570 1.00 93.50 670 ILE A N 1
ATOM 5527 C CA . ILE A 1 670 ? 17.673 10.183 -1.732 1.00 93.50 670 ILE A CA 1
ATOM 5528 C C . ILE A 1 670 ? 16.624 9.095 -1.516 1.00 93.50 670 ILE A C 1
ATOM 5530 O O . ILE A 1 670 ? 16.709 8.326 -0.559 1.00 93.50 670 ILE A O 1
ATOM 5534 N N . GLU A 1 671 ? 15.617 9.068 -2.382 1.00 90.00 671 GLU A N 1
ATOM 5535 C CA . GLU A 1 671 ? 14.509 8.116 -2.338 1.00 90.00 671 GLU A CA 1
ATOM 5536 C C . GLU A 1 671 ? 14.956 6.722 -2.800 1.00 90.00 671 GLU A C 1
ATOM 5538 O O . GLU A 1 671 ? 14.510 5.715 -2.243 1.00 90.00 671 GLU A O 1
ATOM 5543 N N . TYR A 1 672 ? 15.844 6.651 -3.797 1.00 91.88 672 TYR A N 1
ATOM 5544 C CA . TYR A 1 672 ? 16.392 5.399 -4.320 1.00 91.88 672 TYR A CA 1
ATOM 5545 C C . TYR A 1 672 ? 17.911 5.318 -4.114 1.00 91.88 672 TYR A C 1
ATOM 5547 O O . TYR A 1 672 ? 18.704 5.590 -5.013 1.00 91.88 672 TYR A O 1
ATOM 5555 N N . LYS A 1 673 ? 18.326 4.979 -2.890 1.00 93.81 673 LYS A N 1
ATOM 5556 C CA . LYS A 1 673 ? 19.739 4.998 -2.483 1.00 93.81 673 LYS A CA 1
ATOM 5557 C C . LYS A 1 673 ? 20.564 3.889 -3.126 1.00 93.81 673 LYS A C 1
ATOM 5559 O O . LYS A 1 673 ? 21.751 4.071 -3.376 1.00 93.81 673 LYS A O 1
ATOM 5564 N N . GLU A 1 674 ? 19.939 2.754 -3.394 1.00 94.44 674 GLU A N 1
ATOM 5565 C CA . GLU A 1 674 ? 20.555 1.547 -3.938 1.00 94.44 674 GLU A CA 1
ATOM 5566 C C . GLU A 1 674 ? 20.667 1.591 -5.469 1.00 94.44 674 GLU A C 1
ATOM 5568 O O . GLU A 1 674 ? 21.173 0.654 -6.073 1.00 94.44 674 GLU A O 1
ATOM 5573 N N . PHE A 1 675 ? 20.258 2.695 -6.110 1.00 95.31 675 PHE A N 1
ATOM 5574 C CA . PHE A 1 675 ? 20.187 2.831 -7.566 1.00 95.31 675 PHE A CA 1
ATOM 5575 C C . PHE A 1 675 ? 21.417 2.300 -8.309 1.00 95.31 675 PHE A C 1
ATOM 5577 O O . PHE A 1 675 ? 21.276 1.498 -9.226 1.00 95.31 675 PHE A O 1
ATOM 5584 N N . PHE A 1 676 ? 22.630 2.720 -7.939 1.00 95.56 676 PHE A N 1
ATOM 5585 C CA . PHE A 1 676 ? 23.823 2.266 -8.655 1.00 95.56 676 PHE A CA 1
ATOM 5586 C C . PHE A 1 676 ? 24.120 0.781 -8.419 1.00 95.56 676 PHE A C 1
ATOM 5588 O O . PHE A 1 676 ? 24.569 0.103 -9.340 1.00 95.56 676 PHE A O 1
ATOM 5595 N N . ILE A 1 677 ? 23.825 0.266 -7.226 1.00 93.88 677 ILE A N 1
ATOM 5596 C CA . ILE A 1 677 ? 23.974 -1.154 -6.886 1.00 93.88 677 ILE A CA 1
ATOM 5597 C C . ILE A 1 677 ? 23.031 -1.987 -7.759 1.00 93.88 677 ILE A C 1
ATOM 5599 O O . ILE A 1 677 ? 23.442 -2.959 -8.394 1.00 93.88 677 ILE A O 1
ATOM 5603 N N . ASP A 1 678 ? 21.779 -1.550 -7.851 1.00 93.19 678 ASP A N 1
ATOM 5604 C CA . ASP A 1 678 ? 20.720 -2.280 -8.531 1.00 93.19 678 ASP A CA 1
ATOM 5605 C C . ASP A 1 678 ? 20.760 -2.118 -10.048 1.00 93.19 678 ASP A C 1
ATOM 5607 O O . ASP A 1 678 ? 20.399 -3.047 -10.765 1.00 93.19 678 ASP A O 1
ATOM 5611 N N . LYS A 1 679 ? 21.144 -0.944 -10.562 1.00 94.44 679 LYS A N 1
ATOM 5612 C CA . LYS A 1 679 ? 20.949 -0.594 -11.978 1.00 94.44 679 LYS A CA 1
ATOM 5613 C C . LYS A 1 679 ? 22.216 -0.622 -12.814 1.00 94.44 679 LYS A C 1
ATOM 5615 O O . LYS A 1 679 ? 22.102 -0.787 -14.025 1.00 94.44 679 LYS A O 1
ATOM 5620 N N . LEU A 1 680 ? 23.419 -0.558 -12.228 1.00 93.69 680 LEU A N 1
ATOM 5621 C CA . LEU A 1 680 ? 24.649 -0.684 -13.027 1.00 93.69 680 LEU A CA 1
ATOM 5622 C C . LEU A 1 680 ? 24.723 -2.033 -13.755 1.00 93.69 680 LEU A C 1
ATOM 5624 O O . LEU A 1 680 ? 25.133 -2.058 -14.908 1.00 93.69 680 LEU A O 1
ATOM 5628 N N . LYS A 1 681 ? 24.211 -3.120 -13.157 1.00 92.00 681 LYS A N 1
ATOM 5629 C CA . LYS A 1 681 ? 24.107 -4.441 -13.812 1.00 92.00 681 LYS A CA 1
ATOM 5630 C C . LYS A 1 681 ? 23.226 -4.450 -15.070 1.00 92.00 681 LYS A C 1
ATOM 5632 O O . LYS A 1 681 ? 23.357 -5.343 -15.895 1.00 92.00 681 LYS A O 1
ATOM 5637 N N . CYS A 1 682 ? 22.323 -3.478 -15.228 1.00 92.12 682 CYS A N 1
ATOM 5638 C CA . CYS A 1 682 ? 21.407 -3.417 -16.369 1.00 92.12 682 CYS A CA 1
ATOM 5639 C C . CYS A 1 682 ? 22.104 -3.047 -17.683 1.00 92.12 682 CYS A C 1
ATOM 5641 O O . CYS A 1 682 ? 21.526 -3.256 -18.748 1.00 92.12 682 CYS A O 1
ATOM 5643 N N . ILE A 1 683 ? 23.304 -2.467 -17.608 1.00 91.06 683 ILE A N 1
ATOM 5644 C CA . ILE A 1 683 ? 24.067 -1.972 -18.757 1.00 91.06 683 ILE A CA 1
ATOM 5645 C C . ILE A 1 683 ? 25.453 -2.625 -18.860 1.00 91.06 683 ILE A C 1
ATOM 5647 O O . ILE A 1 683 ? 26.325 -2.078 -19.532 1.00 91.06 683 ILE A O 1
ATOM 5651 N N . GLU A 1 684 ? 25.676 -3.749 -18.178 1.00 81.88 684 GLU A N 1
ATOM 5652 C CA . GLU A 1 684 ? 26.948 -4.490 -18.192 1.00 81.88 684 GLU A CA 1
ATOM 5653 C C . GLU A 1 684 ? 27.082 -5.508 -19.317 1.00 81.88 684 GLU A C 1
ATOM 5655 O O . GLU A 1 684 ? 26.078 -5.864 -19.975 1.00 81.88 684 GLU A O 1
#

pLDDT: mean 70.88, std 19.36, range [30.44, 98.31]